Protein AF-A0A428WT31-F1 (afdb_monomer)

pLDDT: mean 87.5, std 12.38, range [25.14, 98.44]

Solvent-accessible surface area (backbone atoms only — not comparable to full-atom values): 34238 Å² total; per-residue (Å²): 142,82,86,81,81,76,76,82,73,76,72,82,77,58,69,65,64,62,42,59,70,72,38,51,63,44,42,68,50,78,30,68,70,55,45,46,71,79,36,59,59,67,51,84,77,54,72,70,55,52,53,50,50,40,51,49,50,52,54,21,69,74,38,49,66,81,24,25,62,66,39,44,48,44,46,47,32,61,68,19,48,33,47,92,24,52,41,72,69,85,43,71,91,64,49,43,77,41,59,79,69,79,41,74,47,58,53,53,31,35,35,38,46,78,95,60,71,93,43,56,88,40,40,62,32,43,22,40,77,46,64,54,89,49,53,29,84,35,64,48,83,96,50,91,55,66,62,16,56,45,52,54,42,38,51,51,18,42,73,50,71,23,41,30,28,42,22,25,15,62,45,39,40,30,40,32,38,16,46,80,76,52,76,58,18,39,42,34,41,68,47,88,51,45,78,40,82,87,33,42,57,43,52,22,45,54,34,55,63,61,19,43,54,34,78,74,72,51,59,74,74,66,18,59,68,47,42,37,51,57,17,43,55,53,48,52,54,50,41,56,49,32,28,57,33,44,46,51,29,32,47,52,46,34,39,49,52,19,54,51,25,53,54,33,40,76,74,71,47,73,53,53,77,91,51,56,42,46,56,51,39,54,50,32,47,46,53,53,51,48,50,55,50,48,45,31,31,41,64,65,60,76,38,64,58,85,39,68,63,41,38,74,65,42,37,68,67,50,49,37,57,54,48,53,48,48,34,72,78,59,46,64,72,65,29,62,80,38,31,64,61,41,47,32,49,56,51,37,37,46,36,44,25,70,23,37,91,46,101,85,49,74,44,74,46,69,50,56,79,79,39,41,66,81,76,51,78,81,64,79,78,71,51,31,27,41,61,49,40,45,40,45,42,26,66,43,37,37,73,49,60,86,51,95,89,54,46,42,82,39,75,57,62,48,54,50,56,50,74,64,55,56,20,52,30,52,45,63,48,70,42,48,40,28,38,64,30,87,45,49,27,33,32,36,45,40,42,91,96,42,48,50,74,41,47,50,68,60,54,51,52,49,44,71,76,27,87,47,65,66,57,31,16,40,50,52,25,64,74,38,46,86,20,48,51,43,52,36,70,56,38,29,63,31,50,49,86,68,59,75,67,62,34,54,52,52,46,52,43,38,23,67,60,50,80,61,37,62,69,60,31,62,69,45,55,68,47,48,62,45,40,28,62,46,91,83,74,35,58,38,56,39,50,59,73,22,35,48,68,45,73,37,79,62,53,86,73,63,72,88,66,86,71,53,65,50,59,29,40,56,51,36,46,71,66,44,51,53,73,45,23,64,54,18,70,86,74,40,89,56,66,85,66,35,30,63,51,54,51,69,63,58,70,67,60,84,88,85,68,96,79,43,82,54,30,51,52,59,54,34,38,52,55,58,53,58,75,66,92

Radius of gyration: 29.12 Å; Cα contacts (8 Å, |Δi|>4): 978; chains: 1; bounding box: 77×70×85 Å

Structure (mmCIF, N/CA/C/O backbone):
data_AF-A0A428WT31-F1
#
_entry.id   AF-A0A428WT31-F1
#
loop_
_atom_site.group_PDB
_atom_site.id
_atom_site.type_symbol
_atom_site.label_atom_id
_atom_site.label_alt_id
_atom_site.label_comp_id
_atom_site.label_asym_id
_atom_site.label_entity_id
_atom_site.label_seq_id
_atom_site.pdbx_PDB_ins_code
_atom_site.Cartn_x
_atom_site.Cartn_y
_atom_site.Cartn_z
_atom_site.occupancy
_atom_site.B_iso_or_equiv
_atom_site.auth_seq_id
_atom_site.auth_comp_id
_atom_site.auth_asym_id
_atom_site.auth_atom_id
_atom_site.pdbx_PDB_model_num
ATOM 1 N N . MET A 1 1 ? 36.029 41.535 15.502 1.00 33.16 1 MET A N 1
ATOM 2 C CA . MET A 1 1 ? 34.726 41.148 14.917 1.00 33.16 1 MET A CA 1
ATOM 3 C C . MET A 1 1 ? 34.935 39.974 13.969 1.00 33.16 1 MET A C 1
ATOM 5 O O . MET A 1 1 ? 35.389 40.173 12.853 1.00 33.16 1 MET A O 1
ATOM 9 N N . ARG A 1 2 ? 34.693 38.745 14.432 1.00 27.17 2 ARG A N 1
ATOM 10 C CA . ARG A 1 2 ? 34.624 37.539 13.593 1.00 27.17 2 ARG A CA 1
ATOM 11 C C . ARG A 1 2 ? 33.351 36.805 14.001 1.00 27.17 2 ARG A C 1
ATOM 13 O O . ARG A 1 2 ? 33.268 36.314 15.122 1.00 27.17 2 ARG A O 1
ATOM 20 N N . GLY A 1 3 ? 32.344 36.849 13.134 1.00 27.28 3 GLY A N 1
ATOM 21 C CA . GLY A 1 3 ? 31.056 36.194 13.336 1.00 27.28 3 GLY A CA 1
ATOM 22 C C . GLY A 1 3 ? 31.179 34.700 13.062 1.00 27.28 3 GLY A C 1
ATOM 23 O O . GLY A 1 3 ? 31.494 34.292 11.948 1.00 27.28 3 GLY A O 1
ATOM 24 N N . SER A 1 4 ? 30.953 33.898 14.097 1.00 25.14 4 SER A N 1
ATOM 25 C CA . SER A 1 4 ? 30.807 32.448 14.011 1.00 25.14 4 SER A CA 1
ATOM 26 C C . SER A 1 4 ? 29.436 32.125 13.409 1.00 25.14 4 SER A C 1
ATOM 28 O O . SER A 1 4 ? 28.420 32.246 14.093 1.00 25.14 4 SER A O 1
ATOM 30 N N . TYR A 1 5 ? 29.410 31.685 12.150 1.00 29.17 5 TYR A N 1
ATOM 31 C CA . TYR A 1 5 ? 28.262 30.995 11.565 1.00 29.17 5 TYR A CA 1
ATOM 32 C C . TYR A 1 5 ? 28.032 29.682 12.329 1.00 29.17 5 TYR A C 1
ATOM 34 O O . TYR A 1 5 ? 28.767 28.709 12.153 1.00 29.17 5 TYR A O 1
ATOM 42 N N . ARG A 1 6 ? 27.017 29.649 13.200 1.00 27.48 6 ARG A N 1
ATOM 43 C CA . ARG A 1 6 ? 26.483 28.395 13.741 1.00 27.48 6 ARG A CA 1
ATOM 44 C C . ARG A 1 6 ? 25.779 27.663 12.599 1.00 27.48 6 ARG A C 1
ATOM 46 O O . ARG A 1 6 ? 24.752 28.125 12.114 1.00 27.48 6 ARG A O 1
ATOM 53 N N . ARG A 1 7 ? 26.338 26.526 12.174 1.00 27.08 7 ARG A N 1
ATOM 54 C CA . ARG A 1 7 ? 25.604 25.506 11.413 1.00 27.08 7 ARG A CA 1
ATOM 55 C C . ARG A 1 7 ? 24.337 25.158 12.200 1.00 27.08 7 ARG A C 1
ATOM 57 O O . ARG A 1 7 ? 24.445 24.769 13.360 1.00 27.08 7 ARG A O 1
ATOM 64 N N . HIS A 1 8 ? 23.168 25.290 11.576 1.00 27.89 8 HIS A N 1
ATOM 65 C CA . HIS A 1 8 ? 21.956 24.635 12.052 1.00 27.89 8 HIS A CA 1
ATOM 66 C C . HIS A 1 8 ? 22.192 23.123 11.998 1.00 27.89 8 HIS A C 1
ATOM 68 O O . HIS A 1 8 ? 22.147 22.513 10.934 1.00 27.89 8 HIS A O 1
ATOM 74 N N . THR A 1 9 ? 22.510 22.521 13.139 1.00 26.55 9 THR A N 1
ATOM 75 C CA . THR A 1 9 ? 22.295 21.093 13.350 1.00 26.55 9 THR A CA 1
ATOM 76 C C . THR A 1 9 ? 20.787 20.879 13.327 1.00 26.55 9 THR A C 1
ATOM 78 O O . THR A 1 9 ? 20.097 21.407 14.200 1.00 26.55 9 THR A O 1
ATOM 81 N N . ALA A 1 10 ? 20.280 20.180 12.309 1.00 32.97 10 ALA A N 1
ATOM 82 C CA . ALA A 1 10 ? 18.918 19.662 12.311 1.00 32.97 10 ALA A CA 1
ATOM 83 C C . ALA A 1 10 ? 18.708 18.918 13.638 1.00 32.97 10 ALA A C 1
ATOM 85 O O . ALA A 1 10 ? 19.506 18.043 13.983 1.00 32.97 10 ALA A O 1
ATOM 86 N N . ALA A 1 11 ? 17.719 19.337 14.429 1.00 35.97 11 ALA A N 1
ATOM 87 C CA . ALA A 1 11 ? 17.299 18.559 15.584 1.00 35.97 11 ALA A CA 1
ATOM 88 C C . ALA A 1 11 ? 16.923 17.162 15.073 1.00 35.97 11 ALA A C 1
ATOM 90 O O . ALA A 1 11 ? 16.302 17.057 14.020 1.00 35.97 11 ALA A O 1
ATOM 91 N N . ALA A 1 12 ? 17.363 16.104 15.754 1.00 43.19 12 ALA A N 1
ATOM 92 C CA . ALA A 1 12 ? 16.971 14.751 15.388 1.00 43.19 12 ALA A CA 1
ATOM 93 C C . ALA A 1 12 ? 15.435 14.665 15.414 1.00 43.19 12 ALA A C 1
ATOM 95 O O . ALA A 1 12 ? 14.839 14.897 16.466 1.00 43.19 12 ALA A O 1
ATOM 96 N N . ASP A 1 13 ? 14.818 14.398 14.260 1.00 64.75 13 ASP A N 1
ATOM 97 C CA . ASP A 1 13 ? 13.369 14.236 14.143 1.00 64.75 13 ASP A CA 1
ATOM 98 C C . ASP A 1 13 ? 12.903 13.128 15.095 1.00 64.75 13 ASP A C 1
ATOM 100 O O . ASP A 1 13 ? 13.471 12.033 15.117 1.00 64.75 13 ASP A O 1
ATOM 104 N N . TYR A 1 14 ? 11.876 13.412 15.894 1.00 79.31 14 TYR A N 1
ATOM 105 C CA . TYR A 1 14 ? 11.292 12.434 16.803 1.00 79.31 14 TYR A CA 1
ATOM 106 C C . TYR A 1 14 ? 10.712 11.242 16.020 1.00 79.31 14 TYR A C 1
ATOM 108 O O . TYR A 1 14 ? 9.979 11.409 15.038 1.00 79.31 14 TYR A O 1
ATOM 116 N N . ASP A 1 15 ? 11.052 10.018 16.437 1.00 82.31 15 ASP A N 1
ATOM 117 C CA . ASP A 1 15 ? 10.679 8.812 15.698 1.00 82.31 15 ASP A CA 1
ATOM 118 C C . ASP A 1 15 ? 9.316 8.252 16.122 1.00 82.31 15 ASP A C 1
ATOM 120 O O . ASP A 1 15 ? 9.200 7.376 16.981 1.00 82.31 15 ASP A O 1
ATOM 124 N N . HIS A 1 16 ? 8.262 8.715 15.448 1.00 84.25 16 HIS A N 1
ATOM 125 C CA . HIS A 1 16 ? 6.912 8.189 15.649 1.00 84.25 16 HIS A CA 1
ATOM 126 C C . HIS A 1 16 ? 6.736 6.713 15.245 1.00 84.25 16 HIS A C 1
ATOM 128 O O . HIS A 1 16 ? 5.722 6.126 15.618 1.00 84.25 16 HIS A O 1
ATOM 134 N N . LYS A 1 17 ? 7.676 6.083 14.517 1.00 78.62 17 LYS A N 1
ATOM 135 C CA . LYS A 1 17 ? 7.553 4.659 14.144 1.00 78.62 17 LYS A CA 1
ATOM 136 C C . LYS A 1 17 ? 7.554 3.747 15.363 1.00 78.62 17 LYS A C 1
ATOM 138 O O . LYS A 1 17 ? 6.859 2.735 15.359 1.00 78.62 17 LYS A O 1
ATOM 143 N N . THR A 1 18 ? 8.300 4.126 16.400 1.00 82.00 18 THR A N 1
ATOM 144 C CA . THR A 1 18 ? 8.484 3.307 17.600 1.00 82.00 18 THR A CA 1
ATOM 145 C C . THR A 1 18 ? 7.144 3.025 18.279 1.00 82.00 18 THR A C 1
ATOM 147 O O . THR A 1 18 ? 6.739 1.870 18.366 1.00 82.00 18 THR A O 1
ATOM 150 N N . TRP A 1 19 ? 6.396 4.059 18.676 1.00 88.50 19 TRP A N 1
ATOM 151 C CA . TRP A 1 19 ? 5.114 3.869 19.365 1.00 88.50 19 TRP A CA 1
ATOM 152 C C . TRP A 1 19 ? 4.007 3.344 18.434 1.00 88.50 19 TRP A C 1
ATOM 154 O O . TRP A 1 19 ? 3.177 2.552 18.866 1.00 88.50 19 TRP A O 1
ATOM 164 N N . LEU A 1 20 ? 4.015 3.713 17.144 1.00 84.88 20 LEU A N 1
ATOM 165 C CA . LEU A 1 20 ? 3.059 3.179 16.162 1.00 84.88 20 LEU A CA 1
ATOM 166 C C . LEU A 1 20 ? 3.183 1.657 15.997 1.00 84.88 20 LEU A C 1
ATOM 168 O O . LEU A 1 20 ? 2.185 0.978 15.764 1.00 84.88 20 LEU A O 1
ATOM 172 N N . SER A 1 21 ? 4.398 1.113 16.124 1.00 78.00 21 SER A N 1
ATOM 173 C CA . SER A 1 21 ? 4.633 -0.334 16.052 1.00 78.00 21 SER A CA 1
ATOM 174 C C . SER A 1 21 ? 4.112 -1.103 17.274 1.00 78.00 21 SER A C 1
ATOM 176 O O . SER A 1 21 ? 3.861 -2.303 17.170 1.00 78.00 21 SER A O 1
ATOM 178 N N . LEU A 1 22 ? 3.910 -0.409 18.401 1.00 84.94 22 LEU A N 1
ATOM 179 C CA . LEU A 1 22 ? 3.454 -0.978 19.673 1.00 84.94 22 LEU A CA 1
ATOM 180 C C . LEU A 1 22 ? 1.924 -0.996 19.815 1.00 84.94 22 LEU A C 1
ATOM 182 O O . LEU A 1 22 ? 1.403 -1.707 20.667 1.00 84.94 22 LEU A O 1
ATOM 186 N N . ILE A 1 23 ? 1.195 -0.261 18.970 1.00 88.44 23 ILE A N 1
ATOM 187 C CA . ILE A 1 23 ? -0.275 -0.253 18.970 1.00 88.44 23 ILE A CA 1
ATOM 188 C C . ILE A 1 23 ? -0.851 -1.142 17.864 1.00 88.44 23 ILE A C 1
ATOM 190 O O . ILE A 1 23 ? -0.187 -1.437 16.867 1.00 88.44 23 ILE A O 1
ATOM 194 N N . GLU A 1 24 ? -2.102 -1.572 18.012 1.00 84.00 24 GLU A N 1
ATOM 195 C CA . GLU A 1 24 ? -2.828 -2.307 16.971 1.00 84.00 24 GLU A CA 1
ATOM 196 C C . GLU A 1 24 ? -3.715 -1.351 16.176 1.00 84.00 24 GLU A C 1
ATOM 198 O O . GLU A 1 24 ? -4.654 -0.777 16.716 1.00 84.00 24 GLU A O 1
ATOM 203 N N . VAL A 1 25 ? -3.420 -1.177 14.886 1.00 83.81 25 VAL A N 1
ATOM 204 C CA . VAL A 1 25 ? -4.188 -0.300 13.995 1.00 83.81 25 VAL A CA 1
ATOM 205 C C . VAL A 1 25 ? -4.848 -1.127 12.900 1.00 83.81 25 VAL A C 1
ATOM 207 O O . VAL A 1 25 ? -4.177 -1.898 12.212 1.00 83.81 25 VAL A O 1
ATOM 210 N N . SER A 1 26 ? -6.150 -0.926 12.726 1.00 76.44 26 SER A N 1
ATOM 211 C CA . SER A 1 26 ? -6.947 -1.415 11.606 1.00 76.44 26 SER A CA 1
ATOM 212 C C . SER A 1 26 ? -7.543 -0.216 10.869 1.00 76.44 26 SER A C 1
ATOM 214 O O . SER A 1 26 ? -8.196 0.616 11.494 1.00 76.44 26 SER A O 1
ATOM 216 N N . GLY A 1 27 ? -7.311 -0.118 9.559 1.00 72.00 27 GLY A N 1
ATOM 217 C CA . GLY A 1 27 ? -7.768 0.996 8.719 1.00 72.00 27 GLY A CA 1
ATOM 218 C C . GLY A 1 27 ? -6.814 2.208 8.657 1.00 72.00 27 GLY A C 1
ATOM 219 O O . GLY A 1 27 ? -5.739 2.193 9.269 1.00 72.00 27 GLY A O 1
ATOM 220 N N . PRO A 1 28 ? -7.180 3.257 7.893 1.00 74.62 28 PRO A N 1
ATOM 221 C CA . PRO A 1 28 ? -6.372 4.467 7.699 1.00 74.62 28 PRO A CA 1
ATOM 222 C C . PRO A 1 28 ? -6.156 5.270 8.987 1.00 74.62 28 PRO A C 1
ATOM 224 O O . PRO A 1 28 ? -7.101 5.800 9.564 1.00 74.62 28 PRO A O 1
ATOM 227 N N . PHE A 1 29 ? -4.915 5.424 9.442 1.00 86.19 29 PHE A N 1
ATOM 228 C CA . PHE A 1 29 ? -4.608 6.159 10.677 1.00 86.19 29 PHE A CA 1
ATOM 229 C C . PHE A 1 29 ? -3.599 7.290 10.440 1.00 86.19 29 PHE A C 1
ATOM 231 O O . PHE A 1 29 ? -3.324 7.670 9.305 1.00 86.19 29 PHE A O 1
ATOM 238 N N . ALA A 1 30 ? -3.056 7.864 11.514 1.00 85.06 30 ALA A N 1
ATOM 239 C CA . ALA A 1 30 ? -2.124 8.976 11.451 1.00 85.06 30 ALA A CA 1
ATOM 240 C C . ALA A 1 30 ? -0.828 8.602 10.706 1.00 85.06 30 ALA A C 1
ATOM 242 O O . ALA A 1 30 ? -0.053 7.747 11.137 1.00 85.06 30 ALA A O 1
ATOM 243 N N . SER A 1 31 ? -0.578 9.284 9.588 1.00 82.25 31 SER A N 1
ATOM 244 C CA . SER A 1 31 ? 0.626 9.100 8.777 1.00 82.25 31 SER A CA 1
ATOM 245 C C . SER A 1 31 ? 1.834 9.782 9.429 1.00 82.25 31 SER A C 1
ATOM 247 O O . SER A 1 31 ? 1.711 10.847 10.036 1.00 82.25 31 SER A O 1
ATOM 249 N N . ILE A 1 32 ? 3.034 9.211 9.268 1.00 81.31 32 ILE A N 1
ATOM 250 C CA . ILE A 1 32 ? 4.277 9.780 9.827 1.00 81.31 32 ILE A CA 1
ATOM 251 C C . ILE A 1 32 ? 4.504 11.250 9.425 1.00 81.31 32 ILE A C 1
ATOM 253 O O . ILE A 1 32 ? 4.882 12.027 10.300 1.00 81.31 32 ILE A O 1
ATOM 257 N N . PRO A 1 33 ? 4.279 11.681 8.165 1.00 78.00 33 PRO A N 1
ATOM 258 C CA . PRO A 1 33 ? 4.454 13.084 7.787 1.00 78.00 33 PRO A CA 1
ATOM 259 C C . PRO A 1 33 ? 3.529 14.024 8.566 1.00 78.00 33 PRO A C 1
ATOM 261 O O . PRO A 1 33 ? 3.975 15.058 9.056 1.00 78.00 33 PRO A O 1
ATOM 264 N N . VAL A 1 34 ? 2.261 13.634 8.734 1.00 86.38 34 VAL A N 1
ATOM 265 C CA . VAL A 1 34 ? 1.283 14.401 9.517 1.00 86.38 34 VAL A CA 1
ATOM 266 C C . VAL A 1 34 ? 1.690 14.445 10.983 1.00 86.38 34 VAL A C 1
ATOM 268 O O . VAL A 1 34 ? 1.670 15.518 11.578 1.00 86.38 34 VAL A O 1
ATOM 271 N N . LEU A 1 35 ? 2.117 13.311 11.545 1.00 89.31 35 LEU A N 1
ATOM 272 C CA . LEU A 1 35 ? 2.584 13.234 12.927 1.00 89.31 35 LEU A CA 1
ATOM 273 C C . LEU A 1 35 ? 3.804 14.121 13.169 1.00 89.31 35 LEU A C 1
ATOM 275 O O . LEU A 1 35 ? 3.780 14.898 14.109 1.00 89.31 35 LEU A O 1
ATOM 279 N N . ARG A 1 36 ? 4.824 14.078 12.304 1.00 86.75 36 ARG A N 1
ATOM 280 C CA . ARG A 1 36 ? 6.029 14.916 12.439 1.00 86.75 36 ARG A CA 1
ATOM 281 C C . ARG A 1 36 ? 5.726 16.404 12.308 1.00 86.75 36 ARG A C 1
ATOM 283 O O . ARG A 1 36 ? 6.339 17.214 12.995 1.00 86.75 36 ARG A O 1
ATOM 290 N N . GLN A 1 37 ? 4.802 16.766 11.418 1.00 88.06 37 GLN A N 1
ATOM 291 C CA . GLN A 1 37 ? 4.405 18.157 11.228 1.00 88.06 37 GLN A CA 1
ATOM 292 C C . GLN A 1 37 ? 3.636 18.693 12.442 1.00 88.06 37 GLN A C 1
ATOM 294 O O . GLN A 1 37 ? 3.898 19.810 12.879 1.00 88.06 37 GLN A O 1
ATOM 299 N N . THR A 1 38 ? 2.695 17.912 12.975 1.00 90.75 38 THR A N 1
ATOM 300 C CA . THR A 1 38 ? 1.842 18.327 14.099 1.00 90.75 38 THR A CA 1
ATOM 301 C C . THR A 1 38 ? 2.541 18.177 15.450 1.00 90.75 38 THR A C 1
ATOM 303 O O . THR A 1 38 ? 2.375 19.014 16.332 1.00 90.75 38 THR A O 1
ATOM 306 N N . TRP A 1 39 ? 3.339 17.126 15.611 1.00 92.25 39 TRP A N 1
ATOM 307 C CA . TRP A 1 39 ? 4.077 16.793 16.824 1.00 92.25 39 TRP A CA 1
ATOM 308 C C . TRP A 1 39 ? 5.552 16.538 16.505 1.00 92.25 39 TRP A C 1
ATOM 310 O O . TRP A 1 39 ? 5.998 15.395 16.532 1.00 92.25 39 TRP A O 1
ATOM 320 N N . PRO A 1 40 ? 6.364 17.590 16.295 1.00 88.94 40 PRO A N 1
ATOM 321 C CA . PRO A 1 40 ? 7.819 17.435 16.219 1.00 88.94 40 PRO A CA 1
ATOM 322 C C . PRO A 1 40 ? 8.399 16.714 17.447 1.00 88.94 40 PRO A C 1
ATOM 324 O O . PRO A 1 40 ? 9.442 16.073 17.364 1.00 88.94 40 PRO A O 1
ATOM 327 N N . THR A 1 41 ? 7.704 16.811 18.583 1.00 90.62 41 THR A N 1
ATOM 328 C CA . THR A 1 41 ? 7.812 15.936 19.750 1.00 90.62 41 THR A CA 1
ATOM 329 C C . THR A 1 41 ? 6.412 15.691 20.324 1.00 90.62 41 THR A C 1
ATOM 331 O O . THR A 1 41 ? 5.542 16.557 20.235 1.00 90.62 41 THR A O 1
ATOM 334 N N . LEU A 1 42 ? 6.181 14.517 20.925 1.00 93.69 42 LEU A N 1
ATOM 335 C CA . LEU A 1 42 ? 4.932 14.249 21.654 1.00 93.69 42 LEU A CA 1
ATOM 336 C C . LEU A 1 42 ? 4.829 15.106 22.918 1.00 93.69 42 LEU A C 1
ATOM 338 O O . LEU A 1 42 ? 5.850 15.483 23.509 1.00 93.69 42 LEU A O 1
ATOM 342 N N . ASP A 1 43 ? 3.608 15.316 23.399 1.00 92.00 43 ASP A N 1
ATOM 343 C CA . ASP A 1 43 ? 3.376 16.049 24.639 1.00 92.00 43 ASP A CA 1
ATOM 344 C C . ASP A 1 43 ? 4.105 15.363 25.805 1.00 92.00 43 ASP A C 1
ATOM 346 O O . ASP A 1 43 ? 4.191 14.127 25.872 1.00 92.00 43 ASP A O 1
ATOM 350 N N . PRO A 1 44 ? 4.736 16.134 26.702 1.00 91.31 44 PRO A N 1
ATOM 351 C CA . PRO A 1 44 ? 5.473 15.560 27.813 1.00 91.31 44 PRO A CA 1
ATOM 352 C C . PRO A 1 44 ? 4.516 14.883 28.798 1.00 91.31 44 PRO A C 1
ATOM 354 O O . PRO A 1 44 ? 3.356 15.260 28.927 1.00 91.31 44 PRO A O 1
ATOM 357 N N . LEU A 1 45 ? 5.036 13.900 29.529 1.00 91.50 45 LEU A N 1
ATOM 358 C CA . LEU A 1 45 ? 4.394 13.348 30.719 1.00 91.50 45 LEU A CA 1
ATOM 359 C C . LEU A 1 45 ? 5.345 13.583 31.891 1.00 91.50 45 LEU A C 1
ATOM 361 O O . LEU A 1 45 ? 6.432 12.987 31.956 1.00 91.50 45 LEU A O 1
ATOM 365 N N . ASP A 1 46 ? 4.997 14.527 32.760 1.00 90.88 46 ASP A N 1
ATOM 366 C CA . ASP A 1 46 ? 5.899 15.010 33.797 1.00 90.88 46 ASP A CA 1
ATOM 367 C C . ASP A 1 46 ? 6.106 13.968 34.917 1.00 90.88 46 ASP A C 1
ATOM 369 O O . ASP A 1 46 ? 5.618 12.835 34.876 1.00 90.88 46 ASP A O 1
ATOM 373 N N . LYS A 1 47 ? 6.968 14.274 35.892 1.00 91.81 47 LYS A N 1
ATOM 374 C CA . LYS A 1 47 ? 7.261 13.317 36.972 1.00 91.81 47 LYS A CA 1
ATOM 375 C C . LYS A 1 47 ? 6.038 13.071 37.883 1.00 91.81 47 LYS A C 1
ATOM 377 O O . LYS A 1 47 ? 5.745 11.894 38.099 1.00 91.81 47 LYS A O 1
ATOM 382 N N . PRO A 1 48 ? 5.328 14.102 38.383 1.00 94.31 48 PRO A N 1
ATOM 383 C CA . PRO A 1 48 ? 4.097 13.909 39.154 1.00 94.31 48 PRO A CA 1
ATOM 384 C C . PRO A 1 48 ? 3.007 13.117 38.421 1.00 94.31 48 PRO A C 1
ATOM 386 O O . PRO A 1 48 ? 2.382 12.240 39.013 1.00 94.31 48 PRO A O 1
ATOM 389 N N . GLU A 1 49 ? 2.788 13.382 37.134 1.00 92.75 49 GLU A N 1
ATOM 390 C CA . GLU A 1 49 ? 1.814 12.670 36.303 1.00 92.75 49 GLU A CA 1
ATOM 391 C C . GLU A 1 49 ? 2.178 11.191 36.172 1.00 92.75 49 GLU A C 1
ATOM 393 O O . GLU A 1 49 ? 1.323 10.333 36.369 1.00 92.75 49 GLU A O 1
ATOM 398 N N . ARG A 1 50 ? 3.459 10.871 35.942 1.00 93.31 50 ARG A N 1
ATOM 399 C CA . ARG A 1 50 ? 3.939 9.477 35.913 1.00 93.31 50 ARG A CA 1
ATOM 400 C C . ARG A 1 50 ? 3.785 8.764 37.252 1.00 93.31 50 ARG A C 1
ATOM 402 O O . ARG A 1 50 ? 3.575 7.554 37.281 1.00 93.31 50 ARG A O 1
ATOM 409 N N . GLU A 1 51 ? 3.945 9.481 38.360 1.00 94.38 51 GLU A N 1
ATOM 410 C CA . GLU A 1 51 ? 3.711 8.931 39.695 1.00 94.38 51 GLU A CA 1
ATOM 411 C C . GLU A 1 51 ? 2.237 8.597 39.911 1.00 94.38 51 GLU A C 1
ATOM 413 O O . GLU A 1 51 ? 1.951 7.476 40.328 1.00 94.38 51 GLU A O 1
ATOM 418 N N . ARG A 1 52 ? 1.320 9.501 39.544 1.00 95.38 52 ARG A N 1
ATOM 419 C CA . ARG A 1 52 ? -0.128 9.246 39.592 1.00 95.38 52 ARG A CA 1
ATOM 420 C C . ARG A 1 52 ? -0.540 8.084 38.692 1.00 95.38 52 ARG A C 1
ATOM 422 O O . ARG A 1 52 ? -1.224 7.184 39.167 1.00 95.38 52 ARG A O 1
ATOM 429 N N . LEU A 1 53 ? -0.052 8.058 37.450 1.00 95.56 53 LEU A N 1
ATOM 430 C CA . LEU A 1 53 ? -0.330 6.992 36.486 1.00 95.56 53 LEU A CA 1
ATOM 431 C C . LEU A 1 53 ? 0.016 5.619 37.063 1.00 95.56 53 LEU A C 1
ATOM 433 O O . LEU A 1 53 ? -0.793 4.700 37.015 1.00 95.56 53 LEU A O 1
ATOM 437 N N . ARG A 1 54 ? 1.210 5.489 37.654 1.00 95.06 54 ARG A N 1
ATOM 438 C CA . ARG A 1 54 ? 1.661 4.233 38.261 1.00 95.06 54 ARG A CA 1
ATOM 439 C C . ARG A 1 54 ? 0.795 3.821 39.450 1.00 95.06 54 ARG A C 1
ATOM 441 O O . ARG A 1 54 ? 0.543 2.632 39.600 1.00 95.06 54 ARG A O 1
ATOM 448 N N . THR A 1 55 ? 0.382 4.770 40.290 1.00 95.62 55 THR A N 1
ATOM 449 C CA . THR A 1 55 ? -0.470 4.488 41.454 1.00 95.62 55 THR A CA 1
ATOM 450 C C . THR A 1 55 ? -1.836 3.968 41.014 1.00 95.62 55 THR A C 1
ATOM 452 O O . THR A 1 55 ? -2.179 2.843 41.357 1.00 95.62 55 THR A O 1
ATOM 455 N N . HIS A 1 56 ? -2.557 4.714 40.169 1.00 95.94 56 HIS A N 1
ATOM 456 C CA . HIS A 1 56 ? -3.876 4.292 39.682 1.00 95.94 56 HIS A CA 1
ATOM 457 C C . HIS A 1 56 ? -3.816 2.977 38.892 1.00 95.94 56 HIS A C 1
ATOM 459 O O . HIS A 1 56 ? -4.695 2.130 39.033 1.00 95.94 56 HIS A O 1
ATOM 465 N N . HIS A 1 57 ? -2.755 2.765 38.106 1.00 95.81 57 HIS A N 1
ATOM 466 C CA . HIS A 1 57 ? -2.555 1.507 37.391 1.00 95.81 57 HIS A CA 1
ATOM 467 C C . HIS A 1 57 ? -2.302 0.324 38.343 1.00 95.81 57 HIS A C 1
ATOM 469 O O . HIS A 1 57 ? -2.803 -0.772 38.110 1.00 95.81 57 HIS A O 1
ATOM 475 N N . ALA A 1 58 ? -1.537 0.518 39.424 1.00 94.62 58 ALA A N 1
ATOM 476 C CA . ALA A 1 58 ? -1.300 -0.526 40.424 1.00 94.62 58 ALA A CA 1
ATOM 477 C C . ALA A 1 58 ? -2.584 -0.898 41.186 1.00 94.62 58 ALA A C 1
ATOM 479 O O . ALA A 1 58 ? -2.832 -2.081 41.429 1.00 94.62 58 ALA A O 1
ATOM 480 N N . ASP A 1 59 ? -3.417 0.094 41.504 1.00 9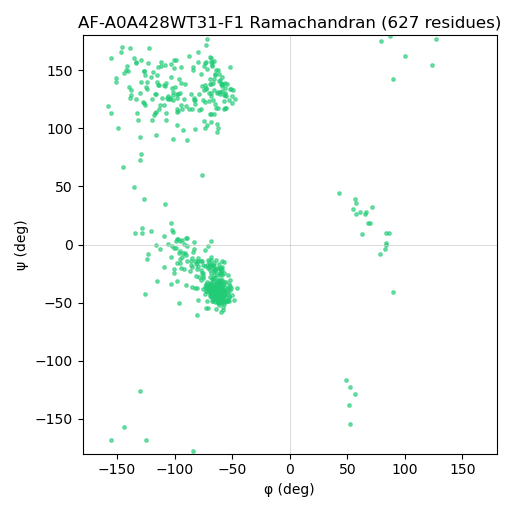3.50 59 ASP A N 1
ATOM 481 C CA . ASP A 1 59 ? -4.718 -0.131 42.135 1.00 93.50 59 ASP A CA 1
ATOM 482 C C . ASP A 1 59 ? -5.641 -0.935 41.203 1.00 93.50 59 ASP A C 1
ATOM 484 O O . ASP A 1 59 ? -6.218 -1.939 41.618 1.00 93.50 59 ASP A O 1
ATOM 488 N N . TRP A 1 60 ? -5.697 -0.574 39.916 1.00 94.25 60 TRP A N 1
ATOM 489 C CA . TRP A 1 60 ? -6.452 -1.316 38.901 1.00 94.25 60 TRP A CA 1
ATOM 490 C C . TRP A 1 60 ? -5.965 -2.759 38.712 1.00 94.25 60 TRP A C 1
ATOM 492 O O . TRP A 1 60 ? -6.777 -3.672 38.597 1.00 94.25 60 TRP A O 1
ATOM 502 N N . LEU A 1 61 ? -4.651 -3.003 38.730 1.00 92.00 61 LEU A N 1
ATOM 503 C CA . LEU A 1 61 ? -4.098 -4.359 38.622 1.00 92.00 61 LEU A CA 1
ATOM 504 C C . LEU A 1 61 ? -4.459 -5.268 39.807 1.00 92.00 61 LEU A C 1
ATOM 506 O O . LEU A 1 61 ? -4.388 -6.488 39.666 1.00 92.00 61 LEU A O 1
ATOM 510 N N . THR A 1 62 ? -4.819 -4.700 40.961 1.00 93.25 62 THR A N 1
ATOM 511 C CA . THR A 1 62 ? -5.176 -5.481 42.155 1.00 93.25 62 THR A CA 1
ATOM 512 C C . THR A 1 62 ? -6.501 -6.221 41.962 1.00 93.25 62 THR A C 1
ATOM 514 O O . THR A 1 62 ? -6.614 -7.388 42.334 1.00 93.25 62 THR A O 1
ATOM 517 N N . ASP A 1 63 ? -7.483 -5.563 41.345 1.00 91.31 63 ASP A N 1
ATOM 518 C CA . ASP A 1 63 ? -8.742 -6.158 40.899 1.00 91.31 63 ASP A CA 1
ATOM 519 C C . ASP A 1 63 ? -9.219 -5.404 39.655 1.00 91.31 63 ASP A C 1
ATOM 521 O O . ASP A 1 63 ? -9.778 -4.308 39.743 1.00 91.31 63 ASP A O 1
ATOM 525 N N . GLN A 1 64 ? -8.984 -5.995 38.483 1.00 89.31 64 GLN A N 1
ATOM 526 C CA . GLN A 1 64 ? -9.252 -5.328 37.211 1.00 89.31 64 GLN A CA 1
ATOM 527 C C . GLN A 1 64 ? -10.735 -5.050 36.984 1.00 89.31 64 GLN A C 1
ATOM 529 O O . GLN A 1 64 ? -11.049 -4.083 36.299 1.00 89.31 64 GLN A O 1
ATOM 534 N N . ALA A 1 65 ? -11.640 -5.858 37.542 1.00 90.44 65 ALA A N 1
ATOM 535 C CA . ALA A 1 65 ? -13.075 -5.661 37.367 1.00 90.44 65 ALA A CA 1
ATOM 536 C C . ALA A 1 65 ? -13.600 -4.568 38.302 1.00 90.44 65 ALA A C 1
ATOM 538 O O . ALA A 1 65 ? -14.292 -3.655 37.857 1.00 90.44 65 ALA A O 1
ATOM 539 N N . ALA A 1 66 ? -13.239 -4.620 39.587 1.00 91.88 66 ALA A N 1
ATOM 540 C CA . ALA A 1 66 ? -13.681 -3.623 40.562 1.00 91.88 66 ALA A CA 1
ATOM 541 C C . ALA A 1 66 ? -12.976 -2.266 40.385 1.00 91.88 66 ALA A C 1
ATOM 543 O O . ALA A 1 66 ? -13.579 -1.220 40.621 1.00 91.88 66 ALA A O 1
ATOM 544 N N . GLY A 1 67 ? -11.709 -2.275 39.966 1.00 93.25 67 GLY A N 1
ATOM 545 C CA . GLY A 1 67 ? -10.894 -1.078 39.759 1.00 93.25 67 GLY A CA 1
ATOM 546 C C . GLY A 1 67 ? -11.112 -0.383 38.413 1.00 93.25 67 GLY A C 1
ATOM 547 O O . GLY A 1 67 ? -10.679 0.758 38.258 1.00 93.25 67 GLY A O 1
ATOM 548 N N . GLN A 1 68 ? -11.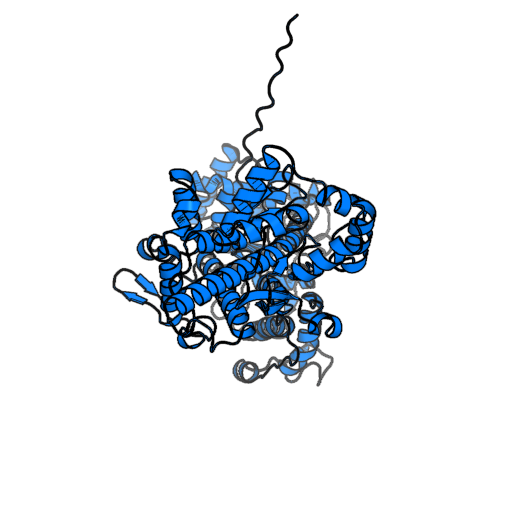775 -1.033 37.446 1.00 94.19 68 GLN A N 1
ATOM 549 C CA . GLN A 1 68 ? -11.976 -0.490 36.097 1.00 94.19 68 GLN A CA 1
ATOM 550 C C . GLN A 1 68 ? -12.621 0.908 36.092 1.00 94.19 68 GLN A C 1
ATOM 552 O O . GLN A 1 68 ? -12.063 1.775 35.422 1.00 94.19 68 GLN A O 1
ATOM 557 N N . PRO A 1 69 ? -13.727 1.188 36.816 1.00 94.88 69 PRO A N 1
ATOM 558 C CA . PRO A 1 69 ? -14.361 2.507 36.759 1.00 94.88 69 PRO A CA 1
ATOM 559 C C . PRO A 1 69 ? -13.424 3.628 37.221 1.00 94.88 69 PRO A C 1
ATOM 561 O O . PRO A 1 69 ? -13.206 4.586 36.490 1.00 94.88 69 PRO A O 1
ATOM 564 N N . ALA A 1 70 ? -12.774 3.459 38.379 1.00 95.69 70 ALA A N 1
ATOM 565 C CA . ALA A 1 70 ? -11.846 4.453 38.920 1.00 95.69 70 ALA A CA 1
ATOM 566 C C . ALA A 1 70 ? -10.618 4.670 38.018 1.00 95.69 70 ALA A C 1
ATOM 568 O O . ALA A 1 70 ? -10.093 5.780 37.922 1.00 95.69 70 ALA A O 1
ATOM 569 N N . TRP A 1 71 ? -10.157 3.611 37.349 1.00 96.62 71 TRP A N 1
ATOM 570 C CA . TRP A 1 71 ? -9.090 3.695 36.358 1.00 96.62 71 TRP A CA 1
ATOM 571 C C . TRP A 1 71 ? -9.518 4.469 35.109 1.00 96.62 71 TRP A C 1
ATOM 573 O O . TRP A 1 71 ? -8.807 5.382 34.688 1.00 96.62 71 TRP A O 1
ATOM 583 N N . CYS A 1 72 ? -10.683 4.149 34.541 1.00 96.56 72 CYS A N 1
ATOM 584 C CA . CYS A 1 72 ? -11.232 4.861 33.390 1.00 96.56 72 CYS A CA 1
ATOM 585 C C . CYS A 1 72 ? -11.471 6.343 33.705 1.00 96.56 72 CYS A C 1
ATOM 587 O O . CYS A 1 72 ? -11.082 7.193 32.905 1.00 96.56 72 CYS A O 1
ATOM 589 N N . ASP A 1 73 ? -12.020 6.658 34.879 1.00 96.06 73 ASP A N 1
ATOM 590 C CA . ASP A 1 73 ? -12.259 8.034 35.325 1.00 96.06 73 ASP A CA 1
ATOM 591 C C . ASP A 1 73 ? -10.951 8.825 35.446 1.00 96.06 73 ASP A C 1
ATOM 593 O O . ASP A 1 73 ? -10.870 9.960 34.977 1.00 96.06 73 ASP A O 1
ATOM 597 N N . TYR A 1 74 ? -9.892 8.223 36.001 1.00 97.38 74 TYR A N 1
ATOM 598 C CA . TYR A 1 74 ? -8.564 8.842 36.042 1.00 97.38 74 TYR A CA 1
ATOM 599 C C . TYR A 1 74 ? -8.004 9.090 34.632 1.00 97.38 74 TYR A C 1
ATOM 601 O O . TYR A 1 74 ? -7.494 10.176 34.340 1.00 97.38 74 TYR A O 1
ATOM 609 N N . VAL A 1 75 ? -8.089 8.097 33.741 1.00 97.56 75 VAL A N 1
ATOM 610 C CA . VAL A 1 75 ? -7.566 8.221 32.373 1.00 97.56 75 VAL A CA 1
ATOM 611 C C . VAL A 1 75 ? -8.303 9.326 31.609 1.00 97.56 75 VAL A C 1
ATOM 613 O O . VAL A 1 75 ? -7.660 10.202 31.028 1.00 97.56 75 VAL A O 1
ATOM 616 N N . LEU A 1 76 ? -9.636 9.330 31.625 1.00 98.12 76 LEU A N 1
ATOM 617 C CA . LEU A 1 76 ? -10.447 10.313 30.904 1.00 98.12 76 LEU A CA 1
ATOM 618 C C . LEU A 1 76 ? -10.379 11.702 31.556 1.00 98.12 76 LEU A C 1
ATOM 620 O O . LEU A 1 76 ? -10.141 12.709 30.885 1.00 98.12 76 LEU A O 1
ATOM 624 N N . GLY A 1 77 ? -10.573 11.765 32.871 1.00 96.69 77 GLY A N 1
ATOM 625 C CA . GLY A 1 77 ? -10.669 13.006 33.629 1.00 96.69 77 GLY A CA 1
ATOM 626 C C . GLY A 1 77 ? -9.327 13.710 33.790 1.00 96.69 77 GLY A C 1
ATOM 627 O O . GLY A 1 77 ? -9.203 14.870 33.394 1.00 96.69 77 GLY A O 1
ATOM 628 N N . ASP A 1 78 ? -8.323 13.010 34.323 1.00 95.00 78 ASP A N 1
ATOM 629 C CA . ASP A 1 78 ? -7.048 13.611 34.728 1.00 95.00 78 ASP A CA 1
ATOM 630 C C . ASP A 1 78 ? -5.964 13.483 33.653 1.00 95.00 78 ASP A C 1
ATOM 632 O O . ASP A 1 78 ? -5.327 14.477 33.298 1.00 95.00 78 ASP A O 1
ATOM 636 N N . LEU A 1 79 ? -5.732 12.279 33.114 1.00 95.94 79 LEU A N 1
ATOM 637 C CA . LEU A 1 79 ? -4.650 12.055 32.143 1.00 95.94 79 LEU A CA 1
ATOM 638 C C . LEU A 1 79 ? -4.935 12.756 30.805 1.00 95.94 79 LEU A C 1
ATOM 640 O O . LEU A 1 79 ? -4.051 13.420 30.253 1.00 95.94 79 LEU A O 1
ATOM 644 N N . LEU A 1 80 ? -6.163 12.633 30.290 1.00 97.12 80 LEU A N 1
ATOM 645 C CA . LEU A 1 80 ? -6.621 13.352 29.096 1.00 97.12 80 LEU A CA 1
ATOM 646 C C . LEU A 1 80 ? -7.147 14.760 29.410 1.00 97.12 80 LEU A C 1
ATOM 648 O O . LEU A 1 80 ? -7.335 15.571 28.497 1.00 97.12 80 LEU A O 1
ATOM 652 N N . GLY A 1 81 ? -7.350 15.077 30.688 1.00 95.94 81 GLY A N 1
ATOM 653 C CA . GLY A 1 81 ? -7.769 16.398 31.138 1.00 95.94 81 GLY A CA 1
ATOM 654 C C . GLY A 1 81 ? -9.207 16.756 30.761 1.00 95.94 81 GLY A C 1
ATOM 655 O O . GLY A 1 81 ? -9.530 17.945 30.729 1.00 95.94 81 GLY A O 1
ATOM 656 N N . TRP A 1 82 ? -10.073 15.797 30.412 1.00 97.12 82 TRP A N 1
ATOM 657 C CA . TRP A 1 82 ? -11.428 16.122 29.951 1.00 97.12 82 TRP A CA 1
ATOM 658 C C . TRP A 1 82 ? -12.238 16.836 31.035 1.00 97.12 82 TRP A C 1
ATOM 660 O O . TRP A 1 82 ? -12.929 17.800 30.719 1.00 97.12 82 TRP A O 1
ATOM 670 N N . GLY A 1 83 ? -12.052 16.465 32.306 1.00 93.88 83 GLY A N 1
ATOM 671 C CA . GLY A 1 83 ? -12.579 17.194 33.460 1.00 93.88 83 GLY A CA 1
ATOM 672 C C . GLY A 1 83 ? -14.064 17.543 33.331 1.00 93.88 83 GLY A C 1
ATOM 673 O O . GLY A 1 83 ? -14.910 16.663 33.241 1.00 93.88 83 GLY A O 1
ATOM 674 N N . ASP A 1 84 ? -14.365 18.840 33.294 1.00 93.31 84 ASP A N 1
ATOM 675 C CA . ASP A 1 84 ? -15.715 19.403 33.191 1.00 93.31 84 ASP A CA 1
ATOM 676 C C . ASP A 1 84 ? -16.441 19.116 31.865 1.00 93.31 84 ASP A C 1
ATOM 678 O O . ASP A 1 84 ? -17.653 19.284 31.788 1.00 93.31 84 ASP A O 1
ATOM 682 N N . ALA A 1 85 ? -15.711 18.684 30.837 1.00 95.75 85 ALA A N 1
ATOM 683 C CA . ALA A 1 85 ? -16.241 18.333 29.522 1.00 95.75 85 ALA A CA 1
ATOM 684 C C . ALA A 1 85 ? -16.636 16.847 29.392 1.00 95.75 85 ALA A C 1
ATOM 686 O O . ALA A 1 85 ? -17.163 16.441 28.354 1.00 95.75 85 ALA A O 1
ATOM 687 N N . LEU A 1 86 ? -16.334 16.020 30.401 1.00 97.19 86 LEU A N 1
ATOM 688 C CA . LEU A 1 86 ? -16.664 14.595 30.441 1.00 97.19 86 LEU A CA 1
ATOM 689 C C . LEU A 1 86 ? -18.020 14.386 31.121 1.00 97.19 86 LEU A C 1
ATOM 691 O O . LEU A 1 86 ? -18.218 14.778 32.271 1.00 97.19 86 LEU A O 1
ATOM 695 N N . HIS A 1 87 ? -18.935 13.707 30.433 1.00 96.88 87 HIS A N 1
ATOM 696 C CA . HIS A 1 87 ? -20.258 13.378 30.962 1.00 96.88 87 HIS A CA 1
ATOM 697 C C . HIS A 1 87 ? -20.515 11.871 30.905 1.00 96.88 87 HIS A C 1
ATOM 699 O O . HIS A 1 87 ? -20.293 11.250 29.871 1.00 96.88 87 HIS A O 1
ATOM 705 N N . HIS A 1 88 ? -21.035 11.309 32.002 1.00 95.75 88 HIS A N 1
ATOM 706 C CA . HIS A 1 88 ? -21.435 9.893 32.134 1.00 95.75 88 HIS A CA 1
ATOM 707 C C . HIS A 1 88 ? -22.952 9.700 32.297 1.00 95.75 88 HIS A C 1
ATOM 709 O O . HIS A 1 88 ? -23.439 8.583 32.428 1.00 95.75 88 HIS A O 1
ATOM 715 N N . THR A 1 89 ? -23.714 10.792 32.373 1.00 94.19 89 THR A N 1
ATOM 716 C CA . THR A 1 89 ? -25.159 10.775 32.652 1.00 94.19 89 THR A CA 1
ATOM 717 C C . THR A 1 89 ? -25.883 11.726 31.706 1.00 94.19 89 THR A C 1
ATOM 719 O O . THR A 1 89 ? -25.250 12.610 31.131 1.00 94.19 89 THR A O 1
ATOM 722 N N . GLY A 1 90 ? -27.198 11.543 31.538 1.00 91.44 90 GLY A N 1
ATOM 723 C CA . GLY A 1 90 ? -27.990 12.330 30.584 1.00 91.44 90 GLY A CA 1
ATOM 724 C C . GLY A 1 90 ? -27.704 11.967 29.125 1.00 91.44 90 GLY A C 1
ATOM 725 O O . GLY A 1 90 ? -27.734 12.834 28.261 1.00 91.44 90 GLY A O 1
ATOM 726 N N . LEU A 1 91 ? -27.372 10.698 28.865 1.00 94.44 91 LEU A N 1
ATOM 727 C CA . LEU A 1 91 ? -26.960 10.203 27.546 1.00 94.44 91 LEU A CA 1
ATOM 728 C C . LEU A 1 91 ? -28.098 9.512 26.779 1.00 94.44 91 LEU A C 1
ATOM 730 O O . LEU A 1 91 ? -27.877 9.022 25.676 1.00 94.44 91 LEU A O 1
ATOM 734 N N . ASP A 1 92 ? -29.308 9.484 27.343 1.00 90.44 92 ASP A N 1
ATOM 735 C CA . ASP A 1 92 ? -30.468 8.788 26.769 1.00 90.44 92 ASP A CA 1
ATOM 736 C C . ASP A 1 92 ? -30.852 9.332 25.384 1.00 90.44 92 ASP A C 1
ATOM 738 O O . ASP A 1 92 ? -31.239 8.566 24.504 1.00 90.44 92 ASP A O 1
ATOM 742 N N . ASP A 1 93 ? -30.659 10.634 25.151 1.00 89.06 93 ASP A N 1
ATOM 743 C CA . ASP A 1 93 ? -30.908 11.281 23.854 1.00 89.06 93 ASP A CA 1
ATOM 744 C C . ASP A 1 93 ? -29.911 10.846 22.763 1.00 89.06 93 ASP A C 1
ATOM 746 O O . ASP A 1 93 ? -30.135 11.081 21.575 1.00 89.06 93 ASP A O 1
ATOM 750 N N . LEU A 1 94 ? -28.813 10.185 23.147 1.00 92.62 94 LEU A N 1
ATOM 751 C CA . LEU A 1 94 ? -27.836 9.595 22.233 1.00 92.62 94 LEU A CA 1
ATOM 752 C C . LEU A 1 94 ? -28.077 8.094 22.000 1.00 92.62 94 LEU A C 1
ATOM 754 O O . LEU A 1 94 ? -27.281 7.457 21.304 1.00 92.62 94 LEU A O 1
ATOM 758 N N . ALA A 1 95 ? -29.155 7.520 22.541 1.00 92.94 95 ALA A N 1
ATOM 759 C CA . ALA A 1 95 ? -29.487 6.117 22.345 1.00 92.94 95 ALA A CA 1
ATOM 760 C C . ALA A 1 95 ? -29.891 5.822 20.888 1.00 92.94 95 ALA A C 1
ATOM 762 O O . ALA A 1 95 ? -30.766 6.468 20.312 1.00 92.94 95 ALA A O 1
ATOM 763 N N . VAL A 1 96 ? -29.286 4.795 20.294 1.00 91.31 96 VAL A N 1
ATOM 764 C CA . VAL A 1 96 ? -29.546 4.342 18.924 1.00 91.31 96 VAL A CA 1
ATOM 765 C C . VAL A 1 96 ? -30.193 2.965 18.965 1.00 91.31 96 VAL A C 1
ATOM 767 O O . VAL A 1 96 ? -29.612 2.003 19.466 1.00 91.31 96 VAL A O 1
ATOM 770 N N . THR A 1 97 ? -31.403 2.851 18.420 1.00 88.88 97 THR A N 1
ATOM 771 C CA . THR A 1 97 ? -32.080 1.553 18.281 1.00 88.88 97 THR A CA 1
ATOM 772 C C . THR A 1 97 ? -31.570 0.832 17.037 1.00 88.88 97 THR A C 1
ATOM 774 O O . THR A 1 97 ? -31.723 1.333 15.925 1.00 88.88 97 THR A O 1
ATOM 777 N N . VAL A 1 98 ? -31.003 -0.359 17.220 1.00 85.06 98 VAL A N 1
ATOM 778 C CA . VAL A 1 98 ? -30.562 -1.256 16.148 1.00 85.06 98 VAL A CA 1
ATOM 779 C C . VAL A 1 98 ? -31.615 -2.349 15.985 1.00 85.06 98 VAL A C 1
ATOM 781 O O . VAL A 1 98 ? -31.575 -3.375 16.666 1.00 85.06 98 VAL A O 1
ATOM 784 N N . ALA A 1 99 ? -32.588 -2.087 15.109 1.00 73.38 99 ALA A N 1
ATOM 785 C CA . ALA A 1 99 ? -33.769 -2.935 14.924 1.00 73.38 99 ALA A CA 1
ATOM 786 C C . ALA A 1 99 ? -33.408 -4.394 14.591 1.00 73.38 99 ALA A C 1
ATOM 788 O O . ALA A 1 99 ? -33.981 -5.314 15.169 1.00 73.38 99 ALA A O 1
ATOM 789 N N . ASP A 1 100 ? -32.394 -4.601 13.750 1.00 69.12 100 ASP A N 1
ATOM 790 C CA . ASP A 1 100 ? -31.961 -5.922 13.267 1.00 69.12 100 ASP A CA 1
ATOM 791 C C . ASP A 1 100 ? -31.521 -6.879 14.375 1.00 69.12 100 ASP A C 1
ATOM 793 O O . ASP A 1 100 ? -31.555 -8.099 14.217 1.00 69.12 100 ASP A O 1
ATOM 797 N N . HIS A 1 101 ? -31.094 -6.323 15.506 1.00 75.88 101 HIS A N 1
ATOM 798 C CA . HIS A 1 101 ? -30.564 -7.078 16.633 1.00 75.88 101 HIS A CA 1
ATOM 799 C C . HIS A 1 101 ? -31.372 -6.863 17.914 1.00 75.88 101 HIS A C 1
ATOM 801 O O . HIS A 1 101 ? -30.900 -7.251 18.982 1.00 75.88 101 HIS A O 1
ATOM 807 N N . ASP A 1 102 ? -32.554 -6.238 17.813 1.00 76.25 102 ASP A N 1
ATOM 808 C CA . ASP A 1 102 ? -33.440 -5.893 18.938 1.00 76.25 102 ASP A CA 1
ATOM 809 C C . ASP A 1 102 ? -32.658 -5.317 20.133 1.00 76.25 102 ASP A C 1
ATOM 811 O O . ASP A 1 102 ? -32.786 -5.739 21.282 1.00 76.25 102 ASP A O 1
ATOM 815 N N . THR A 1 103 ? -31.727 -4.409 19.828 1.00 85.19 103 THR A N 1
ATOM 816 C CA . THR A 1 103 ? -30.756 -3.872 20.786 1.00 85.19 103 THR A CA 1
ATOM 817 C C . THR A 1 103 ? -30.768 -2.351 20.726 1.00 85.19 103 THR A C 1
ATOM 819 O O . THR A 1 103 ? -30.811 -1.759 19.649 1.00 85.19 103 THR A O 1
ATOM 822 N N . VAL A 1 104 ? -30.681 -1.704 21.887 1.00 90.88 104 VAL A N 1
ATOM 823 C CA . VAL A 1 104 ? -30.462 -0.259 21.998 1.00 90.88 104 VAL A CA 1
ATOM 824 C C . VAL A 1 104 ? -29.023 -0.026 22.437 1.00 90.88 104 VAL A C 1
ATOM 826 O O . VAL A 1 104 ? -28.561 -0.623 23.408 1.00 90.88 104 VAL A O 1
ATOM 829 N N . LEU A 1 105 ? -28.307 0.813 21.695 1.00 93.69 105 LEU A N 1
ATOM 830 C CA . LEU A 1 105 ? -26.949 1.229 22.011 1.00 93.69 105 LEU A CA 1
ATOM 831 C C . LEU A 1 105 ? -26.985 2.625 22.622 1.00 93.69 105 LEU A C 1
ATOM 833 O O . LEU A 1 105 ? -27.481 3.546 21.984 1.00 93.69 105 LEU A O 1
ATOM 837 N N . THR A 1 106 ? -26.417 2.786 23.810 1.00 94.81 106 THR A N 1
ATOM 838 C CA . THR A 1 106 ? -26.244 4.090 24.459 1.00 94.81 106 THR A CA 1
ATOM 839 C C . THR A 1 106 ? -24.762 4.253 24.787 1.00 94.81 106 THR A C 1
ATOM 841 O O . THR A 1 106 ? -24.153 3.283 25.246 1.00 94.81 106 THR A O 1
ATOM 844 N N . PRO A 1 107 ? -24.145 5.421 24.536 1.00 96.94 107 PRO A N 1
ATOM 845 C CA . PRO A 1 107 ? -22.777 5.660 24.980 1.00 96.94 107 PRO A CA 1
ATOM 846 C C . PRO A 1 107 ? -22.700 5.672 26.515 1.00 96.94 107 PRO A C 1
ATOM 848 O O . PRO A 1 107 ? -23.615 6.147 27.183 1.00 96.94 107 PRO A O 1
ATOM 851 N N . ASP A 1 108 ? -21.590 5.189 27.071 1.00 97.44 108 ASP A N 1
ATOM 852 C CA . ASP A 1 108 ? -21.337 5.167 28.522 1.00 97.44 108 ASP A CA 1
ATOM 853 C C . ASP A 1 108 ? -20.714 6.472 29.034 1.00 97.44 108 ASP A C 1
ATOM 855 O O . ASP A 1 108 ? -20.774 6.797 30.221 1.00 97.44 108 ASP A O 1
ATOM 859 N N . PHE A 1 109 ? -20.067 7.213 28.137 1.00 97.88 109 PHE A N 1
ATOM 860 C CA . PHE A 1 109 ? -19.517 8.531 28.410 1.00 97.88 109 PHE A CA 1
ATOM 861 C C . PHE A 1 109 ? -19.405 9.341 27.121 1.00 97.88 109 PHE A C 1
ATOM 863 O O . PHE A 1 109 ? -19.385 8.781 26.028 1.00 97.88 109 PHE A O 1
ATOM 870 N N . VAL A 1 110 ? -19.307 10.661 27.228 1.00 98.12 110 VAL A N 1
ATOM 871 C CA . VAL A 1 110 ? -19.092 11.554 26.082 1.00 98.12 110 VAL A CA 1
ATOM 872 C C . VAL A 1 110 ? -18.155 12.699 26.444 1.00 98.12 110 VAL A C 1
ATOM 874 O O . VAL A 1 110 ? -18.128 13.156 27.588 1.00 98.12 110 VAL A O 1
ATOM 877 N N . LEU A 1 111 ? -17.409 13.178 25.449 1.00 97.75 111 LEU A N 1
ATOM 878 C CA . LEU A 1 111 ? -16.685 14.446 25.518 1.00 97.75 111 LEU A CA 1
ATOM 879 C C . LEU A 1 111 ? -17.518 15.524 24.824 1.00 97.75 111 LEU A C 1
ATOM 881 O O . LEU A 1 111 ? -17.724 15.440 23.612 1.00 97.75 111 LEU A O 1
ATOM 885 N N . VAL A 1 112 ? -17.961 16.536 25.561 1.00 97.25 112 VAL A N 1
ATOM 886 C CA . VAL A 1 112 ? -18.822 17.620 25.058 1.00 97.25 112 VAL A CA 1
ATOM 887 C C . VAL A 1 112 ? -18.047 18.930 25.034 1.00 97.25 112 VAL A C 1
ATOM 889 O O . VAL A 1 112 ? -17.083 19.121 25.772 1.00 97.25 112 VAL A O 1
ATOM 892 N N . GLN A 1 113 ? -18.427 19.848 24.154 1.00 94.19 113 GLN A N 1
ATOM 893 C CA . GLN A 1 113 ? -17.892 21.201 24.188 1.00 94.19 113 GLN A CA 1
ATOM 894 C C . GLN A 1 113 ? -18.131 21.856 25.568 1.00 94.19 113 GLN A C 1
ATOM 896 O O . GLN A 1 113 ? -19.267 21.869 26.040 1.00 94.19 113 GLN A O 1
ATOM 901 N N . PRO A 1 114 ? -17.092 22.416 26.224 1.00 92.62 114 PRO A N 1
ATOM 902 C CA . PRO A 1 114 ? -17.244 22.997 27.554 1.00 92.62 114 PRO A CA 1
ATOM 903 C C . PRO A 1 114 ? -18.336 24.072 27.604 1.00 92.62 114 PRO A C 1
ATOM 905 O O . PRO A 1 114 ? -18.307 25.023 26.823 1.00 92.62 114 PRO A O 1
ATOM 908 N N . GLY A 1 115 ? -19.267 23.933 28.551 1.00 89.31 115 GLY A N 1
ATOM 909 C CA . GLY A 1 115 ? -20.370 24.876 28.769 1.00 89.31 115 GLY A CA 1
ATOM 910 C C . GLY A 1 115 ? -21.601 24.677 27.877 1.00 89.31 115 GLY A C 1
ATOM 911 O O . GLY A 1 115 ? -22.550 25.444 28.016 1.00 89.31 115 GLY A O 1
ATOM 912 N N . GLU A 1 116 ? -21.606 23.672 27.001 1.00 92.88 116 GLU A N 1
ATOM 913 C CA . GLU A 1 116 ? -22.740 23.340 26.131 1.00 92.88 116 GLU A CA 1
ATOM 914 C C . GLU A 1 116 ? -23.582 22.181 26.692 1.00 92.88 116 GLU A C 1
ATOM 916 O O . GLU A 1 116 ? -23.118 21.373 27.498 1.00 92.88 116 GLU A O 1
ATOM 921 N N . GLU A 1 117 ? -24.834 22.082 26.242 1.00 91.56 117 GLU A N 1
ATOM 922 C CA . GLU A 1 117 ? -25.700 20.928 26.524 1.00 91.56 117 GLU A CA 1
ATOM 923 C C . GLU A 1 117 ? -25.274 19.697 25.709 1.00 91.56 117 GLU A C 1
ATOM 925 O O . GLU A 1 117 ? -24.689 19.828 24.633 1.00 91.56 117 GLU A O 1
ATOM 930 N N . ILE A 1 118 ? -25.610 18.495 26.190 1.00 93.38 118 ILE A N 1
ATOM 931 C CA . ILE A 1 118 ? -25.312 17.233 25.499 1.00 93.38 118 ILE A CA 1
ATOM 932 C C . ILE A 1 118 ? -26.223 17.103 24.271 1.00 93.38 118 ILE A C 1
ATOM 934 O O . ILE A 1 118 ? -27.402 16.782 24.396 1.00 93.38 118 ILE A O 1
ATOM 938 N N . LYS A 1 119 ? -25.676 17.369 23.082 1.00 91.00 119 LYS A N 1
ATOM 939 C CA . LYS A 1 119 ? -26.348 17.232 21.782 1.00 91.00 119 LYS A CA 1
ATOM 940 C C . LYS A 1 119 ? -25.357 16.689 20.747 1.00 91.00 119 LYS A C 1
ATOM 942 O O . LYS A 1 119 ? -24.156 16.914 20.898 1.00 91.00 119 LYS A O 1
ATOM 947 N N . PRO A 1 120 ? -25.809 15.993 19.691 1.00 86.56 120 PRO A N 1
ATOM 948 C CA . PRO A 1 120 ? -24.905 15.418 18.691 1.00 86.56 120 PRO A CA 1
ATOM 949 C C . PRO A 1 120 ? -23.871 16.404 18.110 1.00 86.56 120 PRO A C 1
ATOM 951 O O . PRO A 1 120 ? -22.711 16.049 17.935 1.00 86.56 120 PRO A O 1
ATOM 954 N N . ASP A 1 121 ? -24.247 17.665 17.887 1.00 89.31 121 ASP A N 1
ATOM 955 C CA . ASP A 1 121 ? -23.389 18.724 17.336 1.00 89.31 121 ASP A CA 1
ATOM 956 C C . ASP A 1 121 ? -22.360 19.296 18.334 1.00 89.31 121 ASP A C 1
ATOM 958 O O . ASP A 1 121 ? -21.301 19.808 17.942 1.00 89.31 121 ASP A O 1
ATOM 962 N N . THR A 1 122 ? -22.630 19.194 19.636 1.00 93.50 122 THR A N 1
ATOM 963 C CA . THR A 1 122 ? -21.735 19.654 20.711 1.00 93.50 122 THR A CA 1
ATOM 964 C C . THR A 1 122 ? -20.791 18.554 21.193 1.00 93.50 122 THR A C 1
ATOM 966 O O . THR A 1 122 ? -19.721 18.852 21.736 1.00 93.50 122 THR A O 1
ATOM 969 N N . VAL A 1 123 ? -21.133 17.288 20.951 1.00 96.62 123 VAL A N 1
ATOM 970 C CA . VAL A 1 123 ? -20.292 16.127 21.253 1.00 96.62 123 VAL A CA 1
ATOM 971 C C . VAL A 1 123 ? -19.070 16.089 20.318 1.00 96.62 123 VAL A C 1
ATOM 973 O O . VAL A 1 123 ? -19.115 16.449 19.141 1.00 96.62 123 VAL A O 1
ATOM 976 N N . ARG A 1 124 ? -17.919 15.686 20.862 1.00 96.31 124 ARG A N 1
ATOM 977 C CA . ARG A 1 124 ? -16.653 15.494 20.133 1.00 96.31 124 ARG A CA 1
ATOM 978 C C . ARG A 1 124 ? -16.193 14.042 20.118 1.00 96.31 124 ARG A C 1
ATOM 980 O O . ARG A 1 124 ? -15.559 13.644 19.146 1.00 96.31 124 ARG A O 1
ATOM 987 N N . ILE A 1 125 ? -16.495 13.275 21.170 1.00 98.12 125 ILE A N 1
ATOM 988 C CA . ILE A 1 125 ? -16.213 11.835 21.267 1.00 98.12 125 ILE A CA 1
ATOM 989 C C . ILE A 1 125 ? -17.394 11.129 21.934 1.00 98.12 125 ILE A C 1
ATOM 991 O O . ILE A 1 125 ? -17.871 11.589 22.973 1.00 98.12 125 ILE A O 1
ATOM 995 N N . LEU A 1 126 ? -17.800 9.989 21.372 1.00 98.31 126 LEU A N 1
ATOM 996 C CA . LEU A 1 126 ? -18.682 9.011 22.019 1.00 98.31 126 LEU A CA 1
ATOM 997 C C . LEU A 1 126 ? -17.862 7.913 22.716 1.00 98.31 126 LEU A C 1
ATOM 999 O O . LEU A 1 126 ? -16.874 7.429 22.171 1.00 98.31 126 LEU A O 1
ATOM 1003 N N . GLY A 1 127 ? -18.261 7.496 23.909 1.00 97.62 127 GLY A N 1
ATOM 1004 C CA . GLY A 1 127 ? -17.547 6.523 24.732 1.00 97.62 127 GLY A CA 1
ATOM 1005 C C . GLY A 1 127 ? -18.320 5.229 24.949 1.00 97.62 127 GLY A C 1
ATOM 1006 O O . GLY A 1 127 ? -19.542 5.261 25.072 1.00 97.62 127 GLY A O 1
ATOM 1007 N N . MET A 1 128 ? -17.618 4.096 25.028 1.00 97.31 128 MET A N 1
ATOM 1008 C CA . MET A 1 128 ? -18.212 2.804 25.396 1.00 97.31 128 MET A CA 1
ATOM 1009 C C . MET A 1 128 ? -17.309 2.021 26.356 1.00 97.31 128 MET A C 1
ATOM 1011 O O . MET A 1 128 ? -16.130 1.797 26.074 1.00 97.31 128 MET A O 1
ATOM 1015 N N . ASN A 1 129 ? -17.869 1.563 27.469 1.00 95.94 129 ASN A N 1
ATOM 1016 C CA . ASN A 1 129 ? -17.210 0.718 28.454 1.00 95.94 129 ASN A CA 1
ATOM 1017 C C . ASN A 1 129 ? -17.583 -0.751 28.215 1.00 95.94 129 ASN A C 1
ATOM 1019 O O . ASN A 1 129 ? -18.747 -1.136 28.164 1.00 95.94 129 ASN A O 1
ATOM 1023 N N . CYS A 1 130 ? -16.568 -1.594 28.086 1.00 93.94 130 CYS A N 1
ATOM 1024 C CA . CYS A 1 130 ? -16.696 -3.036 27.930 1.00 93.94 130 CYS A CA 1
ATOM 1025 C C . CYS A 1 130 ? -16.432 -3.718 29.282 1.00 93.94 130 CYS A C 1
ATOM 1027 O O . CYS A 1 130 ? -15.652 -3.189 30.074 1.00 93.94 130 CYS A O 1
ATOM 1029 N N . PRO A 1 131 ? -17.001 -4.901 29.567 1.00 92.00 131 PRO A N 1
ATOM 1030 C CA . PRO A 1 131 ? -16.656 -5.650 30.775 1.00 92.00 131 PRO A CA 1
ATOM 1031 C C . PRO A 1 131 ? -15.148 -5.926 30.868 1.00 92.00 131 PRO A C 1
ATOM 1033 O O . PRO A 1 131 ? -14.534 -6.297 29.864 1.00 92.00 131 PRO A O 1
ATOM 1036 N N . ALA A 1 132 ? -14.554 -5.798 32.056 1.00 89.81 132 ALA A N 1
ATOM 1037 C CA . ALA A 1 132 ? -13.130 -6.064 32.260 1.00 89.81 132 ALA A CA 1
ATOM 1038 C C . ALA A 1 132 ? -12.700 -7.441 31.714 1.00 89.81 132 ALA A C 1
ATOM 1040 O O . ALA A 1 132 ? -13.361 -8.459 31.944 1.00 89.81 132 ALA A O 1
ATOM 1041 N N . GLY A 1 133 ? -11.584 -7.471 30.980 1.00 85.62 133 GLY A N 1
ATOM 1042 C CA . GLY A 1 133 ? -11.051 -8.686 30.360 1.00 85.62 133 GLY A CA 1
ATOM 1043 C C . GLY A 1 133 ? -11.702 -9.055 29.022 1.00 85.62 133 GLY A C 1
ATOM 1044 O O . GLY A 1 133 ? -11.255 -10.005 28.374 1.00 85.62 133 GLY A O 1
ATOM 1045 N N . SER A 1 134 ? -12.723 -8.317 28.576 1.00 88.81 134 SER A N 1
ATOM 1046 C CA . SER A 1 134 ? -13.177 -8.345 27.181 1.00 88.81 134 SER A CA 1
ATOM 1047 C C . SER A 1 134 ? -12.334 -7.389 26.333 1.00 88.81 134 SER A C 1
ATOM 1049 O O . SER A 1 134 ? -11.798 -6.421 26.843 1.00 88.81 134 SER A O 1
ATOM 1051 N N . ARG A 1 135 ? -12.177 -7.629 25.029 1.00 92.31 135 ARG A N 1
ATOM 1052 C CA . ARG A 1 135 ? -11.478 -6.673 24.151 1.00 92.31 135 ARG A CA 1
ATOM 1053 C C . ARG A 1 135 ? -12.505 -5.834 23.392 1.00 92.31 135 ARG A C 1
ATOM 1055 O O . ARG A 1 135 ? -13.416 -6.437 22.825 1.00 92.31 135 ARG A O 1
ATOM 1062 N N . PRO A 1 136 ? -12.342 -4.501 23.274 1.00 94.69 136 PRO A N 1
ATOM 1063 C CA . PRO A 1 136 ? -13.266 -3.676 22.491 1.00 94.69 136 PRO A CA 1
ATOM 1064 C C . PRO A 1 136 ? -13.359 -4.072 21.011 1.00 94.69 136 PRO A C 1
ATOM 1066 O O . PRO A 1 136 ? -14.361 -3.798 20.360 1.00 94.69 136 PRO A O 1
ATOM 1069 N N . THR A 1 137 ? -12.327 -4.734 20.487 1.00 90.75 137 THR A N 1
ATOM 1070 C CA . THR A 1 137 ? -12.247 -5.264 19.118 1.00 90.75 137 THR A CA 1
ATOM 1071 C C . THR A 1 137 ? -12.590 -6.754 19.019 1.00 90.75 137 THR A C 1
ATOM 1073 O O . THR A 1 137 ? -12.458 -7.346 17.951 1.00 90.75 137 THR A O 1
ATOM 1076 N N . ALA A 1 138 ? -13.014 -7.395 20.112 1.00 88.19 138 ALA A N 1
ATOM 1077 C CA . ALA A 1 138 ? -13.471 -8.780 20.105 1.00 88.19 138 ALA A CA 1
ATOM 1078 C C . ALA A 1 138 ? -14.997 -8.863 20.161 1.00 88.19 138 ALA A C 1
ATOM 1080 O O . ALA A 1 138 ? -15.684 -7.969 20.660 1.00 88.19 138 ALA A O 1
ATOM 1081 N N . ARG A 1 139 ? -15.530 -9.978 19.655 1.00 86.06 139 ARG A N 1
ATOM 1082 C CA . ARG A 1 139 ? -16.964 -10.262 19.703 1.00 86.06 139 ARG A CA 1
ATOM 1083 C C . ARG A 1 139 ? -17.452 -10.285 21.152 1.00 86.06 139 ARG A C 1
ATOM 1085 O O . ARG A 1 139 ? -16.828 -10.900 22.019 1.00 86.06 139 ARG A O 1
ATOM 1092 N N . VAL A 1 140 ? -18.603 -9.660 21.395 1.00 86.81 140 VAL A N 1
ATOM 1093 C CA . VAL A 1 140 ? -19.262 -9.694 22.704 1.00 86.81 140 VAL A CA 1
ATOM 1094 C C . VAL A 1 140 ? -19.724 -11.120 22.997 1.00 86.81 140 VAL A C 1
ATOM 1096 O O . VAL A 1 140 ? -20.457 -11.725 22.210 1.00 86.81 140 VAL A O 1
ATOM 1099 N N . LYS A 1 141 ? -19.283 -11.660 24.135 1.00 81.25 141 LYS A N 1
ATOM 1100 C CA . LYS A 1 141 ? -19.641 -13.010 24.572 1.00 81.25 141 LYS A CA 1
ATOM 1101 C C . LYS A 1 141 ? -21.161 -13.137 24.704 1.00 81.25 141 LYS A C 1
ATOM 1103 O O . LYS A 1 141 ? -21.815 -12.219 25.187 1.00 81.25 141 LYS A O 1
ATOM 1108 N N . ASP A 1 142 ? -21.699 -14.266 24.250 1.00 79.19 142 ASP A N 1
ATOM 1109 C CA . ASP A 1 142 ? -23.127 -14.606 24.320 1.00 79.19 142 ASP A CA 1
ATOM 1110 C C . ASP A 1 142 ? -24.060 -13.656 23.532 1.00 79.19 142 ASP A C 1
ATOM 1112 O O . ASP A 1 142 ? -25.281 -13.777 23.605 1.00 79.19 142 ASP A O 1
ATOM 1116 N N . SER A 1 143 ? -23.504 -12.744 22.718 1.00 81.44 143 SER A N 1
ATOM 1117 C CA . SER A 1 143 ? -24.283 -11.882 21.828 1.00 81.44 143 SER A CA 1
ATOM 1118 C C . SER A 1 143 ? -24.568 -12.574 20.493 1.00 81.44 143 SER A C 1
ATOM 1120 O O . SER A 1 143 ? -23.667 -13.079 19.811 1.00 81.44 143 SER A O 1
ATOM 1122 N N . THR A 1 144 ? -25.841 -12.561 20.097 1.00 77.44 144 THR A N 1
ATOM 1123 C CA . THR A 1 144 ? -26.297 -13.008 18.772 1.00 77.44 144 THR A CA 1
ATOM 1124 C C . THR A 1 144 ? -25.776 -12.103 17.658 1.00 77.44 144 THR A C 1
ATOM 1126 O O . THR A 1 144 ? -25.557 -12.576 16.550 1.00 77.44 144 THR A O 1
ATOM 1129 N N . TRP A 1 145 ? -25.497 -10.834 17.965 1.00 83.38 145 TRP A N 1
ATOM 1130 C CA . TRP A 1 145 ? -24.883 -9.891 17.042 1.00 83.38 145 TRP A CA 1
ATOM 1131 C C . TRP A 1 145 ? -23.356 -10.036 17.031 1.00 83.38 145 TRP A C 1
ATOM 1133 O O . TRP A 1 145 ? -22.703 -9.925 18.073 1.00 83.38 145 TRP A O 1
ATOM 1143 N N . ALA A 1 146 ? -22.776 -10.266 15.850 1.00 80.19 146 ALA A N 1
ATOM 1144 C CA . ALA A 1 146 ? -21.334 -10.428 15.667 1.00 80.19 146 ALA A CA 1
ATOM 1145 C C . ALA A 1 146 ? -20.518 -9.147 15.937 1.00 80.19 146 ALA A C 1
ATOM 1147 O O . ALA A 1 146 ? -19.323 -9.249 16.221 1.00 80.19 146 ALA A O 1
ATOM 1148 N N . ALA A 1 147 ? -21.147 -7.964 15.905 1.00 83.81 147 ALA A N 1
ATOM 1149 C CA . ALA A 1 147 ? -20.463 -6.683 16.067 1.00 83.81 147 ALA A CA 1
ATOM 1150 C C . ALA A 1 147 ? -19.755 -6.548 17.421 1.00 83.81 147 ALA A C 1
ATOM 1152 O O . ALA A 1 147 ? -20.352 -6.724 18.496 1.00 83.81 147 ALA A O 1
ATOM 1153 N N . THR A 1 148 ? -18.484 -6.161 17.342 1.00 92.12 148 THR A N 1
ATOM 1154 C CA . THR A 1 148 ? -17.631 -5.830 18.485 1.00 92.12 148 THR A CA 1
ATOM 1155 C C . THR A 1 148 ? -18.092 -4.520 19.142 1.00 92.12 148 THR A C 1
ATOM 1157 O O . THR A 1 148 ? -18.809 -3.735 18.512 1.00 92.12 148 THR A O 1
ATOM 1160 N N . PRO A 1 149 ? -17.702 -4.227 20.393 1.00 95.00 149 PRO A N 1
ATOM 1161 C CA . PRO A 1 149 ? -17.949 -2.913 20.991 1.00 95.00 149 PRO A CA 1
ATOM 1162 C C . PRO A 1 149 ? -17.467 -1.739 20.121 1.00 95.00 149 PRO A C 1
ATOM 1164 O O . PRO A 1 149 ? -18.176 -0.745 19.978 1.00 95.00 149 PRO A O 1
ATOM 1167 N N . ALA A 1 150 ? -16.309 -1.872 19.468 1.00 94.19 150 ALA A N 1
ATOM 1168 C CA . ALA A 1 150 ? -15.792 -0.867 18.543 1.00 94.19 150 ALA A CA 1
ATOM 1169 C C . ALA A 1 150 ? -16.679 -0.697 17.292 1.00 94.19 150 ALA A C 1
ATOM 1171 O O . ALA A 1 150 ? -16.896 0.434 16.856 1.00 94.19 150 ALA A O 1
ATOM 1172 N N . ASP A 1 151 ? -17.247 -1.779 16.744 1.00 90.56 151 ASP A N 1
ATOM 1173 C CA . ASP A 1 151 ? -18.201 -1.710 15.623 1.00 90.56 151 ASP A CA 1
ATOM 1174 C C . ASP A 1 151 ? -19.514 -1.031 16.029 1.00 90.56 151 ASP A C 1
ATOM 1176 O O . ASP A 1 151 ? -20.035 -0.181 15.303 1.00 90.56 151 ASP A O 1
ATOM 1180 N N . ARG A 1 152 ? -20.035 -1.372 17.214 1.00 94.31 152 ARG A N 1
ATOM 1181 C CA . ARG A 1 152 ? -21.241 -0.755 17.791 1.00 94.31 152 ARG A CA 1
ATOM 1182 C C . ARG A 1 152 ? -21.036 0.742 18.004 1.00 94.31 152 ARG A C 1
ATOM 1184 O O . ARG A 1 152 ? -21.908 1.541 17.669 1.00 94.31 152 ARG A O 1
ATOM 1191 N N . LEU A 1 153 ? -19.863 1.128 18.501 1.00 96.31 153 LEU A N 1
ATOM 1192 C CA . LEU A 1 153 ? -19.485 2.526 18.657 1.00 96.31 153 LEU A CA 1
ATOM 1193 C C . LEU A 1 153 ? -19.359 3.237 17.305 1.00 96.31 153 LEU A C 1
ATOM 1195 O O . LEU A 1 153 ? -19.905 4.324 17.145 1.00 96.31 153 LEU A O 1
ATOM 1199 N N . ALA A 1 154 ? -18.738 2.605 16.306 1.00 94.19 154 ALA A N 1
ATOM 1200 C CA . ALA A 1 154 ? -18.658 3.142 14.948 1.00 94.19 154 ALA A CA 1
ATOM 1201 C C . ALA A 1 154 ? -20.046 3.354 14.309 1.00 94.19 154 ALA A C 1
ATOM 1203 O O . ALA A 1 154 ? -20.221 4.281 13.516 1.00 94.19 154 ALA A O 1
ATOM 1204 N N . LEU A 1 155 ? -21.034 2.515 14.636 1.00 92.19 155 LEU A N 1
ATOM 1205 C CA . LEU A 1 155 ? -22.426 2.696 14.214 1.00 92.19 155 LEU A CA 1
ATOM 1206 C C . LEU A 1 155 ? -23.043 3.944 14.861 1.00 92.19 155 LEU A C 1
ATOM 1208 O O . LEU A 1 155 ? -23.600 4.775 14.143 1.00 92.19 155 LEU A O 1
ATOM 1212 N N . MET A 1 156 ? -22.891 4.122 16.179 1.00 94.88 156 MET A N 1
ATOM 1213 C CA . MET A 1 156 ? -23.380 5.322 16.879 1.00 94.88 156 MET A CA 1
ATOM 1214 C C . MET A 1 156 ? -22.713 6.604 16.365 1.00 94.88 156 MET A C 1
ATOM 1216 O O . MET A 1 156 ? -23.401 7.591 16.113 1.00 94.88 156 MET A O 1
ATOM 1220 N N . CYS A 1 157 ? -21.395 6.571 16.140 1.00 95.62 157 CYS A N 1
ATOM 1221 C CA . CYS A 1 157 ? -20.631 7.667 15.541 1.00 95.62 157 CYS A CA 1
ATOM 1222 C C . CYS A 1 157 ? -21.247 8.133 14.214 1.00 95.62 157 CYS A C 1
ATOM 1224 O O . CYS A 1 157 ? -21.493 9.321 14.013 1.00 95.62 157 CYS A O 1
ATOM 1226 N N . ARG A 1 158 ? -21.559 7.191 13.314 1.00 93.50 158 ARG A N 1
ATOM 1227 C CA . ARG A 1 158 ? -22.175 7.507 12.016 1.00 93.50 158 ARG A CA 1
ATOM 1228 C C . ARG A 1 158 ? -23.611 7.999 12.138 1.00 93.50 158 ARG A C 1
ATOM 1230 O O . ARG A 1 158 ? -24.000 8.863 11.360 1.00 93.50 158 ARG A O 1
ATOM 1237 N N . HIS A 1 159 ? -24.379 7.451 13.078 1.00 92.06 159 HIS A N 1
ATOM 1238 C CA . HIS A 1 159 ? -25.765 7.853 13.310 1.00 92.06 159 HIS A CA 1
ATOM 1239 C C . HIS A 1 159 ? -25.868 9.314 13.770 1.00 92.06 159 HIS A C 1
ATOM 1241 O O . HIS A 1 159 ? -26.694 10.059 13.256 1.00 92.06 159 HIS A O 1
ATOM 1247 N N . HIS A 1 160 ? -24.996 9.721 14.697 1.00 93.44 160 HIS A N 1
ATOM 1248 C CA . HIS A 1 160 ? -24.986 11.064 15.293 1.00 93.44 160 HIS A CA 1
ATOM 1249 C C . HIS A 1 160 ? -24.091 12.072 14.564 1.00 93.44 160 HIS A C 1
ATOM 1251 O O . HIS A 1 160 ? -23.971 13.208 15.006 1.00 93.44 160 HIS A O 1
ATOM 1257 N N . GLU A 1 161 ? -23.433 11.662 13.478 1.00 93.31 161 GLU A N 1
ATOM 1258 C CA . GLU A 1 161 ? -22.423 12.463 12.766 1.00 93.31 161 GLU A CA 1
ATOM 1259 C C . GLU A 1 161 ? -21.238 12.912 13.651 1.00 93.31 161 GLU A C 1
ATOM 1261 O O . GLU A 1 161 ? -20.543 13.885 13.356 1.00 93.31 161 GLU A O 1
ATOM 1266 N N . VAL A 1 162 ? -20.951 12.149 14.710 1.00 95.44 162 VAL A N 1
ATOM 1267 C CA . VAL A 1 162 ? -19.775 12.315 15.572 1.00 95.44 162 VAL A CA 1
ATOM 1268 C C . VAL A 1 162 ? -18.709 11.323 15.128 1.00 95.44 162 VAL A C 1
ATOM 1270 O O . VAL A 1 162 ? -18.773 10.140 15.435 1.00 95.44 162 VAL A O 1
ATOM 1273 N N . GLU A 1 163 ? -17.693 11.788 14.408 1.00 95.25 163 GLU A N 1
ATOM 1274 C CA . GLU A 1 163 ? -16.749 10.880 13.741 1.00 95.25 163 GLU A CA 1
ATOM 1275 C C . GLU A 1 163 ? -15.813 10.113 14.680 1.00 95.25 163 GLU A C 1
ATOM 1277 O O . GLU A 1 163 ? -15.180 9.161 14.232 1.00 95.25 163 GLU A O 1
ATOM 1282 N N . LEU A 1 164 ? -15.683 10.511 15.946 1.00 97.81 164 LEU A N 1
ATOM 1283 C CA . LEU A 1 164 ? -14.744 9.903 16.886 1.00 97.81 164 LEU A CA 1
ATOM 1284 C C . LEU A 1 164 ? -15.458 9.167 18.019 1.00 97.81 164 LEU A C 1
ATOM 1286 O O . LEU A 1 164 ? -16.400 9.677 18.624 1.00 97.81 164 LEU A O 1
ATOM 1290 N N . GLY A 1 165 ? -14.942 7.987 18.340 1.00 98.00 165 GLY A N 1
ATOM 1291 C CA . GLY A 1 165 ? -15.355 7.181 19.475 1.00 98.00 165 GLY A CA 1
ATOM 1292 C C . GLY A 1 165 ? -14.159 6.648 20.264 1.00 98.00 165 GLY A C 1
ATOM 1293 O O . GLY A 1 165 ? -13.062 6.510 19.728 1.00 98.00 165 GLY A O 1
ATOM 1294 N N . LEU A 1 166 ? -14.359 6.332 21.540 1.00 98.44 166 LEU A N 1
ATOM 1295 C CA . LEU A 1 166 ? -13.382 5.662 22.391 1.00 98.44 166 LEU A CA 1
ATOM 1296 C C . LEU A 1 166 ? -14.034 4.498 23.151 1.00 98.44 166 LEU A C 1
ATOM 1298 O O . LEU A 1 166 ? -14.878 4.713 24.016 1.00 98.44 166 LEU A O 1
ATOM 1302 N N . ALA A 1 167 ? -13.637 3.265 22.836 1.00 98.12 167 ALA A N 1
ATOM 1303 C CA . ALA A 1 167 ? -14.122 2.062 23.516 1.00 98.12 167 ALA A CA 1
ATOM 1304 C C . ALA A 1 167 ? -13.037 1.468 24.426 1.00 98.12 167 ALA A C 1
ATOM 1306 O O . ALA A 1 167 ? -11.872 1.417 24.025 1.00 98.12 167 ALA A O 1
ATOM 1307 N N . THR A 1 168 ? -13.386 1.005 25.629 1.00 97.88 168 THR A N 1
ATOM 1308 C CA . THR A 1 168 ? -12.391 0.484 26.583 1.00 97.88 168 THR A CA 1
ATOM 1309 C C . THR A 1 168 ? -12.916 -0.594 27.529 1.00 97.88 168 THR A C 1
ATOM 1311 O O . THR A 1 168 ? -14.044 -0.506 27.997 1.00 97.88 168 THR A O 1
ATOM 1314 N N . ASP A 1 169 ? -12.089 -1.591 27.861 1.00 95.50 169 ASP A N 1
ATOM 1315 C CA . ASP A 1 169 ? -12.290 -2.513 28.998 1.00 95.50 169 ASP A CA 1
ATOM 1316 C C . ASP A 1 169 ? -11.405 -2.155 30.214 1.00 95.50 169 ASP A C 1
ATOM 1318 O O . ASP A 1 169 ? -11.237 -2.940 31.146 1.00 95.50 169 ASP A O 1
ATOM 1322 N N . GLY A 1 170 ? -10.793 -0.968 30.193 1.00 94.50 170 GLY A N 1
ATOM 1323 C CA . GLY A 1 170 ? -9.762 -0.525 31.131 1.00 94.50 170 GLY A CA 1
ATOM 1324 C C . GLY A 1 170 ? -8.349 -0.882 30.662 1.00 94.50 170 GLY A C 1
ATOM 1325 O O . GLY A 1 170 ? -7.451 -0.033 30.729 1.00 94.50 170 GLY A O 1
ATOM 1326 N N . ARG A 1 171 ? -8.148 -2.087 30.110 1.00 95.06 171 ARG A N 1
ATOM 1327 C CA . ARG A 1 171 ? -6.855 -2.504 29.554 1.00 95.06 171 ARG A CA 1
ATOM 1328 C C . ARG A 1 171 ? -6.639 -1.960 28.145 1.00 95.06 171 ARG A C 1
ATOM 1330 O O . ARG A 1 171 ? -5.681 -1.240 27.891 1.00 95.06 171 ARG A O 1
ATOM 1337 N N . PHE A 1 172 ? -7.505 -2.331 27.221 1.00 97.06 172 PHE A N 1
ATOM 1338 C CA . PHE A 1 172 ? -7.426 -1.973 25.817 1.00 97.06 172 PHE A CA 1
ATOM 1339 C C . PHE A 1 172 ? -8.273 -0.734 25.567 1.00 97.06 172 PHE A C 1
ATOM 1341 O O . PHE A 1 172 ? -9.484 -0.765 25.752 1.00 97.06 172 PHE A O 1
ATOM 1348 N N . TRP A 1 173 ? -7.650 0.339 25.091 1.00 97.88 173 TRP A N 1
ATOM 1349 C CA . TRP A 1 173 ? -8.329 1.570 24.697 1.00 97.88 173 TRP A CA 1
ATOM 1350 C C . TRP A 1 173 ? -8.330 1.677 23.183 1.00 97.88 173 TRP A C 1
ATOM 1352 O O . TRP A 1 173 ? -7.275 1.821 22.574 1.00 97.88 173 TRP A O 1
ATOM 1362 N N . THR A 1 174 ? -9.504 1.594 22.569 1.00 98.19 174 THR A N 1
ATOM 1363 C CA . THR A 1 174 ? -9.669 1.607 21.114 1.00 98.19 174 THR A CA 1
ATOM 1364 C C . THR A 1 174 ? -10.260 2.933 20.670 1.00 98.19 174 THR A C 1
ATOM 1366 O O . THR A 1 174 ? -11.446 3.194 20.878 1.00 98.19 174 THR A O 1
ATOM 1369 N N . LEU A 1 175 ? -9.433 3.765 20.043 1.00 98.19 175 LEU A N 1
ATOM 1370 C CA . LEU A 1 175 ? -9.884 4.946 19.320 1.00 98.19 175 LEU A CA 1
ATOM 1371 C C . LEU A 1 175 ? -10.546 4.500 18.016 1.00 98.19 175 LEU A C 1
ATOM 1373 O O . LEU A 1 175 ? -9.912 3.845 17.190 1.00 98.19 175 LEU A O 1
ATOM 1377 N N . VAL A 1 176 ? -11.800 4.890 17.834 1.00 97.50 176 VAL A N 1
ATOM 1378 C CA . VAL A 1 176 ? -12.592 4.656 16.631 1.00 97.50 176 VAL A CA 1
ATOM 1379 C C . VAL A 1 176 ? -12.711 5.972 15.870 1.00 97.50 176 VAL A C 1
ATOM 1381 O O . VAL A 1 176 ? -13.170 6.966 16.424 1.00 97.50 176 VAL A O 1
ATOM 1384 N N . TRP A 1 177 ? -12.324 5.987 14.598 1.00 96.25 177 TRP A N 1
ATOM 1385 C CA . TRP A 1 177 ? -12.683 7.057 13.667 1.00 96.25 177 TRP A CA 1
ATOM 1386 C C . TRP A 1 177 ? -13.600 6.476 12.596 1.00 96.25 177 TRP A C 1
ATOM 1388 O O . TRP A 1 177 ? -13.216 5.565 11.867 1.00 96.25 177 TRP A O 1
ATOM 1398 N N . ALA A 1 178 ? -14.837 6.955 12.541 1.00 93.31 178 ALA A N 1
ATOM 1399 C CA . ALA A 1 178 ? -15.898 6.427 11.693 1.00 93.31 178 ALA A CA 1
ATOM 1400 C C . ALA A 1 178 ? -16.569 7.567 10.907 1.00 93.31 178 ALA A C 1
ATOM 1402 O O . ALA A 1 178 ? -17.700 7.951 11.220 1.00 93.31 178 ALA A O 1
ATOM 1403 N N . PRO A 1 179 ? -15.890 8.129 9.888 1.00 89.25 179 PRO A N 1
ATOM 1404 C CA . PRO A 1 179 ? -16.494 9.125 9.015 1.00 89.25 179 PRO A CA 1
ATOM 1405 C C . PRO A 1 179 ? -17.706 8.541 8.276 1.00 89.25 179 PRO A C 1
ATOM 1407 O O . PRO A 1 179 ? -17.747 7.360 7.907 1.00 89.25 179 PRO A O 1
ATOM 1410 N N . ARG A 1 180 ? -18.713 9.383 8.028 1.00 83.56 180 ARG A N 1
ATOM 1411 C CA . ARG A 1 180 ? -19.904 8.986 7.269 1.00 83.56 180 ARG A CA 1
ATOM 1412 C C . ARG A 1 180 ? -19.512 8.644 5.826 1.00 83.56 180 ARG A C 1
ATOM 1414 O O . ARG A 1 180 ? -18.963 9.484 5.118 1.00 83.56 180 ARG A O 1
ATOM 1421 N N . GLY A 1 181 ? -19.793 7.410 5.399 1.00 71.25 181 GLY A N 1
ATOM 1422 C CA . GLY A 1 181 ? -19.422 6.906 4.068 1.00 71.25 181 GLY A CA 1
ATOM 1423 C C . GLY A 1 181 ? -17.914 6.726 3.844 1.00 71.25 181 GLY A C 1
ATOM 1424 O O . GLY A 1 181 ? -17.477 6.707 2.697 1.00 71.25 181 GLY A O 1
ATOM 1425 N N . GLY A 1 182 ? -17.116 6.658 4.917 1.00 70.50 182 GLY A N 1
ATOM 1426 C CA . GLY A 1 182 ? -15.689 6.348 4.854 1.00 70.50 182 GLY A CA 1
ATOM 1427 C C . GLY A 1 182 ? -15.309 5.127 5.696 1.00 70.50 182 GLY A C 1
ATOM 1428 O O . GLY A 1 182 ? -16.101 4.618 6.503 1.00 70.50 182 GLY A O 1
ATOM 1429 N N . ALA A 1 183 ? -14.074 4.657 5.498 1.00 73.19 183 ALA A N 1
ATOM 1430 C CA . ALA A 1 183 ? -13.516 3.514 6.214 1.00 73.19 183 ALA A CA 1
ATOM 1431 C C . ALA A 1 183 ? -13.502 3.759 7.731 1.00 73.19 183 ALA A C 1
ATOM 1433 O O . ALA A 1 183 ? -13.151 4.848 8.181 1.00 73.19 183 ALA A O 1
ATOM 1434 N N . THR A 1 184 ? -13.865 2.740 8.518 1.00 82.88 184 THR A N 1
ATOM 1435 C CA . THR A 1 184 ? -13.637 2.784 9.967 1.00 82.88 184 THR A CA 1
ATOM 1436 C C . THR A 1 184 ? -12.156 2.568 10.239 1.00 82.88 184 THR A C 1
ATOM 1438 O O . THR A 1 184 ? -11.576 1.596 9.753 1.00 82.88 184 THR A O 1
ATOM 1441 N N . THR A 1 185 ? -11.589 3.401 11.097 1.00 87.19 185 THR A N 1
ATOM 1442 C CA . THR A 1 185 ? -10.276 3.174 11.690 1.00 87.19 185 THR A CA 1
ATOM 1443 C C . THR A 1 185 ? -10.428 2.808 13.151 1.00 87.19 185 THR A C 1
ATOM 1445 O O . THR A 1 185 ? -11.190 3.442 13.878 1.00 87.19 185 THR A O 1
ATOM 1448 N N . MET A 1 186 ? -9.676 1.805 13.586 1.00 92.38 186 MET A N 1
ATOM 1449 C CA . MET A 1 186 ? -9.564 1.389 14.978 1.00 92.38 186 MET A CA 1
ATOM 1450 C C . MET A 1 186 ? -8.089 1.388 15.367 1.00 92.38 186 MET A C 1
ATOM 1452 O O . MET A 1 186 ? -7.297 0.665 14.767 1.00 92.38 186 MET A O 1
ATOM 1456 N N . ALA A 1 187 ? -7.713 2.188 16.361 1.00 94.38 187 ALA A N 1
ATOM 1457 C CA . ALA A 1 187 ? -6.368 2.215 16.927 1.00 94.38 187 ALA A CA 1
ATOM 1458 C C . ALA A 1 187 ? -6.433 1.823 18.407 1.00 94.38 187 ALA A C 1
ATOM 1460 O O . ALA A 1 187 ? -6.990 2.558 19.222 1.00 94.38 187 ALA A O 1
ATOM 1461 N N . THR A 1 188 ? -5.882 0.657 18.740 1.00 95.69 188 THR A N 1
ATOM 1462 C CA . THR A 1 188 ? -5.959 0.039 20.067 1.00 95.69 188 THR A CA 1
ATOM 1463 C C . THR A 1 188 ? -4.641 0.187 20.816 1.00 95.69 188 THR A C 1
ATOM 1465 O O . THR A 1 188 ? -3.589 -0.242 20.339 1.00 95.69 188 THR A O 1
ATOM 1468 N N . PHE A 1 189 ? -4.721 0.760 22.012 1.00 96.06 189 PHE A N 1
ATOM 1469 C CA . PHE A 1 189 ? -3.623 0.967 22.949 1.00 96.06 189 PHE A CA 1
ATOM 1470 C C . PHE A 1 189 ? -3.775 -0.015 24.118 1.00 96.06 189 PHE A C 1
ATOM 1472 O O . PHE A 1 189 ? -4.830 -0.043 24.751 1.00 96.06 189 PHE A O 1
ATOM 1479 N N . ASP A 1 190 ? -2.744 -0.810 24.415 1.00 94.12 190 ASP A N 1
ATOM 1480 C CA . ASP A 1 190 ? -2.718 -1.688 25.596 1.00 94.12 190 ASP A CA 1
ATOM 1481 C C . ASP A 1 190 ? -2.110 -0.931 26.785 1.00 94.12 190 ASP A C 1
ATOM 1483 O O . ASP A 1 190 ? -0.964 -0.481 26.724 1.00 94.12 190 ASP A O 1
ATOM 1487 N N . THR A 1 191 ? -2.875 -0.763 27.864 1.00 92.81 191 THR A N 1
ATOM 1488 C CA . THR A 1 191 ? -2.429 -0.025 29.052 1.00 92.81 191 THR A CA 1
ATOM 1489 C C . THR A 1 191 ? -1.533 -0.825 29.977 1.00 92.81 191 THR A C 1
ATOM 1491 O O . THR A 1 191 ? -0.870 -0.222 30.818 1.00 92.81 191 THR A O 1
ATOM 1494 N N . VAL A 1 192 ? -1.455 -2.153 29.815 1.00 90.25 192 VAL A N 1
ATOM 1495 C CA . VAL A 1 192 ? -0.824 -3.056 30.795 1.00 90.25 192 VAL A CA 1
ATOM 1496 C C . VAL A 1 192 ? 0.621 -2.678 31.138 1.00 90.25 192 VAL A C 1
ATOM 1498 O O . VAL A 1 192 ? 1.064 -2.880 32.268 1.00 90.25 192 VAL A O 1
ATOM 1501 N N . ALA A 1 193 ? 1.348 -2.114 30.172 1.00 88.75 193 ALA A N 1
ATOM 1502 C CA . ALA A 1 193 ? 2.751 -1.738 30.305 1.00 88.75 193 ALA A CA 1
ATOM 1503 C C . ALA A 1 193 ? 2.970 -0.210 30.355 1.00 88.75 193 ALA A C 1
ATOM 1505 O O . ALA A 1 193 ? 4.110 0.245 30.407 1.00 88.75 193 ALA A O 1
ATOM 1506 N N . TRP A 1 194 ? 1.913 0.611 30.429 1.00 92.88 194 TRP A N 1
ATOM 1507 C CA . TRP A 1 194 ? 2.007 2.081 30.490 1.00 92.88 194 TRP A CA 1
ATOM 1508 C C . TRP A 1 194 ? 2.920 2.648 31.593 1.00 92.88 194 TRP A C 1
ATOM 1510 O O . TRP A 1 194 ? 3.551 3.685 31.361 1.00 92.88 194 TRP A O 1
ATOM 1520 N N . PRO A 1 195 ? 3.041 2.033 32.789 1.00 90.62 195 PRO A N 1
ATOM 1521 C CA . PRO A 1 195 ? 3.987 2.512 33.798 1.00 90.62 195 PRO A CA 1
ATOM 1522 C C . PRO A 1 195 ? 5.465 2.295 33.436 1.00 90.62 195 PRO A C 1
ATOM 1524 O O . PRO A 1 195 ? 6.343 2.910 34.055 1.00 90.62 195 PRO A O 1
ATOM 1527 N N . GLU A 1 196 ? 5.761 1.409 32.485 1.00 89.75 196 GLU A N 1
ATOM 1528 C CA . GLU A 1 196 ? 7.119 1.047 32.103 1.00 89.75 196 GLU A CA 1
ATOM 1529 C C . GLU A 1 196 ? 7.797 2.151 31.285 1.00 89.75 196 GLU A C 1
ATOM 1531 O O . GLU A 1 196 ? 7.176 2.962 30.599 1.00 89.75 196 GLU A O 1
ATOM 1536 N N . ALA A 1 197 ? 9.129 2.201 31.343 1.00 85.44 197 ALA A N 1
ATOM 1537 C CA . ALA A 1 197 ? 9.877 3.192 30.577 1.00 85.44 197 ALA A CA 1
ATOM 1538 C C . ALA A 1 197 ? 9.781 2.963 29.057 1.00 85.44 197 ALA A C 1
ATOM 1540 O O . ALA A 1 197 ? 9.845 3.942 28.317 1.00 85.44 197 ALA A O 1
ATOM 1541 N N . ALA A 1 198 ? 9.623 1.707 28.621 1.00 82.31 198 ALA A N 1
ATOM 1542 C CA . ALA A 1 198 ? 9.551 1.320 27.212 1.00 82.31 198 ALA A CA 1
ATOM 1543 C C . ALA A 1 198 ? 8.276 1.833 26.515 1.00 82.31 198 ALA A C 1
ATOM 1545 O O . ALA A 1 198 ? 8.339 2.249 25.365 1.00 82.31 198 ALA A O 1
ATOM 1546 N N . GLU A 1 199 ? 7.156 1.900 27.238 1.00 86.88 199 GLU A N 1
ATOM 1547 C CA . GLU A 1 199 ? 5.844 2.325 26.721 1.00 86.88 199 GLU A CA 1
ATOM 1548 C C . GLU A 1 199 ? 5.561 3.818 26.927 1.00 86.88 199 GLU A C 1
ATOM 1550 O O . GLU A 1 199 ? 4.484 4.319 26.602 1.00 86.88 199 GLU A O 1
ATOM 1555 N N . ARG A 1 200 ? 6.526 4.580 27.460 1.00 90.56 200 ARG A N 1
ATOM 1556 C CA . ARG A 1 200 ? 6.320 6.002 27.774 1.00 90.56 200 ARG A CA 1
ATOM 1557 C C . ARG A 1 200 ? 5.820 6.796 26.571 1.00 90.56 200 ARG A C 1
ATOM 1559 O O . ARG A 1 200 ? 4.998 7.696 26.728 1.00 90.56 200 ARG A O 1
ATOM 1566 N N . ASP A 1 201 ? 6.332 6.482 25.391 1.00 92.75 201 ASP A N 1
ATOM 1567 C CA . ASP A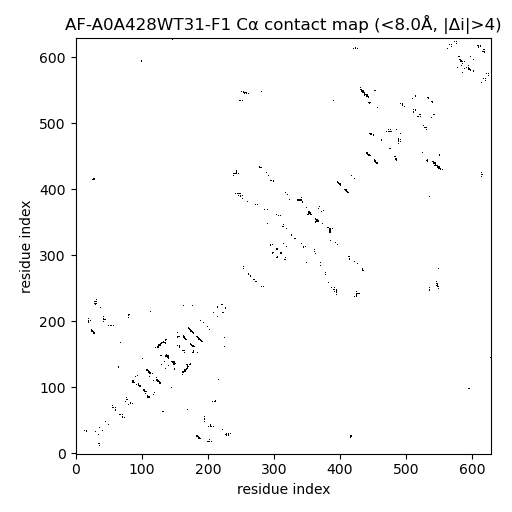 1 201 ? 5.956 7.173 24.167 1.00 92.75 201 ASP A CA 1
ATOM 1568 C C . ASP A 1 201 ? 4.565 6.768 23.663 1.00 92.75 201 ASP A C 1
ATOM 1570 O O . ASP A 1 201 ? 3.877 7.613 23.098 1.00 92.75 201 ASP A O 1
ATOM 1574 N N . VAL A 1 202 ? 4.087 5.555 23.964 1.00 94.50 202 VAL A N 1
ATOM 1575 C CA . VAL A 1 202 ? 2.698 5.145 23.697 1.00 94.50 202 VAL A CA 1
ATOM 1576 C C . VAL A 1 202 ? 1.726 5.939 24.569 1.00 94.50 202 VAL A C 1
ATOM 1578 O O . VAL A 1 202 ? 0.760 6.492 24.047 1.00 94.50 202 VAL A O 1
ATOM 1581 N N . VAL A 1 203 ? 2.015 6.108 25.866 1.00 95.56 203 VAL A N 1
ATOM 1582 C CA . VAL A 1 203 ? 1.183 6.937 26.766 1.00 95.56 203 VAL A CA 1
ATOM 1583 C C . VAL A 1 203 ? 1.169 8.397 26.321 1.00 95.56 203 VAL A C 1
ATOM 1585 O O . VAL A 1 203 ? 0.121 9.044 26.295 1.00 95.56 203 VAL A O 1
ATOM 1588 N N . ARG A 1 204 ? 2.335 8.934 25.946 1.00 96.06 204 ARG A N 1
ATOM 1589 C CA . ARG A 1 204 ? 2.444 10.302 25.426 1.00 96.06 204 ARG A CA 1
ATOM 1590 C C . ARG A 1 204 ? 1.691 10.466 24.112 1.00 96.06 204 ARG A C 1
ATOM 1592 O O . ARG A 1 204 ? 1.043 11.488 23.937 1.00 96.06 204 ARG A O 1
ATOM 1599 N N . ALA A 1 205 ? 1.725 9.473 23.224 1.00 95.88 205 ALA A N 1
ATOM 1600 C CA . ALA A 1 205 ? 0.980 9.501 21.970 1.00 95.88 205 ALA A CA 1
ATOM 1601 C C . ALA A 1 205 ? -0.530 9.466 22.225 1.00 95.88 205 ALA A C 1
ATOM 1603 O O . ALA A 1 205 ? -1.252 10.306 21.690 1.00 95.88 205 ALA A O 1
ATOM 1604 N N . PHE A 1 206 ? -0.994 8.568 23.100 1.00 97.19 206 PHE A N 1
ATOM 1605 C CA . PHE A 1 206 ? -2.391 8.496 23.531 1.00 97.19 206 PHE A CA 1
ATOM 1606 C C . PHE A 1 206 ? -2.873 9.844 24.086 1.00 97.19 206 PHE A C 1
ATOM 1608 O O . PHE A 1 206 ? -3.883 10.383 23.628 1.00 97.19 206 PHE A O 1
ATOM 1615 N N . ARG A 1 207 ? -2.093 10.450 24.993 1.00 96.31 207 ARG A N 1
ATOM 1616 C CA . ARG A 1 207 ? -2.361 11.792 25.528 1.00 96.31 207 ARG A CA 1
ATOM 1617 C C . ARG A 1 207 ? -2.377 12.845 24.421 1.00 96.31 207 ARG A C 1
ATOM 1619 O O . ARG A 1 207 ? -3.331 13.602 24.332 1.00 96.31 207 ARG A O 1
ATOM 1626 N N . SER A 1 208 ? -1.366 12.899 23.562 1.00 96.31 208 SER A N 1
ATOM 1627 C CA . SER A 1 208 ? -1.276 13.909 22.501 1.00 96.31 208 SER A CA 1
ATOM 1628 C C . SER A 1 208 ? -2.450 13.890 21.529 1.00 96.31 208 SER A C 1
ATOM 1630 O O . SER A 1 208 ? -2.901 14.948 21.081 1.00 96.31 208 SER A O 1
ATOM 1632 N N . LEU A 1 209 ? -2.955 12.696 21.217 1.00 96.38 209 LEU A N 1
ATOM 1633 C CA . LEU A 1 209 ? -4.092 12.509 20.323 1.00 96.38 209 LEU A CA 1
ATOM 1634 C C . LEU A 1 209 ? -5.423 12.875 20.992 1.00 96.38 209 LEU A C 1
ATOM 1636 O O . LEU A 1 209 ? -6.285 13.447 20.330 1.00 96.38 209 LEU A O 1
ATOM 1640 N N . LEU A 1 210 ? -5.595 12.558 22.281 1.00 97.44 210 LEU A N 1
ATOM 1641 C CA . LEU A 1 210 ? -6.903 12.584 22.948 1.00 97.44 210 LEU A CA 1
ATOM 1642 C C . LEU A 1 210 ? -7.038 13.612 24.080 1.00 97.44 210 LEU A C 1
ATOM 1644 O O . LEU A 1 210 ? -8.106 13.724 24.678 1.00 97.44 210 LEU A O 1
ATOM 1648 N N . HIS A 1 211 ? -6.002 14.386 24.392 1.00 96.69 211 HIS A N 1
ATOM 1649 C CA . HIS A 1 211 ? -6.075 15.402 25.441 1.00 96.69 211 HIS A CA 1
ATOM 1650 C C . HIS A 1 211 ? -7.069 16.517 25.079 1.00 96.69 211 HIS A C 1
ATOM 1652 O O . HIS A 1 211 ? -7.156 16.921 23.917 1.00 96.69 211 HIS A O 1
ATOM 1658 N N . ARG A 1 212 ? -7.753 17.097 26.080 1.00 95.62 212 ARG A N 1
ATOM 1659 C CA . ARG A 1 212 ? -8.771 18.163 25.906 1.00 95.62 212 ARG A CA 1
ATOM 1660 C C . ARG A 1 212 ? -8.321 19.281 24.956 1.00 95.62 212 ARG A C 1
ATOM 1662 O O . ARG A 1 212 ? -9.105 19.817 24.178 1.00 95.62 212 ARG A O 1
ATOM 1669 N N . HIS A 1 213 ? -7.032 19.628 25.012 1.00 93.75 213 HIS A N 1
ATOM 1670 C CA . HIS A 1 213 ? -6.437 20.704 24.220 1.00 93.75 213 HIS A CA 1
ATOM 1671 C C . HIS A 1 213 ? -6.597 20.458 22.712 1.00 93.75 213 HIS A C 1
ATOM 1673 O O . HIS A 1 213 ? -6.886 21.396 21.973 1.00 93.75 213 HIS A O 1
ATOM 1679 N N . ARG A 1 214 ? -6.507 19.196 22.269 1.00 94.25 214 ARG A N 1
ATOM 1680 C CA . ARG A 1 214 ? -6.630 18.796 20.860 1.00 94.25 214 ARG A CA 1
ATOM 1681 C C . ARG A 1 214 ? -8.024 19.042 20.277 1.00 94.25 214 ARG A C 1
ATOM 1683 O O . ARG A 1 214 ? -8.154 19.163 19.064 1.00 94.25 214 ARG A O 1
ATOM 1690 N N . PHE A 1 215 ? -9.054 19.132 21.115 1.00 94.50 215 PHE A N 1
ATOM 1691 C CA . PHE A 1 215 ? -10.436 19.338 20.672 1.00 94.50 215 PHE A CA 1
ATOM 1692 C C . PHE A 1 215 ? -10.874 20.798 20.750 1.00 94.50 215 PHE A C 1
ATOM 1694 O O . PHE A 1 215 ? -11.689 21.233 19.935 1.00 94.50 215 PHE A O 1
ATOM 1701 N N . PHE A 1 216 ? -10.335 21.554 21.711 1.00 94.81 216 PHE A N 1
ATOM 1702 C CA . PHE A 1 216 ? -10.897 22.855 22.089 1.00 94.81 216 PHE A CA 1
ATOM 1703 C C . PHE A 1 216 ? -9.925 24.033 22.009 1.00 94.81 216 PHE A C 1
ATOM 1705 O O . PHE A 1 216 ? -10.364 25.172 22.122 1.00 94.81 216 PHE A O 1
ATOM 1712 N N . ALA A 1 217 ? -8.622 23.793 21.855 1.00 93.06 217 ALA A N 1
ATOM 1713 C CA . ALA A 1 217 ? -7.610 24.842 22.003 1.00 93.06 217 ALA A CA 1
ATOM 1714 C C . ALA A 1 217 ? -6.538 24.850 20.900 1.00 93.06 217 ALA A C 1
ATOM 1716 O O . ALA A 1 217 ? -5.566 25.596 21.004 1.00 93.06 217 ALA A O 1
ATOM 1717 N N . VAL A 1 218 ? -6.742 24.067 19.840 1.00 93.19 218 VAL A N 1
ATOM 1718 C CA . VAL A 1 218 ? -5.946 24.103 18.606 1.00 93.19 218 VAL A CA 1
ATOM 1719 C C . VAL A 1 218 ? -6.793 24.638 17.443 1.00 93.19 218 VAL A C 1
ATOM 1721 O O . VAL A 1 218 ? -8.025 24.542 17.507 1.00 93.19 218 VAL A O 1
ATOM 1724 N N . PRO A 1 219 ? -6.166 25.188 16.386 1.00 92.81 219 PRO A N 1
ATOM 1725 C CA . PRO A 1 219 ? -6.850 25.520 15.137 1.00 92.81 219 PRO A CA 1
ATOM 1726 C C . PRO A 1 219 ? -7.647 24.339 14.571 1.00 92.81 219 PRO A C 1
ATOM 1728 O O . PRO A 1 219 ? -7.301 23.179 14.802 1.00 92.81 219 PRO A O 1
ATOM 1731 N N . ASP A 1 220 ? -8.711 24.624 13.815 1.00 90.31 220 ASP A N 1
ATOM 1732 C CA . ASP A 1 220 ? -9.606 23.585 13.294 1.00 90.31 220 ASP A CA 1
ATOM 1733 C C . ASP A 1 220 ? -8.871 22.538 12.448 1.00 90.31 220 ASP A C 1
ATOM 1735 O O . ASP A 1 220 ? -9.118 21.349 12.619 1.00 90.31 220 ASP A O 1
ATOM 1739 N N . ASP A 1 221 ? -7.923 22.948 11.605 1.00 90.62 221 ASP A N 1
ATOM 1740 C CA . ASP A 1 221 ? -7.106 22.071 10.756 1.00 90.62 221 ASP A CA 1
ATOM 1741 C C . ASP A 1 221 ? -6.075 21.232 11.531 1.00 90.62 221 ASP A C 1
ATOM 1743 O O . ASP A 1 221 ? -5.545 20.251 11.006 1.00 90.62 221 ASP A O 1
ATOM 1747 N N . GLU A 1 222 ? -5.829 21.571 12.796 1.00 90.31 222 GLU A N 1
ATOM 1748 C CA . GLU A 1 222 ? -4.984 20.812 13.714 1.00 90.31 222 GLU A CA 1
ATOM 1749 C C . GLU A 1 222 ? -5.784 19.900 14.660 1.00 90.31 222 GLU A C 1
ATOM 1751 O O . GLU A 1 222 ? -5.193 19.152 15.445 1.00 90.31 222 GLU A O 1
ATOM 1756 N N . LYS A 1 223 ? -7.120 19.910 14.615 1.00 94.94 223 LYS A N 1
ATOM 1757 C CA . LYS A 1 223 ? -7.939 18.949 15.371 1.00 94.94 223 LYS A CA 1
ATOM 1758 C C . LYS A 1 223 ? -7.727 17.527 14.848 1.00 94.94 223 LYS A C 1
ATOM 1760 O O . LYS A 1 223 ? -7.349 17.313 13.699 1.00 94.94 223 LYS A O 1
ATOM 1765 N N . LEU A 1 224 ? -8.014 16.524 15.680 1.00 94.94 224 LEU A N 1
ATOM 1766 C CA . LEU A 1 224 ? -7.720 15.123 15.350 1.00 94.94 224 LEU A CA 1
ATOM 1767 C C . LEU A 1 224 ? -8.378 14.648 14.037 1.00 94.94 224 LEU A C 1
ATOM 1769 O O . LEU A 1 224 ? -7.708 14.014 13.228 1.00 94.94 224 LEU A O 1
ATOM 1773 N N . VAL A 1 225 ? -9.650 14.986 13.789 1.00 94.50 225 VAL A N 1
ATOM 1774 C CA . VAL A 1 225 ? -10.364 14.556 12.569 1.00 94.50 225 VAL A CA 1
ATOM 1775 C C . VAL A 1 225 ? -9.696 15.088 11.285 1.00 94.50 225 VAL A C 1
ATOM 1777 O O . VAL A 1 225 ? -9.364 14.273 10.421 1.00 94.50 225 VAL A O 1
ATOM 1780 N N . PRO A 1 226 ? -9.419 16.400 11.129 1.00 93.56 226 PRO A N 1
ATOM 1781 C CA . PRO A 1 226 ? -8.662 16.898 9.975 1.00 93.56 226 PRO A CA 1
ATOM 1782 C C . PRO A 1 226 ? -7.270 16.280 9.803 1.00 93.56 226 PRO A C 1
ATOM 1784 O O . PRO A 1 226 ? -6.859 16.019 8.672 1.00 93.56 226 PRO A O 1
ATOM 1787 N N . LEU A 1 227 ? -6.563 15.968 10.894 1.00 93.19 227 LEU A N 1
ATOM 1788 C CA . LEU A 1 227 ? -5.268 15.279 10.820 1.00 93.19 227 LEU A CA 1
ATOM 1789 C C . LEU A 1 227 ? -5.390 13.845 10.282 1.00 93.19 227 LEU A C 1
ATOM 1791 O O . LEU A 1 227 ? -4.538 13.404 9.501 1.00 93.19 227 LEU A O 1
ATOM 1795 N N . LEU A 1 228 ? -6.439 13.118 10.678 1.00 91.50 228 LEU A N 1
ATOM 1796 C CA . LEU A 1 228 ? -6.729 11.780 10.159 1.00 91.50 228 LEU A CA 1
ATOM 1797 C C . LEU A 1 228 ? -7.095 11.832 8.669 1.00 91.50 228 LEU A C 1
ATOM 1799 O O . LEU A 1 228 ? -6.548 11.053 7.893 1.00 91.50 228 LEU A O 1
ATOM 1803 N N . ARG A 1 229 ? -7.896 12.815 8.237 1.00 88.81 229 ARG A N 1
ATOM 1804 C CA . ARG A 1 229 ? -8.198 13.041 6.808 1.00 88.81 229 ARG A CA 1
ATOM 1805 C C . ARG A 1 229 ? -6.956 13.349 5.981 1.00 88.81 229 ARG A C 1
ATOM 1807 O O . ARG A 1 229 ? -6.700 12.671 4.999 1.00 88.81 229 ARG A O 1
ATOM 1814 N N . ARG A 1 230 ? -6.113 14.283 6.431 1.00 86.12 230 ARG A N 1
ATOM 1815 C CA . ARG A 1 230 ? -4.843 14.589 5.751 1.00 86.12 230 ARG A CA 1
ATOM 1816 C C . ARG A 1 230 ? -3.921 13.368 5.667 1.00 86.12 230 ARG A C 1
ATOM 1818 O O . ARG A 1 230 ? -3.110 13.251 4.754 1.00 86.12 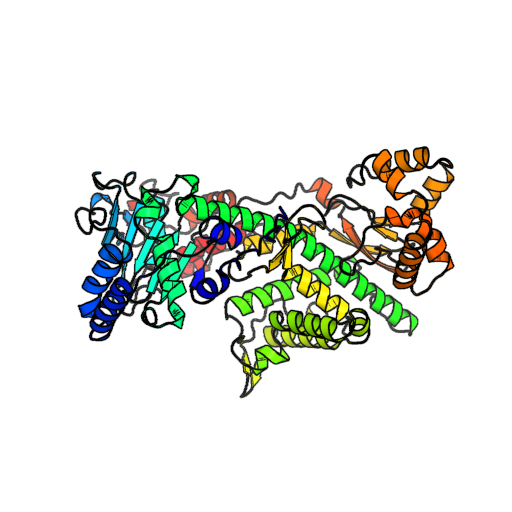230 ARG A O 1
ATOM 1825 N N . SER A 1 231 ? -4.010 12.464 6.644 1.00 83.88 231 SER A N 1
ATOM 1826 C CA . SER A 1 231 ? -3.263 11.207 6.608 1.00 83.88 231 SER A CA 1
ATOM 1827 C C . SER A 1 231 ? -3.819 10.220 5.586 1.00 83.88 231 SER A C 1
ATOM 1829 O O . SER A 1 231 ? -3.019 9.529 4.963 1.00 83.88 231 SER A O 1
ATOM 1831 N N . LEU A 1 232 ? -5.139 10.185 5.387 1.00 78.06 232 LEU A N 1
ATOM 1832 C CA . LEU A 1 232 ? -5.787 9.416 4.325 1.00 78.06 232 LEU A CA 1
ATOM 1833 C C . LEU A 1 232 ? -5.353 9.918 2.938 1.00 78.06 232 LEU A C 1
ATOM 1835 O O . LEU A 1 232 ? -4.899 9.116 2.130 1.00 78.06 232 LEU A O 1
ATOM 1839 N N . ASP A 1 233 ? -5.366 11.233 2.705 1.00 73.00 233 ASP A N 1
ATOM 1840 C CA . ASP A 1 233 ? -4.934 11.821 1.425 1.00 73.00 233 ASP A CA 1
ATOM 1841 C C . ASP A 1 233 ? -3.465 11.471 1.104 1.00 73.00 233 ASP A C 1
ATOM 1843 O O . ASP A 1 233 ? -3.120 11.094 -0.016 1.00 73.00 233 ASP A O 1
ATOM 1847 N N . ASN A 1 234 ? -2.584 11.512 2.114 1.00 69.75 234 ASN A N 1
ATOM 1848 C CA . ASN A 1 234 ? -1.191 11.073 1.964 1.00 69.75 234 ASN A CA 1
ATOM 1849 C C . ASN A 1 234 ? -1.074 9.579 1.612 1.00 69.75 234 ASN A C 1
ATOM 1851 O O . ASN A 1 234 ? -0.116 9.184 0.949 1.00 69.75 234 ASN A O 1
ATOM 1855 N N . GLN A 1 235 ? -1.988 8.732 2.095 1.00 68.44 235 GLN A N 1
ATOM 1856 C CA . GLN A 1 235 ? -2.005 7.312 1.737 1.00 68.44 235 GLN A CA 1
ATOM 1857 C C . GLN A 1 235 ? -2.445 7.108 0.285 1.00 68.44 235 GLN A C 1
ATOM 1859 O O . GLN A 1 235 ? -1.869 6.254 -0.385 1.00 68.44 235 GLN A O 1
ATOM 1864 N N . GLU A 1 236 ? -3.392 7.901 -0.220 1.00 69.38 236 GLU A N 1
ATOM 1865 C CA . GLU A 1 236 ? -3.793 7.859 -1.632 1.00 69.38 236 GLU A CA 1
ATOM 1866 C C . GLU A 1 236 ? -2.612 8.200 -2.559 1.00 69.38 236 GLU A C 1
ATOM 1868 O O . GLU A 1 236 ? -2.308 7.424 -3.468 1.00 69.38 236 GLU A O 1
ATOM 1873 N N . GLU A 1 237 ? -1.850 9.260 -2.260 1.00 69.50 237 GLU A N 1
ATOM 1874 C CA . GLU A 1 237 ? -0.630 9.611 -3.013 1.00 69.50 237 GLU A CA 1
ATOM 1875 C C . GLU A 1 237 ? 0.412 8.474 -2.988 1.00 69.50 237 GLU A C 1
ATOM 1877 O O . GLU A 1 237 ? 1.025 8.153 -4.009 1.00 69.50 237 GLU A O 1
ATOM 1882 N N . ILE A 1 238 ? 0.585 7.814 -1.834 1.00 74.12 238 ILE A N 1
ATOM 1883 C CA . ILE A 1 238 ? 1.465 6.641 -1.702 1.00 74.12 238 ILE A CA 1
ATOM 1884 C C . ILE A 1 238 ? 0.990 5.506 -2.611 1.00 74.12 238 ILE A C 1
ATOM 1886 O O . ILE A 1 238 ? 1.819 4.861 -3.249 1.00 74.12 238 ILE A O 1
ATOM 1890 N N . THR A 1 239 ? -0.317 5.254 -2.686 1.00 71.94 239 THR A N 1
ATOM 1891 C CA . THR A 1 239 ? -0.868 4.163 -3.502 1.00 71.94 239 THR A CA 1
ATOM 1892 C C . THR A 1 239 ? -0.774 4.428 -4.999 1.00 71.94 239 THR A C 1
ATOM 1894 O O . THR A 1 239 ? -0.453 3.505 -5.748 1.00 71.94 239 THR A O 1
ATOM 1897 N N . GLU A 1 240 ? -0.958 5.674 -5.446 1.00 75.00 240 GLU A N 1
ATOM 1898 C CA . GLU A 1 240 ? -0.734 6.049 -6.847 1.00 75.00 240 GLU A CA 1
ATOM 1899 C C . GLU A 1 240 ? 0.732 5.841 -7.248 1.00 75.00 240 GLU A C 1
ATOM 1901 O O . GLU A 1 240 ? 1.029 5.208 -8.266 1.00 75.00 240 GLU A O 1
ATOM 1906 N N . ALA A 1 241 ? 1.662 6.322 -6.419 1.00 77.38 241 ALA A N 1
ATOM 1907 C CA . ALA A 1 241 ? 3.089 6.173 -6.671 1.00 77.38 241 ALA A CA 1
ATOM 1908 C C . ALA A 1 241 ? 3.540 4.701 -6.601 1.00 77.38 241 ALA A C 1
ATOM 1910 O O . ALA A 1 241 ? 4.331 4.259 -7.439 1.00 77.38 241 ALA A O 1
ATOM 1911 N N . LEU A 1 242 ? 2.981 3.917 -5.672 1.00 82.25 242 LEU A N 1
ATOM 1912 C CA . LEU A 1 242 ? 3.182 2.470 -5.600 1.00 82.25 242 LEU A CA 1
ATOM 1913 C C . LEU A 1 242 ? 2.703 1.783 -6.886 1.00 82.25 242 LEU A C 1
ATOM 1915 O O . LEU A 1 242 ? 3.417 0.940 -7.419 1.00 82.25 242 LEU A O 1
ATOM 1919 N N . GLY A 1 243 ? 1.547 2.173 -7.433 1.00 82.44 243 GLY A N 1
ATOM 1920 C CA . GLY A 1 243 ? 1.038 1.660 -8.710 1.00 82.44 243 GLY A CA 1
ATOM 1921 C C . GLY A 1 243 ? 2.053 1.788 -9.851 1.00 82.44 243 GLY A C 1
ATOM 1922 O O . GLY A 1 243 ? 2.340 0.816 -10.556 1.00 82.44 243 GLY A O 1
ATOM 1923 N N . VAL A 1 244 ? 2.663 2.969 -9.990 1.00 83.19 244 VAL A N 1
ATOM 1924 C CA . VAL A 1 244 ? 3.704 3.231 -10.998 1.00 83.19 244 VAL A CA 1
ATOM 1925 C C . VAL A 1 244 ? 4.943 2.362 -10.770 1.00 83.19 244 VAL A C 1
ATOM 1927 O O . VAL A 1 244 ? 5.448 1.757 -11.719 1.00 83.19 244 VAL A O 1
ATOM 1930 N N . GLN A 1 245 ? 5.425 2.268 -9.531 1.00 87.25 245 GLN A N 1
ATOM 1931 C CA . GLN A 1 245 ? 6.624 1.494 -9.204 1.00 87.25 245 GLN A CA 1
ATOM 1932 C C . GLN A 1 245 ? 6.413 -0.012 -9.372 1.00 87.25 245 GLN A C 1
ATOM 1934 O O . GLN A 1 245 ? 7.294 -0.700 -9.888 1.00 87.25 245 GLN A O 1
ATOM 1939 N N . VAL A 1 246 ? 5.241 -0.538 -9.001 1.00 89.56 246 VAL A N 1
ATOM 1940 C CA . VAL A 1 246 ? 4.903 -1.950 -9.221 1.00 89.56 246 VAL A CA 1
ATOM 1941 C C . VAL A 1 246 ? 4.867 -2.260 -10.712 1.00 89.56 246 VAL A C 1
ATOM 1943 O O . VAL A 1 246 ? 5.425 -3.276 -11.119 1.00 89.56 246 VAL A O 1
ATOM 1946 N N . ARG A 1 247 ? 4.311 -1.377 -11.550 1.00 90.12 247 ARG A N 1
ATOM 1947 C CA . ARG A 1 247 ? 4.381 -1.531 -13.013 1.00 90.12 247 ARG A CA 1
ATOM 1948 C C . ARG A 1 247 ? 5.825 -1.604 -13.509 1.00 90.12 247 ARG A C 1
ATOM 1950 O O . ARG A 1 247 ? 6.150 -2.508 -14.272 1.00 90.12 247 ARG A O 1
ATOM 1957 N N . GLN A 1 248 ? 6.695 -0.701 -13.058 1.00 90.62 248 GLN A N 1
ATOM 1958 C CA . GLN A 1 248 ? 8.118 -0.715 -13.424 1.00 90.62 248 GLN A CA 1
ATOM 1959 C C . GLN A 1 248 ? 8.833 -1.989 -12.933 1.00 90.62 248 GLN A C 1
ATOM 1961 O O . GLN A 1 248 ? 9.725 -2.502 -13.606 1.00 90.62 248 GLN A O 1
ATOM 1966 N N . ALA A 1 249 ? 8.428 -2.543 -11.787 1.00 94.06 249 ALA A N 1
ATOM 1967 C CA . ALA A 1 249 ? 8.942 -3.818 -11.293 1.00 94.06 249 ALA A CA 1
ATOM 1968 C C . ALA A 1 249 ? 8.464 -5.008 -12.137 1.00 94.06 249 ALA A C 1
ATOM 1970 O O . ALA A 1 249 ? 9.261 -5.899 -12.431 1.00 94.06 249 ALA A O 1
ATOM 1971 N N . VAL A 1 250 ? 7.199 -5.008 -12.574 1.00 94.94 250 VAL A N 1
ATOM 1972 C CA . VAL A 1 250 ? 6.679 -5.995 -13.535 1.00 94.94 250 VAL A CA 1
ATOM 1973 C C . VAL A 1 250 ? 7.448 -5.906 -14.851 1.00 94.94 250 VAL A C 1
ATOM 1975 O O . VAL A 1 250 ? 7.873 -6.931 -15.371 1.00 94.94 250 VAL A O 1
ATOM 1978 N N . GLU A 1 251 ? 7.681 -4.699 -15.367 1.00 93.81 251 GLU A N 1
ATOM 1979 C CA . GLU A 1 251 ? 8.479 -4.479 -16.574 1.00 93.81 251 GLU A CA 1
ATOM 1980 C C . GLU A 1 251 ? 9.899 -5.042 -16.431 1.00 93.81 251 GLU A C 1
ATOM 1982 O O . GLU A 1 251 ? 10.367 -5.782 -17.299 1.00 93.81 251 GLU A O 1
ATOM 1987 N N . LEU A 1 252 ? 10.567 -4.749 -15.311 1.00 95.06 252 LEU A N 1
ATOM 1988 C CA . LEU A 1 252 ? 11.897 -5.276 -15.024 1.00 95.06 252 LEU A CA 1
ATOM 1989 C C . LEU A 1 252 ? 11.900 -6.811 -14.973 1.00 95.06 252 LEU A C 1
ATOM 1991 O O . LEU A 1 252 ? 12.822 -7.441 -15.498 1.00 95.06 252 LEU A O 1
ATOM 1995 N N . LEU A 1 253 ? 10.872 -7.413 -14.370 1.00 96.00 253 LEU A N 1
ATOM 1996 C CA . LEU A 1 253 ? 10.727 -8.862 -14.271 1.00 96.00 253 LEU A CA 1
ATOM 1997 C C . LEU A 1 253 ? 10.465 -9.506 -15.641 1.00 96.00 253 LEU A C 1
ATOM 1999 O O . LEU A 1 253 ? 11.106 -10.500 -15.974 1.00 96.00 253 LEU A O 1
ATOM 2003 N N . VAL A 1 254 ? 9.602 -8.913 -16.473 1.00 95.31 254 VAL A N 1
ATOM 2004 C CA . VAL A 1 254 ? 9.378 -9.350 -17.863 1.00 95.31 254 VAL A CA 1
ATOM 2005 C C . VAL A 1 254 ? 10.675 -9.265 -18.666 1.00 95.31 254 VAL A C 1
ATOM 2007 O O . VAL A 1 254 ? 11.036 -10.218 -19.359 1.00 95.31 254 VAL A O 1
ATOM 2010 N N . ALA A 1 255 ? 11.429 -8.173 -18.523 1.00 92.69 255 ALA A N 1
ATOM 2011 C CA . ALA A 1 255 ? 12.729 -8.028 -19.166 1.00 92.69 255 ALA A CA 1
ATOM 2012 C C . ALA A 1 255 ? 13.731 -9.089 -18.675 1.00 92.69 255 ALA A C 1
ATOM 2014 O O . ALA A 1 255 ? 14.516 -9.610 -19.469 1.00 92.69 255 ALA A O 1
ATOM 2015 N N . ALA A 1 256 ? 13.715 -9.444 -17.386 1.00 94.19 256 ALA A N 1
ATOM 2016 C CA . ALA A 1 256 ? 14.547 -10.514 -16.838 1.00 94.19 256 ALA A CA 1
ATOM 2017 C C . ALA A 1 256 ? 14.163 -11.891 -17.400 1.00 94.19 256 ALA A C 1
ATOM 2019 O O . ALA A 1 256 ? 15.045 -12.625 -17.851 1.00 94.19 256 ALA A O 1
ATOM 2020 N N . PHE A 1 257 ? 12.867 -12.213 -17.469 1.00 94.94 257 PHE A N 1
ATOM 2021 C CA . PHE A 1 257 ? 12.374 -13.431 -18.120 1.00 94.94 257 PHE A CA 1
ATOM 2022 C C . PHE A 1 257 ? 12.778 -13.486 -19.593 1.00 94.94 257 PHE A C 1
ATOM 2024 O O . PHE A 1 257 ? 13.240 -14.525 -20.055 1.00 94.94 257 PHE A O 1
ATOM 2031 N N . GLY A 1 258 ? 12.694 -12.363 -20.310 1.00 91.12 258 GLY A N 1
ATOM 2032 C CA . GLY A 1 258 ? 13.144 -12.252 -21.697 1.00 91.12 258 GLY A CA 1
ATOM 2033 C C . GLY A 1 258 ? 14.641 -12.531 -21.866 1.00 91.12 258 GLY A C 1
ATOM 2034 O O . GLY A 1 258 ? 15.023 -13.284 -22.758 1.00 91.12 258 GLY A O 1
ATOM 2035 N N . ARG A 1 259 ? 15.500 -11.988 -20.991 1.00 88.88 259 ARG A N 1
ATOM 2036 C CA . ARG A 1 259 ? 16.949 -12.279 -21.015 1.00 88.88 259 ARG A CA 1
ATOM 2037 C C . ARG A 1 259 ? 17.243 -13.756 -20.750 1.00 88.88 259 ARG A C 1
ATOM 2039 O O . ARG A 1 259 ? 18.116 -14.329 -21.397 1.00 88.88 259 ARG A O 1
ATOM 2046 N N . ILE A 1 260 ? 16.523 -14.367 -19.809 1.00 91.69 260 ILE A N 1
ATOM 2047 C CA . ILE A 1 260 ? 16.658 -15.795 -19.501 1.00 91.69 260 ILE A CA 1
ATOM 2048 C C . ILE A 1 260 ? 16.207 -16.647 -20.692 1.00 91.69 260 ILE A C 1
ATOM 2050 O O . ILE A 1 260 ? 16.932 -17.561 -21.068 1.00 91.69 260 ILE A O 1
ATOM 2054 N N . ASP A 1 261 ? 15.063 -16.322 -21.302 1.00 91.69 261 ASP A N 1
ATOM 2055 C CA . ASP A 1 261 ? 14.530 -16.995 -22.493 1.00 91.69 261 ASP A CA 1
ATOM 2056 C C . ASP A 1 261 ? 15.528 -16.966 -23.656 1.00 91.69 261 ASP A C 1
ATOM 2058 O O . ASP A 1 261 ? 15.858 -18.010 -24.214 1.00 91.69 261 ASP A O 1
ATOM 2062 N N . VAL A 1 262 ? 16.055 -15.784 -23.995 1.00 87.75 262 VAL A N 1
ATOM 2063 C CA . VAL A 1 262 ? 17.047 -15.635 -25.071 1.00 87.75 262 VAL A CA 1
ATOM 2064 C C . VAL A 1 262 ? 18.277 -16.499 -24.794 1.00 87.75 262 VAL A C 1
ATOM 2066 O O . VAL A 1 262 ? 18.678 -17.278 -25.657 1.00 87.75 262 VAL A O 1
ATOM 2069 N N . ARG A 1 263 ? 18.831 -16.431 -23.577 1.00 87.50 263 ARG A N 1
ATOM 2070 C CA . ARG A 1 263 ? 20.017 -17.211 -23.204 1.00 87.50 263 ARG A CA 1
ATOM 2071 C C . ARG A 1 263 ? 19.759 -18.720 -23.220 1.00 87.50 263 ARG A C 1
ATOM 2073 O O . ARG A 1 263 ? 20.627 -19.473 -23.648 1.00 87.50 263 ARG A O 1
ATOM 2080 N N . ASP A 1 264 ? 18.594 -19.176 -22.761 1.00 90.00 264 ASP A N 1
ATOM 2081 C CA . ASP A 1 264 ? 18.237 -20.600 -22.799 1.00 90.00 264 ASP A CA 1
ATOM 2082 C C . ASP A 1 264 ? 18.129 -21.105 -24.244 1.00 90.00 264 ASP A C 1
ATOM 2084 O O . ASP A 1 264 ? 18.677 -22.155 -24.581 1.00 90.00 264 ASP A O 1
ATOM 2088 N N . ARG A 1 265 ? 17.519 -20.312 -25.135 1.00 88.62 265 ARG A N 1
ATOM 2089 C CA . ARG A 1 265 ? 17.434 -20.624 -26.570 1.00 88.62 265 ARG A CA 1
ATOM 2090 C C . ARG A 1 265 ? 18.800 -20.652 -27.253 1.00 88.62 265 ARG A C 1
ATOM 2092 O O . ARG A 1 265 ? 19.051 -21.546 -28.058 1.00 88.62 265 ARG A O 1
ATOM 2099 N N . GLU A 1 266 ? 19.700 -19.728 -26.922 1.00 87.81 266 GLU A N 1
ATOM 2100 C CA . GLU A 1 266 ? 21.084 -19.729 -27.426 1.00 87.81 266 GLU A CA 1
ATOM 2101 C C . GLU A 1 266 ? 21.860 -20.989 -27.015 1.00 87.81 266 GLU A C 1
ATOM 2103 O O . GLU A 1 266 ? 22.700 -21.479 -27.770 1.00 87.81 266 GLU A O 1
ATOM 2108 N N . LEU A 1 267 ? 21.546 -21.552 -25.845 1.00 90.25 267 LEU A N 1
ATOM 2109 C CA . LEU A 1 267 ? 22.116 -22.807 -25.349 1.00 90.25 267 LEU A CA 1
ATOM 2110 C C . LEU A 1 267 ? 21.408 -24.062 -25.900 1.00 90.25 267 LEU A C 1
ATOM 2112 O O . LEU A 1 267 ? 21.785 -25.180 -25.546 1.00 90.25 267 LEU A O 1
ATOM 2116 N N . GLY A 1 268 ? 20.413 -23.903 -26.779 1.00 89.56 268 GLY A N 1
ATOM 2117 C CA . GLY A 1 268 ? 19.654 -24.998 -27.395 1.00 89.56 268 GLY A CA 1
ATOM 2118 C C . GLY A 1 268 ? 18.460 -25.500 -26.574 1.00 89.56 268 GLY A C 1
ATOM 2119 O O . GLY A 1 268 ? 17.885 -26.537 -26.913 1.00 89.56 268 GLY A O 1
ATOM 2120 N N . GLY A 1 269 ? 18.087 -24.794 -25.504 1.00 88.88 269 GLY A N 1
ATOM 2121 C CA . GLY A 1 269 ? 16.858 -25.019 -24.746 1.00 88.88 269 GLY A CA 1
ATOM 2122 C C . GLY A 1 269 ? 15.605 -24.553 -25.496 1.00 88.88 269 GLY A C 1
ATOM 2123 O O . GLY A 1 269 ? 15.678 -23.930 -26.557 1.00 88.88 269 GLY A O 1
ATOM 2124 N N . ARG A 1 270 ? 14.425 -24.869 -24.948 1.00 85.56 270 ARG A N 1
ATOM 2125 C CA . ARG A 1 270 ? 13.141 -24.387 -25.497 1.00 85.56 270 ARG A CA 1
ATOM 2126 C C . ARG A 1 270 ? 12.818 -22.956 -25.058 1.00 85.56 270 ARG A C 1
ATOM 2128 O O . ARG A 1 270 ? 12.014 -22.297 -25.715 1.00 85.56 270 ARG A O 1
ATOM 2135 N N . GLY A 1 271 ? 13.424 -22.476 -23.972 1.00 86.94 271 GLY A N 1
ATOM 2136 C CA . GLY A 1 271 ? 13.100 -21.193 -23.366 1.00 86.94 271 GLY A CA 1
ATOM 2137 C C . GLY A 1 271 ? 11.602 -21.045 -23.114 1.00 86.94 271 GLY A C 1
ATOM 2138 O O . GLY A 1 271 ? 10.910 -21.981 -22.712 1.00 86.94 271 GLY A O 1
ATOM 2139 N N . LEU A 1 272 ? 11.097 -19.854 -23.406 1.00 89.56 272 LEU A N 1
ATOM 2140 C CA . LEU A 1 272 ? 9.688 -19.487 -23.332 1.00 89.56 272 LEU A CA 1
ATOM 2141 C C . LEU A 1 272 ? 9.037 -19.438 -24.720 1.00 89.56 272 LEU A C 1
ATOM 2143 O O . LEU A 1 272 ? 8.007 -18.795 -24.861 1.00 89.56 272 LEU A O 1
ATOM 2147 N N . GLN A 1 273 ? 9.612 -20.054 -25.757 1.00 83.81 273 GLN A N 1
ATOM 2148 C CA . GLN A 1 273 ? 9.120 -19.912 -27.140 1.00 83.81 273 GLN A CA 1
ATOM 2149 C C . GLN A 1 273 ? 7.657 -20.354 -27.330 1.00 83.81 273 GLN A C 1
ATOM 2151 O O . GLN A 1 273 ? 6.954 -19.794 -28.166 1.00 83.81 273 GLN A O 1
ATOM 2156 N N . ASP A 1 274 ? 7.213 -21.334 -26.537 1.00 87.88 274 ASP A N 1
ATOM 2157 C CA . ASP A 1 274 ? 5.864 -21.909 -26.583 1.00 87.88 274 ASP A CA 1
ATOM 2158 C C . ASP A 1 274 ? 4.876 -21.163 -25.663 1.00 87.88 274 ASP A C 1
ATOM 2160 O O . ASP A 1 274 ? 3.700 -21.516 -25.596 1.00 87.88 274 ASP A O 1
ATOM 2164 N N . VAL A 1 275 ? 5.351 -20.143 -24.938 1.00 92.12 275 VAL A N 1
ATOM 2165 C CA . VAL A 1 275 ? 4.551 -19.327 -24.020 1.00 92.12 275 VAL A CA 1
ATOM 2166 C C . VAL A 1 275 ? 4.257 -17.985 -24.678 1.00 92.12 275 VAL A C 1
ATOM 2168 O O . VAL A 1 275 ? 5.165 -17.265 -25.122 1.00 92.12 275 VAL A O 1
ATOM 2171 N N . ASP A 1 276 ? 2.972 -17.644 -24.727 1.00 93.12 276 ASP A N 1
ATOM 2172 C CA . ASP A 1 276 ? 2.516 -16.360 -25.238 1.00 93.12 276 ASP A CA 1
ATOM 2173 C C . ASP A 1 276 ? 3.088 -15.201 -24.401 1.00 93.12 276 ASP A C 1
ATOM 2175 O O . ASP A 1 276 ? 3.196 -15.282 -23.175 1.00 93.12 276 ASP A O 1
ATOM 2179 N N . ALA A 1 277 ? 3.478 -14.107 -25.057 1.00 93.00 277 ALA A N 1
ATOM 2180 C CA . ALA A 1 277 ? 4.110 -12.973 -24.383 1.00 93.00 277 ALA A CA 1
ATOM 2181 C C . ALA A 1 277 ? 3.182 -12.315 -23.348 1.00 93.00 277 ALA A C 1
ATOM 2183 O O . ALA A 1 277 ? 3.645 -11.870 -22.292 1.00 93.00 277 ALA A O 1
ATOM 2184 N N . HIS A 1 278 ? 1.874 -12.302 -23.613 1.00 91.62 278 HIS A N 1
ATOM 2185 C CA . HIS A 1 278 ? 0.877 -11.823 -22.669 1.00 91.62 278 HIS A CA 1
ATOM 2186 C C . HIS A 1 278 ? 0.748 -12.763 -21.464 1.00 91.62 278 HIS A C 1
ATOM 2188 O O . HIS A 1 278 ? 0.559 -12.298 -20.340 1.00 91.62 278 HIS A O 1
ATOM 2194 N N . GLU A 1 279 ? 0.915 -14.075 -21.643 1.00 93.00 279 GLU A N 1
ATOM 2195 C CA . GLU A 1 279 ? 0.946 -15.012 -20.517 1.00 93.00 279 GLU A CA 1
ATOM 2196 C C . GLU A 1 279 ? 2.187 -14.808 -19.637 1.00 93.00 279 GLU A C 1
ATOM 2198 O O . GLU A 1 279 ? 2.070 -14.795 -18.409 1.00 93.00 279 GLU A O 1
ATOM 2203 N N . VAL A 1 280 ? 3.348 -14.523 -20.240 1.00 93.88 280 VAL A N 1
ATOM 2204 C CA . VAL A 1 280 ? 4.554 -14.157 -19.478 1.00 93.88 280 VAL A CA 1
ATOM 2205 C C . VAL A 1 280 ? 4.327 -12.890 -18.651 1.00 93.88 280 VAL A C 1
ATOM 2207 O O . VAL A 1 280 ? 4.681 -12.841 -17.470 1.00 93.88 280 VAL A O 1
ATOM 2210 N N . TYR A 1 281 ? 3.683 -11.884 -19.247 1.00 93.38 281 TYR A N 1
ATOM 2211 C CA . TYR A 1 281 ? 3.282 -10.667 -18.550 1.00 93.38 281 TYR A CA 1
ATOM 2212 C C . TYR A 1 281 ? 2.341 -10.956 -17.370 1.00 93.38 281 TYR A C 1
ATOM 2214 O O . TYR A 1 281 ? 2.611 -10.524 -16.247 1.00 93.38 281 TYR A O 1
ATOM 2222 N N . ARG A 1 282 ? 1.280 -11.746 -17.584 1.00 91.69 282 ARG A N 1
ATOM 2223 C CA . ARG A 1 282 ? 0.353 -12.149 -16.514 1.00 91.69 282 ARG A CA 1
ATOM 2224 C C . ARG A 1 282 ? 1.075 -12.861 -15.377 1.00 91.69 282 ARG A C 1
ATOM 2226 O O . ARG A 1 282 ? 0.779 -12.585 -14.217 1.00 91.69 282 ARG A O 1
ATOM 2233 N N . GLY A 1 283 ? 2.044 -13.721 -15.685 1.00 92.88 283 GLY A N 1
ATOM 2234 C CA . GLY A 1 283 ? 2.820 -14.389 -14.649 1.00 92.88 283 GLY A CA 1
ATOM 2235 C C . GLY A 1 283 ? 3.737 -13.448 -13.866 1.00 92.88 283 GLY A C 1
ATOM 2236 O O . GLY A 1 283 ? 3.823 -13.555 -12.642 1.00 92.88 283 GLY A O 1
ATOM 2237 N N . ALA A 1 284 ? 4.350 -12.461 -14.527 1.00 94.69 284 ALA A N 1
ATOM 2238 C CA . ALA A 1 284 ? 5.109 -11.410 -13.848 1.00 94.69 284 ALA A CA 1
ATOM 2239 C C . ALA A 1 284 ? 4.219 -10.569 -12.910 1.00 94.69 284 ALA A C 1
ATOM 2241 O O . ALA A 1 284 ? 4.607 -10.297 -11.771 1.00 94.69 284 ALA A O 1
ATOM 2242 N N . VAL A 1 285 ? 2.997 -10.228 -13.339 1.00 92.56 285 VAL A N 1
ATOM 2243 C CA . VAL A 1 285 ? 1.987 -9.580 -12.482 1.00 92.56 285 VAL A CA 1
ATOM 2244 C C . VAL A 1 285 ? 1.644 -10.467 -11.285 1.00 92.56 285 VAL A C 1
ATOM 2246 O O . VAL A 1 285 ? 1.682 -9.994 -10.150 1.00 92.56 285 VAL A O 1
ATOM 2249 N N . SER A 1 286 ? 1.369 -11.758 -11.495 1.00 92.50 286 SER A N 1
ATOM 2250 C CA . SER A 1 286 ? 1.080 -12.699 -10.405 1.00 92.50 286 SER A CA 1
ATOM 2251 C C . SER A 1 286 ? 2.218 -12.784 -9.387 1.00 92.50 286 SER A C 1
ATOM 2253 O O . SER A 1 286 ? 1.948 -12.789 -8.189 1.00 92.50 286 SER A O 1
ATOM 2255 N N . VAL A 1 287 ? 3.482 -12.788 -9.822 1.00 95.19 287 VAL A N 1
ATOM 2256 C CA . VAL A 1 287 ? 4.644 -12.748 -8.916 1.00 95.19 287 VAL A CA 1
ATOM 2257 C C . VAL A 1 287 ? 4.651 -11.473 -8.074 1.00 95.19 287 VAL A C 1
ATOM 2259 O O . VAL A 1 287 ? 4.825 -11.554 -6.858 1.00 95.19 287 VAL A O 1
ATOM 2262 N N . MET A 1 288 ? 4.423 -10.305 -8.676 1.00 93.50 288 MET A N 1
ATOM 2263 C CA . MET A 1 288 ? 4.362 -9.052 -7.916 1.00 93.50 288 MET A CA 1
ATOM 2264 C C . MET A 1 288 ? 3.201 -9.044 -6.917 1.00 93.50 288 MET A C 1
ATOM 2266 O O . MET A 1 288 ? 3.389 -8.639 -5.770 1.00 93.50 288 MET A O 1
ATOM 2270 N N . MET A 1 289 ? 2.035 -9.575 -7.297 1.00 90.25 289 MET A N 1
ATOM 2271 C CA . MET A 1 289 ? 0.891 -9.706 -6.389 1.00 90.25 289 MET A CA 1
ATOM 2272 C C . MET A 1 289 ? 1.161 -10.684 -5.239 1.00 90.25 289 MET A C 1
ATOM 2274 O O . MET A 1 289 ? 0.759 -10.408 -4.109 1.00 90.25 289 MET A O 1
ATOM 2278 N N . ARG A 1 290 ? 1.895 -11.783 -5.478 1.00 93.50 290 ARG A N 1
ATOM 2279 C CA . ARG A 1 290 ? 2.374 -12.678 -4.408 1.00 93.50 290 ARG A CA 1
ATOM 2280 C C . ARG A 1 290 ? 3.241 -11.915 -3.412 1.00 93.50 290 ARG A C 1
ATOM 2282 O O . ARG A 1 290 ? 3.035 -12.050 -2.214 1.00 93.50 290 ARG A O 1
ATOM 2289 N N . ILE A 1 291 ? 4.177 -11.093 -3.888 1.00 94.50 291 ILE A N 1
ATOM 2290 C CA . ILE A 1 291 ? 5.059 -10.300 -3.018 1.00 94.50 291 ILE A CA 1
ATOM 2291 C C . ILE A 1 291 ? 4.252 -9.295 -2.188 1.00 94.50 291 ILE A C 1
ATOM 2293 O O . ILE A 1 291 ? 4.435 -9.236 -0.975 1.00 94.50 291 ILE A O 1
ATOM 2297 N N . VAL A 1 292 ? 3.335 -8.544 -2.807 1.00 89.69 292 VAL A N 1
ATOM 2298 C CA . VAL A 1 292 ? 2.455 -7.598 -2.094 1.00 89.69 292 VAL A CA 1
ATOM 2299 C C . VAL A 1 292 ? 1.643 -8.317 -1.013 1.00 89.69 292 VAL A C 1
ATOM 2301 O O . VAL A 1 292 ? 1.597 -7.859 0.128 1.00 89.69 292 VAL A O 1
ATOM 2304 N N . PHE A 1 293 ? 1.061 -9.475 -1.341 1.00 88.81 293 PHE A N 1
ATOM 2305 C CA . PHE A 1 293 ? 0.318 -10.289 -0.380 1.00 88.81 293 PHE A CA 1
ATOM 2306 C C . PHE A 1 293 ? 1.199 -10.779 0.775 1.00 88.81 293 PHE A C 1
ATOM 2308 O O . PHE A 1 293 ? 0.780 -10.716 1.925 1.00 88.81 293 PHE A O 1
ATOM 2315 N N . LEU A 1 294 ? 2.421 -11.243 0.498 1.00 92.44 294 LEU A N 1
ATOM 2316 C CA . LEU A 1 294 ? 3.349 -11.709 1.532 1.00 92.44 294 LEU A CA 1
ATOM 2317 C C . LEU A 1 294 ? 3.744 -10.590 2.496 1.00 92.44 294 LEU A C 1
ATOM 2319 O O . LEU A 1 294 ? 3.725 -10.805 3.703 1.00 92.44 294 LEU A O 1
ATOM 2323 N N . LEU A 1 295 ? 4.054 -9.394 1.986 1.00 90.38 295 LEU A N 1
ATOM 2324 C CA . LEU A 1 295 ? 4.385 -8.235 2.824 1.00 90.38 295 LEU A CA 1
ATOM 2325 C C . LEU A 1 295 ? 3.200 -7.841 3.718 1.00 90.38 295 LEU A C 1
ATOM 2327 O O . LEU A 1 295 ? 3.370 -7.610 4.915 1.00 90.38 295 LEU A O 1
ATOM 2331 N N . PHE A 1 296 ? 1.987 -7.854 3.162 1.00 86.06 296 PHE A N 1
ATOM 2332 C CA . PHE A 1 296 ? 0.753 -7.650 3.918 1.00 86.06 296 PHE A CA 1
ATOM 2333 C C . PHE A 1 296 ? 0.537 -8.717 4.998 1.00 86.06 296 PHE A C 1
ATOM 2335 O O . PHE A 1 296 ? 0.230 -8.393 6.148 1.00 86.06 296 PHE A O 1
ATOM 2342 N N . ALA A 1 297 ? 0.722 -9.990 4.654 1.00 87.69 297 ALA A N 1
ATOM 2343 C CA . ALA A 1 297 ? 0.522 -11.107 5.565 1.00 87.69 297 ALA A CA 1
ATOM 2344 C C . ALA A 1 297 ? 1.570 -11.139 6.695 1.00 87.69 297 ALA A C 1
ATOM 2346 O O . ALA A 1 297 ? 1.220 -11.436 7.839 1.00 87.69 297 ALA A O 1
ATOM 2347 N N . GLU A 1 298 ? 2.826 -10.777 6.414 1.00 88.81 298 GLU A N 1
ATOM 2348 C CA . GLU A 1 298 ? 3.886 -10.626 7.419 1.00 88.81 298 GLU A CA 1
ATOM 2349 C C . GLU A 1 298 ? 3.575 -9.486 8.402 1.00 88.81 298 GLU A C 1
ATOM 2351 O O . GLU A 1 298 ? 3.594 -9.705 9.615 1.00 88.81 298 GLU A O 1
ATOM 2356 N N . GLU A 1 299 ? 3.214 -8.290 7.917 1.00 83.88 299 GLU A N 1
ATOM 2357 C CA . GLU A 1 299 ? 2.913 -7.140 8.789 1.00 83.88 299 GLU A CA 1
ATOM 2358 C C . GLU A 1 299 ? 1.652 -7.339 9.646 1.00 83.88 299 GLU A C 1
ATOM 2360 O O . GLU A 1 299 ? 1.563 -6.806 10.757 1.00 83.88 299 GLU A O 1
ATOM 2365 N N . ARG A 1 300 ? 0.681 -8.131 9.170 1.00 79.00 300 ARG A N 1
ATOM 2366 C CA . ARG A 1 300 ? -0.529 -8.491 9.929 1.00 79.00 300 ARG A CA 1
ATOM 2367 C C . ARG A 1 300 ? -0.387 -9.753 10.780 1.00 79.00 300 ARG A C 1
ATOM 2369 O O . ARG A 1 300 ? -1.370 -10.167 11.389 1.00 79.00 300 ARG A O 1
ATOM 2376 N N . ARG A 1 301 ? 0.813 -10.344 10.857 1.00 81.44 301 ARG A N 1
ATOM 2377 C CA . ARG A 1 301 ? 1.088 -11.595 11.593 1.00 81.44 301 ARG A CA 1
ATOM 2378 C C . ARG A 1 301 ? 0.191 -12.767 11.165 1.00 81.44 301 ARG A C 1
ATOM 2380 O O . ARG A 1 301 ? -0.124 -13.638 11.969 1.00 81.44 301 ARG A O 1
ATOM 2387 N N . LEU A 1 302 ? -0.223 -12.784 9.896 1.00 85.69 302 LEU A N 1
ATOM 2388 C CA . LEU A 1 302 ? -0.879 -13.942 9.278 1.00 85.69 302 LEU A CA 1
ATOM 2389 C C . LEU A 1 302 ? 0.145 -15.028 8.919 1.00 85.69 302 LEU A C 1
ATOM 2391 O O . LEU A 1 302 ? -0.207 -16.197 8.807 1.00 85.69 302 LEU A O 1
ATOM 2395 N N . LEU A 1 303 ? 1.413 -14.637 8.771 1.00 90.31 303 LEU A N 1
ATOM 2396 C CA . LEU A 1 303 ? 2.568 -15.523 8.638 1.00 90.31 303 LEU A CA 1
ATOM 2397 C C . LEU A 1 303 ? 3.416 -15.473 9.922 1.00 90.31 303 LEU A C 1
ATOM 2399 O O . LEU A 1 303 ? 3.385 -14.451 10.618 1.00 90.31 303 LEU A O 1
ATOM 2403 N N . PRO A 1 304 ? 4.185 -16.535 10.244 1.00 88.06 304 PRO A N 1
ATOM 2404 C CA . PRO A 1 304 ? 4.955 -16.639 11.487 1.00 88.06 304 PRO A CA 1
ATOM 2405 C C . PRO A 1 304 ? 6.228 -15.776 11.441 1.00 88.06 304 PRO A C 1
ATOM 2407 O O . PRO A 1 304 ? 7.348 -16.273 11.534 1.00 88.06 304 PRO A O 1
ATOM 2410 N N . ALA A 1 305 ? 6.069 -14.465 11.258 1.00 84.06 305 ALA A N 1
ATOM 2411 C CA . ALA A 1 305 ? 7.159 -13.498 11.130 1.00 84.06 305 ALA A CA 1
ATOM 2412 C C . ALA A 1 305 ? 7.993 -13.344 12.419 1.00 84.06 305 ALA A C 1
ATOM 2414 O O . ALA A 1 305 ? 9.124 -12.862 12.370 1.00 84.06 305 ALA A O 1
ATOM 2415 N N . ASP A 1 306 ? 7.450 -13.766 13.561 1.00 81.25 306 ASP A N 1
ATOM 2416 C CA . ASP A 1 306 ? 8.106 -13.845 14.867 1.00 81.25 306 ASP A CA 1
ATOM 2417 C C . ASP A 1 306 ? 8.976 -15.104 15.038 1.00 81.25 306 ASP A C 1
ATOM 2419 O O . ASP A 1 306 ? 9.845 -15.146 15.911 1.00 81.25 306 ASP A O 1
ATOM 2423 N N . ASN A 1 307 ? 8.797 -16.120 14.190 1.00 89.94 307 ASN A N 1
ATOM 2424 C CA . ASN A 1 307 ? 9.639 -17.307 14.182 1.00 89.94 307 ASN A CA 1
ATOM 2425 C C . ASN A 1 307 ? 11.003 -16.999 13.541 1.00 89.94 307 ASN A C 1
ATOM 2427 O O . ASN A 1 307 ? 11.086 -16.581 12.386 1.00 89.94 307 ASN A O 1
ATOM 2431 N N . GLU A 1 308 ? 12.090 -17.266 14.267 1.00 90.44 308 GLU A N 1
ATOM 2432 C CA . GLU A 1 308 ? 13.453 -16.953 13.819 1.00 90.44 308 GLU A CA 1
ATOM 2433 C C . GLU A 1 308 ? 13.819 -17.625 12.486 1.00 90.44 308 GLU A C 1
ATOM 2435 O O . GLU A 1 308 ? 14.408 -16.977 11.617 1.00 90.44 308 GLU A O 1
ATOM 2440 N N . LEU A 1 309 ? 13.429 -18.893 12.293 1.00 92.56 309 LEU A N 1
ATOM 2441 C CA . LEU A 1 309 ? 13.692 -19.641 11.061 1.00 92.56 309 LEU A CA 1
ATOM 2442 C C . LEU A 1 309 ? 12.926 -19.040 9.881 1.00 92.56 309 LEU A C 1
ATOM 2444 O O . LEU A 1 309 ? 13.501 -18.874 8.808 1.00 92.56 309 LEU A O 1
ATOM 2448 N N . TYR A 1 310 ? 11.653 -18.684 10.068 1.00 93.94 310 TYR A N 1
ATOM 2449 C CA . TYR A 1 310 ? 10.887 -17.992 9.031 1.00 93.94 310 TYR A CA 1
ATOM 2450 C C . TYR A 1 310 ? 11.525 -16.641 8.689 1.00 93.94 310 TYR A C 1
ATOM 2452 O O . TYR A 1 310 ? 11.780 -16.345 7.520 1.00 93.94 310 TYR A O 1
ATOM 2460 N N . ALA A 1 311 ? 11.835 -15.838 9.709 1.00 89.12 311 ALA A N 1
ATOM 2461 C CA . ALA A 1 311 ? 12.384 -14.501 9.543 1.00 89.12 311 ALA A CA 1
ATOM 2462 C C . ALA A 1 311 ? 13.713 -14.507 8.767 1.00 89.12 311 ALA A C 1
ATOM 2464 O O . ALA A 1 311 ? 13.918 -13.662 7.899 1.00 89.12 311 ALA A O 1
ATOM 2465 N N . THR A 1 312 ? 14.604 -15.464 9.035 1.00 88.75 312 THR A N 1
ATOM 2466 C CA . THR A 1 312 ? 15.904 -15.548 8.345 1.00 88.75 312 THR A CA 1
ATOM 2467 C C . THR A 1 312 ? 15.859 -16.280 7.009 1.00 88.75 312 THR A C 1
ATOM 2469 O O . THR A 1 312 ? 16.580 -15.887 6.099 1.00 88.75 312 THR A O 1
ATOM 2472 N N . ALA A 1 313 ? 15.052 -17.334 6.861 1.00 90.62 313 ALA A N 1
ATOM 2473 C CA . ALA A 1 313 ? 15.110 -18.194 5.675 1.00 90.62 313 ALA A CA 1
ATOM 2474 C C . ALA A 1 313 ? 14.015 -17.920 4.639 1.00 90.62 313 ALA A C 1
ATOM 2476 O O . ALA A 1 313 ? 14.195 -18.286 3.481 1.00 90.62 313 ALA A O 1
ATOM 2477 N N . TYR A 1 314 ? 12.904 -17.286 5.024 1.00 93.38 314 TYR A N 1
ATOM 2478 C CA . TYR A 1 314 ? 11.736 -17.131 4.154 1.00 93.38 314 TYR A CA 1
ATOM 2479 C C . TYR A 1 314 ? 11.296 -15.678 3.991 1.00 93.38 314 TYR A C 1
ATOM 2481 O O . TYR A 1 314 ? 11.077 -15.282 2.854 1.00 93.38 314 TYR A O 1
ATOM 2489 N N . SER A 1 315 ? 11.269 -14.868 5.059 1.00 93.75 315 SER A N 1
ATOM 2490 C CA . SER A 1 315 ? 10.625 -13.540 5.047 1.00 93.75 315 SER A CA 1
ATOM 2491 C C . SER A 1 315 ? 10.990 -12.682 3.833 1.00 93.75 315 SER A C 1
ATOM 2493 O O . SER A 1 315 ? 12.174 -12.429 3.578 1.00 93.75 315 SER A O 1
ATOM 2495 N N . ALA A 1 316 ? 9.963 -12.214 3.119 1.00 92.12 316 ALA A N 1
ATOM 2496 C CA . ALA A 1 316 ? 10.112 -11.342 1.956 1.00 92.12 316 ALA A CA 1
ATOM 2497 C C . ALA A 1 316 ? 10.510 -9.916 2.369 1.00 92.12 316 ALA A C 1
ATOM 2499 O O . ALA A 1 316 ? 11.330 -9.284 1.698 1.00 92.12 316 ALA A O 1
ATOM 2500 N N . GLY A 1 317 ? 9.984 -9.426 3.499 1.00 84.56 317 GLY A N 1
ATOM 2501 C CA . GLY A 1 317 ? 10.359 -8.124 4.051 1.00 84.56 317 GLY A CA 1
ATOM 2502 C C . GLY A 1 317 ? 11.849 -8.061 4.395 1.00 84.56 317 GLY A C 1
ATOM 2503 O O . GLY A 1 317 ? 12.561 -7.158 3.953 1.00 84.56 317 GLY A O 1
ATOM 2504 N N . ARG A 1 318 ? 12.363 -9.074 5.108 1.00 89.56 318 ARG A N 1
ATOM 2505 C CA . ARG A 1 318 ? 13.783 -9.126 5.507 1.00 89.56 318 ARG A CA 1
ATOM 2506 C C . ARG A 1 318 ? 14.733 -9.354 4.337 1.00 89.56 318 ARG A C 1
ATOM 2508 O O . ARG A 1 318 ? 15.819 -8.778 4.338 1.00 89.56 318 ARG A O 1
ATOM 2515 N N . LEU A 1 319 ? 14.309 -10.102 3.318 1.00 94.75 319 LEU A N 1
ATOM 2516 C CA . LEU A 1 319 ? 15.112 -10.348 2.119 1.00 94.75 319 LEU A CA 1
ATOM 2517 C C . LEU A 1 319 ? 15.546 -9.047 1.426 1.00 94.75 319 LEU A C 1
ATOM 2519 O O . LEU A 1 319 ? 16.677 -8.953 0.955 1.00 94.75 319 LEU A O 1
ATOM 2523 N N . CYS A 1 320 ? 14.691 -8.018 1.404 1.00 92.50 320 CYS A N 1
ATOM 2524 C CA . CYS A 1 320 ? 15.074 -6.721 0.845 1.00 92.50 320 CYS A CA 1
ATOM 2525 C C . CYS A 1 320 ? 16.226 -6.094 1.632 1.00 92.50 320 CYS A C 1
ATOM 2527 O O . CYS A 1 320 ? 17.233 -5.718 1.039 1.00 92.50 320 CYS A O 1
ATOM 2529 N N . ALA A 1 321 ? 16.102 -6.017 2.959 1.00 89.69 321 ALA A N 1
ATOM 2530 C CA . ALA A 1 321 ? 17.132 -5.441 3.821 1.00 89.69 321 ALA A CA 1
ATOM 2531 C C . ALA A 1 321 ? 18.466 -6.203 3.721 1.00 89.69 321 ALA A C 1
ATOM 2533 O O . ALA A 1 321 ? 19.525 -5.583 3.670 1.00 89.69 321 ALA A O 1
ATOM 2534 N N . GLU A 1 322 ? 18.422 -7.534 3.623 1.00 94.06 322 GLU A N 1
ATOM 2535 C CA . GLU A 1 322 ? 19.607 -8.379 3.423 1.00 94.06 322 GLU A CA 1
ATOM 2536 C C . GLU A 1 322 ? 20.306 -8.087 2.086 1.00 94.06 322 GLU A C 1
ATOM 2538 O O . GLU A 1 322 ? 21.530 -7.954 2.032 1.00 94.06 322 GLU A O 1
ATOM 2543 N N . LEU A 1 323 ? 19.544 -7.941 0.998 1.00 95.44 323 LEU A N 1
ATOM 2544 C CA . LEU A 1 323 ? 20.100 -7.572 -0.305 1.00 95.44 323 LEU A CA 1
ATOM 2545 C C . LEU A 1 323 ? 20.669 -6.145 -0.295 1.00 95.44 323 LEU A C 1
ATOM 2547 O O . LEU A 1 323 ? 21.744 -5.921 -0.846 1.00 95.44 323 LEU A O 1
ATOM 2551 N N . GLU A 1 324 ? 20.018 -5.187 0.373 1.00 92.56 324 GLU A N 1
ATOM 2552 C CA . GLU A 1 324 ? 20.555 -3.826 0.541 1.00 92.56 324 GLU A CA 1
ATOM 2553 C C . GLU A 1 324 ? 21.856 -3.798 1.347 1.00 92.56 324 GLU A C 1
ATOM 2555 O O . GLU A 1 324 ? 22.781 -3.047 1.016 1.00 92.56 324 GLU A O 1
ATOM 2560 N N . GLN A 1 325 ? 21.951 -4.637 2.378 1.00 93.00 325 GLN A N 1
ATOM 2561 C CA . GLN A 1 325 ? 23.171 -4.794 3.155 1.00 93.00 325 GLN A CA 1
ATOM 2562 C C . GLN A 1 325 ? 24.309 -5.336 2.281 1.00 93.00 325 GLN A C 1
ATOM 2564 O O . GLN A 1 325 ? 25.397 -4.763 2.289 1.00 93.00 325 GLN A O 1
ATOM 2569 N N . ARG A 1 326 ? 24.050 -6.351 1.446 1.00 94.19 326 ARG A N 1
ATOM 2570 C CA . ARG A 1 326 ? 25.043 -6.876 0.490 1.00 94.19 326 ARG A CA 1
ATOM 2571 C C . ARG A 1 326 ? 25.531 -5.813 -0.496 1.00 94.19 326 ARG A C 1
ATOM 2573 O O . ARG A 1 326 ? 26.725 -5.756 -0.766 1.00 94.19 326 ARG A O 1
ATOM 2580 N N . VAL A 1 327 ? 24.644 -4.943 -0.990 1.00 93.44 327 VAL A N 1
ATOM 2581 C CA . VAL A 1 327 ? 25.042 -3.805 -1.846 1.00 93.44 327 VAL A CA 1
ATOM 2582 C C . VAL A 1 327 ? 25.928 -2.815 -1.089 1.00 93.44 327 VAL A C 1
ATOM 2584 O O . VAL A 1 327 ? 26.838 -2.243 -1.674 1.00 93.44 327 VAL A O 1
ATOM 2587 N N . THR A 1 328 ? 25.673 -2.607 0.203 1.00 92.38 328 THR A N 1
ATOM 2588 C CA . THR A 1 328 ? 26.472 -1.703 1.046 1.00 92.38 328 THR A CA 1
ATOM 2589 C C . THR A 1 328 ? 27.866 -2.270 1.335 1.00 92.38 328 THR A C 1
ATOM 2591 O O . THR A 1 328 ? 28.834 -1.517 1.407 1.00 92.38 328 THR A O 1
ATOM 2594 N N . GLU A 1 329 ? 27.969 -3.588 1.513 1.00 92.31 329 GLU A N 1
ATOM 2595 C CA . GLU A 1 329 ? 29.224 -4.295 1.799 1.00 92.31 329 GLU A CA 1
ATOM 2596 C C . GLU A 1 329 ? 30.069 -4.565 0.541 1.00 92.31 329 GLU A C 1
ATOM 2598 O O . GLU A 1 329 ? 31.293 -4.668 0.639 1.00 92.31 329 GLU A O 1
ATOM 2603 N N . GLY A 1 330 ? 29.432 -4.670 -0.628 1.00 91.88 330 GLY A N 1
ATOM 2604 C CA . GLY A 1 330 ? 30.066 -4.936 -1.921 1.00 91.88 330 GLY A CA 1
ATOM 2605 C C . GLY A 1 330 ? 29.618 -3.955 -3.003 1.00 91.88 330 GLY A C 1
ATOM 2606 O O . GLY A 1 330 ? 29.737 -2.740 -2.846 1.00 91.88 330 GLY A O 1
ATOM 2607 N N . SER A 1 331 ? 29.133 -4.482 -4.129 1.00 90.19 331 SER A N 1
ATOM 2608 C CA . SER A 1 331 ? 28.554 -3.696 -5.219 1.00 90.19 331 SER A CA 1
ATOM 2609 C C . SER A 1 331 ? 27.184 -4.230 -5.644 1.00 90.19 331 SER A C 1
ATOM 2611 O O . SER A 1 331 ? 26.841 -5.388 -5.412 1.00 90.19 331 SER A O 1
ATOM 2613 N N . GLU A 1 332 ? 26.377 -3.387 -6.295 1.00 92.06 332 GLU A N 1
ATOM 2614 C CA . GLU A 1 332 ? 25.095 -3.831 -6.859 1.00 92.06 332 GLU A CA 1
ATOM 2615 C C . GLU A 1 332 ? 25.280 -4.810 -8.034 1.00 92.06 332 GLU A C 1
ATOM 2617 O O . GLU A 1 332 ? 24.448 -5.694 -8.226 1.00 92.06 332 GLU A O 1
ATOM 2622 N N . GLU A 1 333 ? 26.379 -4.686 -8.787 1.00 89.00 333 GLU A N 1
ATOM 2623 C CA . GLU A 1 333 ? 26.707 -5.569 -9.918 1.00 89.00 333 GLU A CA 1
ATOM 2624 C C . GLU A 1 333 ? 26.947 -7.020 -9.451 1.00 89.00 333 GLU A C 1
ATOM 2626 O O . GLU A 1 333 ? 26.542 -7.957 -10.136 1.00 89.00 333 GLU A O 1
ATOM 2631 N N . ASP A 1 334 ? 27.478 -7.230 -8.239 1.00 91.88 334 ASP A N 1
ATOM 2632 C CA . ASP A 1 334 ? 27.707 -8.573 -7.676 1.00 91.88 334 ASP A CA 1
ATOM 2633 C C . ASP A 1 334 ? 26.414 -9.395 -7.529 1.00 91.88 334 ASP A C 1
ATOM 2635 O O . ASP A 1 334 ? 26.436 -10.630 -7.558 1.00 91.88 334 ASP A O 1
ATOM 2639 N N . LEU A 1 335 ? 25.266 -8.725 -7.378 1.00 94.62 335 LEU A N 1
ATOM 2640 C CA . LEU A 1 335 ? 23.968 -9.386 -7.261 1.00 94.62 335 LEU A CA 1
ATOM 2641 C C . LEU A 1 335 ? 23.504 -10.025 -8.579 1.00 94.62 335 LEU A C 1
ATOM 2643 O O . LEU A 1 335 ? 22.678 -10.934 -8.548 1.00 94.62 335 LEU A O 1
ATOM 2647 N N . GLU A 1 336 ? 24.049 -9.621 -9.730 1.00 91.38 336 GLU A N 1
ATOM 2648 C CA . GLU A 1 336 ? 23.716 -10.228 -11.028 1.00 91.38 336 GLU A CA 1
ATOM 2649 C C . GLU A 1 336 ? 24.236 -11.669 -11.163 1.00 91.38 336 GLU A C 1
ATOM 2651 O O . GLU A 1 336 ? 23.772 -12.437 -12.007 1.00 91.38 336 GLU A O 1
ATOM 2656 N N . HIS A 1 337 ? 25.191 -12.059 -10.315 1.00 91.38 337 HIS A N 1
ATOM 2657 C CA . HIS A 1 337 ? 25.833 -13.373 -10.338 1.00 91.38 337 HIS A CA 1
ATOM 2658 C C . HIS A 1 337 ? 25.210 -14.388 -9.368 1.00 91.38 337 HIS A C 1
ATOM 2660 O O . HIS A 1 337 ? 25.689 -15.518 -9.266 1.00 91.38 337 HIS A O 1
ATOM 2666 N N . SER A 1 338 ? 24.141 -14.014 -8.663 1.00 94.75 338 SER A N 1
ATOM 2667 C CA . SER A 1 338 ? 23.435 -14.863 -7.701 1.00 94.75 338 SER A CA 1
ATOM 2668 C C . SER A 1 338 ? 21.945 -14.925 -8.024 1.00 94.75 338 SER A C 1
ATOM 2670 O O . SER A 1 338 ? 21.382 -13.976 -8.553 1.00 94.75 338 SER A O 1
ATOM 2672 N N . THR A 1 339 ? 21.312 -16.057 -7.708 1.00 96.38 339 THR A N 1
ATOM 2673 C CA . THR A 1 339 ? 19.863 -16.299 -7.889 1.00 96.38 339 THR A CA 1
ATOM 2674 C C . THR A 1 339 ? 19.199 -16.805 -6.600 1.00 96.38 339 THR A C 1
ATOM 2676 O O . THR A 1 339 ? 18.054 -17.266 -6.596 1.00 96.38 339 THR A O 1
ATOM 2679 N N . ALA A 1 340 ? 19.932 -16.758 -5.483 1.00 95.81 340 ALA A N 1
ATOM 2680 C CA . ALA A 1 340 ? 19.509 -17.311 -4.202 1.00 95.81 340 ALA A CA 1
ATOM 2681 C C . ALA A 1 340 ? 18.251 -16.621 -3.654 1.00 95.81 340 ALA A C 1
ATOM 2683 O O . ALA A 1 340 ? 17.387 -17.284 -3.076 1.00 95.81 340 ALA A O 1
ATOM 2684 N N . ALA A 1 341 ? 18.112 -15.310 -3.866 1.00 96.88 341 ALA A N 1
ATOM 2685 C CA . ALA A 1 341 ? 16.949 -14.552 -3.423 1.00 96.88 341 ALA A CA 1
ATOM 2686 C C . ALA A 1 341 ? 15.679 -14.985 -4.166 1.00 96.88 341 ALA A C 1
ATOM 2688 O O . ALA A 1 341 ? 14.627 -15.154 -3.550 1.00 96.88 341 ALA A O 1
ATOM 2689 N N . TRP A 1 342 ? 15.782 -15.232 -5.474 1.00 97.31 342 TRP A N 1
ATOM 2690 C CA . TRP A 1 342 ? 14.659 -15.724 -6.268 1.00 97.31 342 TRP A CA 1
ATOM 2691 C C . TRP A 1 342 ? 14.225 -17.121 -5.826 1.00 97.31 342 TRP A C 1
ATOM 2693 O O . TRP A 1 342 ? 13.044 -17.358 -5.584 1.00 97.31 342 TRP A O 1
ATOM 2703 N N . GLN A 1 343 ? 15.183 -18.029 -5.629 1.00 96.12 343 GLN A N 1
ATOM 2704 C CA . GLN A 1 343 ? 14.913 -19.375 -5.118 1.00 96.12 343 GLN A CA 1
ATOM 2705 C C . GLN A 1 343 ? 14.232 -19.350 -3.743 1.00 96.12 343 GLN A C 1
ATOM 2707 O O . GLN A 1 343 ? 13.296 -20.113 -3.504 1.00 96.12 343 GLN A O 1
ATOM 2712 N N . ARG A 1 344 ? 14.636 -18.428 -2.861 1.00 96.12 344 ARG A N 1
ATOM 2713 C CA . ARG A 1 344 ? 13.971 -18.197 -1.571 1.00 96.12 344 ARG A CA 1
ATOM 2714 C C . ARG A 1 344 ? 12.522 -17.732 -1.736 1.00 96.12 344 ARG A C 1
ATOM 2716 O O . ARG A 1 344 ? 11.654 -18.251 -1.039 1.00 96.12 344 ARG A O 1
ATOM 2723 N N . LEU A 1 345 ? 12.238 -16.813 -2.662 1.00 97.12 345 LEU A N 1
ATOM 2724 C CA . LEU A 1 345 ? 10.862 -16.387 -2.949 1.00 97.12 345 LEU A CA 1
ATOM 2725 C C . LEU A 1 345 ? 10.008 -17.540 -3.490 1.00 97.12 345 LEU A C 1
ATOM 2727 O O . LEU A 1 345 ? 8.895 -17.739 -3.010 1.00 97.12 345 LEU A O 1
ATOM 2731 N N . ILE A 1 346 ? 10.532 -18.347 -4.417 1.00 96.00 346 ILE A N 1
ATOM 2732 C CA . ILE A 1 346 ? 9.836 -19.544 -4.914 1.00 96.00 346 ILE A CA 1
ATOM 2733 C C . ILE A 1 346 ? 9.557 -20.530 -3.772 1.00 96.00 346 ILE A C 1
ATOM 2735 O O . ILE A 1 346 ? 8.451 -21.063 -3.676 1.00 96.00 346 ILE A O 1
ATOM 2739 N N . ALA A 1 347 ? 10.520 -20.758 -2.876 1.00 95.56 347 ALA A N 1
ATOM 2740 C CA . ALA A 1 347 ? 10.322 -21.610 -1.706 1.00 95.56 347 ALA A CA 1
ATOM 2741 C C . ALA A 1 347 ? 9.231 -21.058 -0.772 1.00 95.56 347 ALA A C 1
ATOM 2743 O O . ALA A 1 347 ? 8.375 -21.821 -0.329 1.00 95.56 347 ALA A O 1
ATOM 2744 N N . LEU A 1 348 ? 9.206 -19.743 -0.530 1.00 95.88 348 LEU A N 1
ATOM 2745 C CA . LEU A 1 348 ? 8.149 -19.090 0.245 1.00 95.88 348 LEU A CA 1
ATOM 2746 C C . LEU A 1 348 ? 6.777 -19.222 -0.435 1.00 95.88 348 LEU A C 1
ATOM 2748 O O . LEU A 1 348 ? 5.809 -19.559 0.239 1.00 95.88 348 LEU A O 1
ATOM 2752 N N . PHE A 1 349 ? 6.676 -19.035 -1.755 1.00 95.94 349 PHE A N 1
ATOM 2753 C CA . PHE A 1 349 ? 5.409 -19.216 -2.478 1.00 95.94 349 PHE A CA 1
ATOM 2754 C C . PHE A 1 349 ? 4.847 -20.628 -2.287 1.00 95.94 349 PHE A C 1
ATOM 2756 O O . PHE A 1 349 ? 3.671 -20.789 -1.965 1.00 95.94 349 PHE A O 1
ATOM 2763 N N . ASN A 1 350 ? 5.706 -21.644 -2.408 1.00 94.81 350 ASN A N 1
ATOM 2764 C CA . ASN A 1 350 ? 5.323 -23.034 -2.175 1.00 94.81 350 ASN A CA 1
ATOM 2765 C C . ASN A 1 350 ? 4.951 -23.299 -0.708 1.00 94.81 350 ASN A C 1
ATOM 2767 O O . ASN A 1 350 ? 3.980 -24.006 -0.453 1.00 94.81 350 ASN A O 1
ATOM 2771 N N . ALA A 1 351 ? 5.683 -22.720 0.250 1.00 94.81 351 ALA A N 1
ATOM 2772 C CA . ALA A 1 351 ? 5.394 -22.847 1.679 1.00 94.81 351 ALA A CA 1
ATOM 2773 C C . ALA A 1 351 ? 4.037 -22.232 2.058 1.00 94.81 351 ALA A C 1
ATOM 2775 O O . ALA A 1 351 ? 3.331 -22.787 2.894 1.00 94.81 351 ALA A O 1
ATOM 2776 N N . VAL A 1 352 ? 3.646 -21.119 1.431 1.00 95.12 352 VAL A N 1
ATOM 2777 C CA . VAL A 1 352 ? 2.323 -20.502 1.626 1.00 95.12 352 VAL A CA 1
ATOM 2778 C C . VAL A 1 352 ? 1.211 -21.361 1.026 1.00 95.12 352 VAL A C 1
ATOM 2780 O O . VAL A 1 352 ? 0.165 -21.523 1.651 1.00 95.12 352 VAL A O 1
ATOM 2783 N N . PHE A 1 353 ? 1.428 -21.940 -0.158 1.00 95.50 353 PHE A N 1
ATOM 2784 C CA . PHE A 1 353 ? 0.424 -22.774 -0.821 1.00 95.50 353 PHE A CA 1
ATOM 2785 C C . PHE A 1 353 ? 0.216 -24.118 -0.107 1.00 95.50 353 PHE A C 1
ATOM 2787 O O . PHE A 1 353 ? -0.902 -24.450 0.284 1.00 95.50 353 PHE A O 1
ATOM 2794 N N . HIS A 1 354 ? 1.295 -24.877 0.104 1.00 95.06 354 HIS A N 1
ATOM 2795 C CA . HIS A 1 354 ? 1.242 -26.228 0.671 1.00 95.06 354 HIS A CA 1
ATOM 2796 C C . HIS A 1 354 ? 1.230 -26.261 2.205 1.00 95.06 354 HIS A C 1
ATOM 2798 O O . HIS A 1 354 ? 0.834 -27.270 2.789 1.00 95.06 354 HIS A O 1
ATOM 2804 N N . GLY A 1 355 ? 1.658 -25.182 2.861 1.00 94.12 355 GLY A N 1
ATOM 2805 C CA . GLY A 1 355 ? 1.953 -25.178 4.288 1.00 94.12 355 GLY A CA 1
ATOM 2806 C C . GLY A 1 355 ? 3.320 -25.791 4.606 1.00 94.12 355 GLY A C 1
ATOM 2807 O O . GLY A 1 355 ? 4.030 -26.313 3.744 1.00 94.12 355 GLY A O 1
ATOM 2808 N N . VAL A 1 356 ? 3.693 -25.727 5.881 1.00 94.75 356 VAL A N 1
ATOM 2809 C CA . VAL A 1 356 ? 4.918 -26.325 6.422 1.00 94.75 356 VAL A CA 1
ATOM 2810 C C . VAL A 1 356 ? 4.553 -27.058 7.701 1.00 94.75 356 VAL A C 1
ATOM 2812 O O . VAL A 1 356 ? 4.008 -26.456 8.622 1.00 94.75 356 VAL A O 1
ATOM 2815 N N . ASP A 1 357 ? 4.887 -28.342 7.776 1.00 93.94 357 ASP A N 1
ATOM 2816 C CA . ASP A 1 357 ? 4.785 -29.126 9.005 1.00 93.94 357 ASP A CA 1
ATOM 2817 C C . ASP A 1 357 ? 6.184 -29.578 9.436 1.00 93.94 357 ASP A C 1
ATOM 2819 O O . ASP A 1 357 ? 6.743 -30.555 8.933 1.00 93.94 357 ASP A O 1
ATOM 2823 N N . HIS A 1 358 ? 6.806 -28.790 10.313 1.00 93.62 358 HIS A N 1
ATOM 2824 C CA . HIS A 1 358 ? 8.134 -29.062 10.840 1.00 93.62 358 HIS A CA 1
ATOM 2825 C C . HIS A 1 358 ? 8.235 -28.624 12.308 1.00 93.62 358 HIS A C 1
ATOM 2827 O O . HIS A 1 358 ? 7.687 -27.605 12.715 1.00 93.62 358 HIS A O 1
ATOM 2833 N N . SER A 1 359 ? 9.032 -29.334 13.114 1.00 93.38 359 SER A N 1
ATOM 2834 C CA . SER A 1 359 ? 9.168 -29.085 14.564 1.00 93.38 359 SER A CA 1
ATOM 2835 C C . SER A 1 359 ? 9.609 -27.666 14.947 1.00 93.38 359 SER A C 1
ATOM 2837 O O . SER A 1 359 ? 9.365 -27.216 16.062 1.00 93.38 359 SER A O 1
ATOM 2839 N N . ARG A 1 360 ? 10.290 -26.972 14.031 1.00 92.88 360 ARG A N 1
ATOM 2840 C CA . ARG A 1 360 ? 10.785 -25.593 14.199 1.00 92.88 360 ARG A CA 1
ATOM 2841 C C . ARG A 1 360 ? 9.952 -24.532 13.476 1.00 92.88 360 ARG A C 1
ATOM 2843 O O . ARG A 1 360 ? 10.207 -23.350 13.680 1.00 92.88 360 ARG A O 1
ATOM 2850 N N . LEU A 1 361 ? 9.027 -24.933 12.606 1.00 93.31 361 LEU A N 1
ATOM 2851 C CA . LEU A 1 361 ? 8.208 -24.024 11.808 1.00 93.31 361 LEU A CA 1
ATOM 2852 C C . LEU A 1 361 ? 6.934 -24.745 11.374 1.00 93.31 361 LEU A C 1
ATOM 2854 O O . LEU A 1 361 ? 7.002 -25.720 10.628 1.00 93.31 361 LEU A O 1
ATOM 2858 N N . THR A 1 362 ? 5.793 -24.219 11.801 1.00 92.62 362 THR A N 1
ATOM 2859 C CA . THR A 1 362 ? 4.478 -24.687 11.367 1.00 92.62 362 THR A CA 1
ATOM 2860 C C . THR A 1 362 ? 3.777 -23.557 10.630 1.00 92.62 362 THR A C 1
ATOM 2862 O O . THR A 1 362 ? 3.724 -22.431 11.123 1.00 92.62 362 THR A O 1
ATOM 2865 N N . MET A 1 363 ? 3.259 -23.850 9.442 1.00 92.19 363 MET A N 1
ATOM 2866 C CA . MET A 1 363 ? 2.500 -22.927 8.604 1.00 92.19 363 MET A CA 1
ATOM 2867 C C . MET A 1 363 ? 1.311 -23.666 8.005 1.00 92.19 363 MET A C 1
ATOM 2869 O O . MET A 1 363 ? 1.465 -24.764 7.469 1.00 92.19 363 MET A O 1
ATOM 2873 N N . HIS A 1 364 ? 0.132 -23.056 8.068 1.00 88.94 364 HIS A N 1
ATOM 2874 C CA . HIS A 1 364 ? -1.041 -23.590 7.390 1.00 88.94 364 HIS A CA 1
ATOM 2875 C C . HIS A 1 364 ? -0.952 -23.294 5.891 1.00 88.94 364 HIS A C 1
ATOM 2877 O O . HIS A 1 364 ? -0.584 -22.190 5.499 1.00 88.94 364 HIS A O 1
ATOM 2883 N N . GLY A 1 365 ? -1.282 -24.284 5.060 1.00 90.44 365 GLY A N 1
ATOM 2884 C CA . GLY A 1 365 ? -1.442 -24.060 3.627 1.00 90.44 365 GLY A CA 1
ATOM 2885 C C . GLY A 1 365 ? -2.672 -23.197 3.380 1.00 90.44 365 GLY A C 1
ATOM 2886 O O . GLY A 1 365 ? -3.753 -23.502 3.887 1.00 90.44 365 GLY A O 1
ATOM 2887 N N . HIS A 1 366 ? -2.502 -22.112 2.633 1.00 85.25 366 HIS A N 1
ATOM 2888 C CA . HIS A 1 366 ? -3.584 -21.186 2.304 1.00 85.25 366 HIS A CA 1
ATOM 2889 C C . HIS A 1 366 ? -4.317 -21.552 1.005 1.00 85.25 366 HIS A C 1
ATOM 2891 O O . HIS A 1 366 ? -5.367 -20.969 0.739 1.00 85.25 366 HIS A O 1
ATOM 2897 N N . ASP A 1 367 ? -3.796 -22.520 0.233 1.00 77.38 367 ASP A N 1
ATOM 2898 C CA . ASP A 1 367 ? -4.306 -22.892 -1.095 1.00 77.38 367 ASP A CA 1
ATOM 2899 C C . ASP A 1 367 ? -4.423 -21.646 -2.013 1.00 77.38 367 ASP A C 1
ATOM 2901 O O . ASP A 1 367 ? -3.709 -20.650 -1.846 1.00 77.38 367 ASP A O 1
ATOM 2905 N N . GLY A 1 368 ? -5.307 -21.691 -3.005 1.00 81.69 368 GLY A N 1
ATOM 2906 C CA . GLY A 1 368 ? -5.668 -20.563 -3.845 1.00 81.69 368 GLY A CA 1
ATOM 2907 C C . GLY A 1 368 ? -4.796 -20.434 -5.091 1.00 81.69 368 GLY A C 1
ATOM 2908 O O . GLY A 1 368 ? -3.576 -20.603 -5.082 1.00 81.69 368 GLY A O 1
ATOM 2909 N N . SER A 1 369 ? -5.438 -20.037 -6.189 1.00 86.50 369 SER A N 1
ATOM 2910 C CA . SER A 1 369 ? -4.802 -19.927 -7.505 1.00 86.50 369 SER A CA 1
ATOM 2911 C C . SER A 1 369 ? -3.650 -18.920 -7.555 1.00 86.50 369 SER A C 1
ATOM 2913 O O . SER A 1 369 ? -2.822 -18.986 -8.460 1.00 86.50 369 SER A O 1
ATOM 2915 N N . LEU A 1 370 ? -3.580 -17.974 -6.607 1.00 90.12 370 LEU A N 1
ATOM 2916 C CA . LEU A 1 370 ? -2.503 -16.988 -6.575 1.00 90.12 370 LEU A CA 1
ATOM 2917 C C . LEU A 1 370 ? -1.154 -17.646 -6.286 1.00 90.12 370 LEU A C 1
ATOM 2919 O O . LEU A 1 370 ? -0.190 -17.297 -6.958 1.00 90.12 370 LEU A O 1
ATOM 2923 N N . PHE A 1 371 ? -1.068 -18.586 -5.340 1.00 93.75 371 PHE A N 1
ATOM 2924 C CA . PHE A 1 371 ? 0.190 -19.239 -4.948 1.00 93.75 371 PHE A CA 1
ATOM 2925 C C . PHE A 1 371 ? 0.380 -20.635 -5.552 1.00 93.75 371 PHE A C 1
ATOM 2927 O O . PHE A 1 371 ? 1.458 -21.200 -5.390 1.00 93.75 371 PHE A O 1
ATOM 2934 N N . ASP A 1 372 ? -0.604 -21.145 -6.298 1.00 92.81 372 ASP A N 1
ATOM 2935 C CA . ASP A 1 372 ? -0.513 -22.445 -6.965 1.00 92.81 372 ASP A CA 1
ATOM 2936 C C . ASP A 1 372 ? 0.729 -22.520 -7.886 1.00 92.81 372 ASP A C 1
ATOM 2938 O O . ASP A 1 372 ? 0.848 -21.740 -8.846 1.00 92.81 372 ASP A O 1
ATOM 2942 N N . PRO A 1 373 ? 1.684 -23.432 -7.616 1.00 89.94 373 PRO A N 1
ATOM 2943 C CA . PRO A 1 373 ? 2.855 -23.617 -8.465 1.00 89.94 373 PRO A CA 1
ATOM 2944 C C . PRO A 1 373 ? 2.507 -24.204 -9.841 1.00 89.94 373 PRO A C 1
ATOM 2946 O O . PRO A 1 373 ? 3.245 -23.974 -10.798 1.00 89.94 373 PRO A O 1
ATOM 2949 N N . GLN A 1 374 ? 1.385 -24.920 -9.975 1.00 90.62 374 GLN A N 1
ATOM 2950 C CA . GLN A 1 374 ? 0.934 -25.494 -11.247 1.00 90.62 374 GLN A CA 1
ATOM 2951 C C . GLN A 1 374 ? 0.307 -24.455 -12.181 1.00 90.62 374 GLN A C 1
ATOM 2953 O O . GLN A 1 374 ? 0.171 -24.719 -13.373 1.00 90.62 374 GLN A O 1
ATOM 2958 N N . GLY A 1 375 ? -0.032 -23.265 -11.676 1.00 87.44 375 GLY A N 1
ATOM 2959 C CA . GLY A 1 375 ? -0.577 -22.181 -12.494 1.00 87.44 375 GLY A CA 1
ATOM 2960 C C . GLY A 1 375 ? 0.436 -21.561 -13.464 1.00 87.44 375 GLY A C 1
ATOM 2961 O O . GLY A 1 375 ? 0.034 -20.948 -14.447 1.00 87.44 375 GLY A O 1
ATOM 2962 N N . MET A 1 376 ? 1.742 -21.705 -13.202 1.00 89.69 376 MET A N 1
ATOM 2963 C CA . MET A 1 376 ? 2.823 -21.145 -14.030 1.00 89.69 376 MET A CA 1
ATOM 2964 C C . MET A 1 376 ? 4.040 -22.087 -14.074 1.00 89.69 376 MET A C 1
ATOM 2966 O O . MET A 1 376 ? 5.110 -21.746 -13.562 1.00 89.69 376 MET A O 1
ATOM 2970 N N . PRO A 1 377 ? 3.924 -23.276 -14.693 1.00 89.69 377 PRO A N 1
ATOM 2971 C CA . PRO A 1 377 ? 5.007 -24.262 -14.718 1.00 89.69 377 PRO A CA 1
ATOM 2972 C C . PRO A 1 377 ? 6.227 -23.795 -15.530 1.00 89.69 377 PRO A C 1
ATOM 2974 O O . PRO A 1 377 ? 7.312 -24.351 -15.387 1.00 89.69 377 PRO A O 1
ATOM 2977 N N . TRP A 1 378 ? 6.056 -22.778 -16.380 1.00 91.44 378 TRP A N 1
ATOM 2978 C CA . TRP A 1 378 ? 7.105 -22.180 -17.206 1.00 91.44 378 TRP A CA 1
ATOM 2979 C C . TRP A 1 378 ? 7.945 -21.120 -16.474 1.00 91.44 378 TRP A C 1
ATOM 2981 O O . TRP A 1 378 ? 8.912 -20.621 -17.050 1.00 91.44 378 TRP A O 1
ATOM 2991 N N . LEU A 1 379 ? 7.588 -20.743 -15.237 1.00 92.38 379 LEU A N 1
ATOM 2992 C CA . LEU A 1 379 ? 8.242 -19.655 -14.508 1.00 92.38 379 LEU A CA 1
ATOM 2993 C C . LEU A 1 379 ? 9.760 -19.913 -14.367 1.00 92.38 379 LEU A C 1
ATOM 2995 O O . LEU A 1 379 ? 10.151 -20.937 -13.800 1.00 92.38 379 LEU A O 1
ATOM 2999 N N . PRO A 1 380 ? 10.633 -18.997 -14.833 1.00 90.75 380 PRO A N 1
ATOM 3000 C CA . PRO A 1 380 ? 12.075 -19.196 -14.748 1.00 90.75 380 PRO A CA 1
ATOM 3001 C C . PRO A 1 380 ? 12.575 -19.380 -13.314 1.00 90.75 380 PRO A C 1
ATOM 3003 O O . PRO A 1 380 ? 12.110 -18.721 -12.387 1.00 90.75 380 PRO A O 1
ATOM 3006 N N . LEU A 1 381 ? 13.584 -20.234 -13.131 1.00 89.44 381 LEU A N 1
ATOM 3007 C CA . LEU A 1 381 ? 14.175 -20.527 -11.818 1.00 89.44 381 LEU A CA 1
ATOM 3008 C C . LEU A 1 381 ? 15.428 -19.688 -11.509 1.00 89.44 381 LEU A C 1
ATOM 3010 O O . LEU A 1 381 ? 15.965 -19.757 -10.412 1.00 89.44 381 LEU A O 1
ATOM 3014 N N . ASN A 1 382 ? 15.931 -18.894 -12.445 1.00 92.69 382 ASN A N 1
ATOM 3015 C CA . ASN A 1 382 ? 17.250 -18.260 -12.351 1.00 92.69 382 ASN A CA 1
ATOM 3016 C C . ASN A 1 382 ? 17.206 -16.739 -12.559 1.00 92.69 382 ASN A C 1
ATOM 3018 O O . ASN A 1 382 ? 18.104 -16.183 -13.192 1.00 92.69 382 ASN A O 1
ATOM 3022 N N . VAL A 1 383 ? 16.178 -16.072 -12.022 1.00 96.56 383 VAL A N 1
ATOM 3023 C CA . VAL A 1 383 ? 16.155 -14.603 -11.915 1.00 96.56 383 VAL A CA 1
ATOM 3024 C C . VAL A 1 383 ? 17.252 -14.151 -10.953 1.00 96.56 383 VAL A C 1
ATOM 3026 O O . VAL A 1 383 ? 17.417 -14.726 -9.876 1.00 96.56 383 VAL A O 1
ATOM 3029 N N . ASP A 1 384 ? 18.014 -13.139 -11.362 1.00 96.31 384 ASP A N 1
ATOM 3030 C CA . ASP A 1 384 ? 19.140 -12.611 -10.597 1.00 96.31 384 ASP A CA 1
ATOM 3031 C C . ASP A 1 384 ? 18.708 -11.819 -9.347 1.00 96.31 384 ASP A C 1
ATOM 3033 O O . ASP A 1 384 ? 17.647 -11.187 -9.312 1.00 96.31 384 ASP A O 1
ATOM 3037 N N . ASP A 1 385 ? 19.554 -11.822 -8.313 1.00 97.19 385 ASP A N 1
ATOM 3038 C CA . ASP A 1 385 ? 19.284 -11.153 -7.035 1.00 97.19 385 ASP A CA 1
ATOM 3039 C C . ASP A 1 385 ? 19.151 -9.628 -7.205 1.00 97.19 385 ASP A C 1
ATOM 3041 O O . ASP A 1 385 ? 18.454 -8.986 -6.417 1.00 97.19 385 ASP A O 1
ATOM 3045 N N . ARG A 1 386 ? 19.775 -9.033 -8.236 1.00 96.25 386 ARG A N 1
ATOM 3046 C CA . ARG A 1 386 ? 19.649 -7.597 -8.541 1.00 96.25 386 ARG A CA 1
ATOM 3047 C C . ARG A 1 386 ? 18.219 -7.257 -8.961 1.00 96.25 386 ARG A C 1
ATOM 3049 O O . ARG A 1 386 ? 17.647 -6.281 -8.478 1.00 96.25 386 ARG A O 1
ATOM 3056 N N . THR A 1 387 ? 17.622 -8.079 -9.818 1.00 96.44 387 THR A N 1
ATOM 3057 C CA . THR A 1 387 ? 16.217 -7.972 -10.222 1.00 96.44 387 THR A CA 1
ATOM 3058 C C . THR A 1 387 ? 15.299 -8.134 -9.011 1.00 96.44 387 THR A C 1
ATOM 3060 O O . THR A 1 387 ? 14.424 -7.295 -8.799 1.00 96.44 387 THR A O 1
ATOM 3063 N N . VAL A 1 388 ? 15.550 -9.133 -8.154 1.00 97.31 388 VAL A N 1
ATOM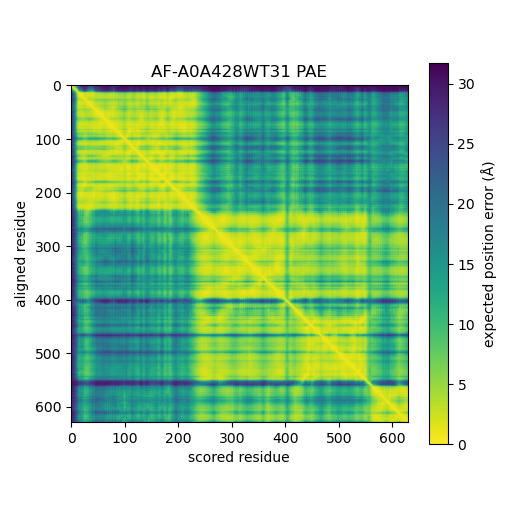 3064 C CA . VAL A 1 388 ? 14.770 -9.349 -6.920 1.00 97.31 388 VAL A CA 1
ATOM 3065 C C . VAL A 1 388 ? 14.858 -8.155 -5.968 1.00 97.31 388 VAL A C 1
ATOM 3067 O O . VAL A 1 388 ? 13.833 -7.716 -5.445 1.00 97.31 388 VAL A O 1
ATOM 3070 N N . LEU A 1 389 ? 16.051 -7.588 -5.770 1.00 96.44 389 LEU A N 1
ATOM 3071 C CA . LEU A 1 389 ? 16.248 -6.399 -4.941 1.00 96.44 389 LEU A CA 1
ATOM 3072 C C . LEU A 1 389 ? 15.377 -5.236 -5.425 1.00 96.44 389 LEU A C 1
ATOM 3074 O O . LEU A 1 389 ? 14.679 -4.618 -4.624 1.00 96.44 389 LEU A O 1
ATOM 3078 N N . HIS A 1 390 ? 15.404 -4.933 -6.722 1.00 94.62 390 HIS A N 1
ATOM 3079 C CA . HIS A 1 390 ? 14.643 -3.812 -7.276 1.00 94.62 390 HIS A CA 1
ATOM 3080 C C . HIS A 1 390 ? 13.135 -4.053 -7.263 1.00 94.62 390 HIS A C 1
ATOM 3082 O O . HIS A 1 390 ? 12.388 -3.125 -6.960 1.00 94.62 390 HIS A O 1
ATOM 3088 N N . MET A 1 391 ? 12.683 -5.291 -7.479 1.00 94.81 391 MET A N 1
ATOM 3089 C CA . MET A 1 391 ? 11.276 -5.661 -7.293 1.00 94.81 391 MET A CA 1
ATOM 3090 C C . MET A 1 391 ? 10.817 -5.425 -5.852 1.00 94.81 391 MET A C 1
ATOM 3092 O O . MET A 1 391 ? 9.789 -4.790 -5.633 1.00 94.81 391 MET A O 1
ATOM 3096 N N . LEU A 1 392 ? 11.588 -5.900 -4.865 1.00 94.88 392 LEU A N 1
ATOM 3097 C CA . LEU A 1 392 ? 11.271 -5.724 -3.446 1.00 94.88 392 LEU A CA 1
ATOM 3098 C C . LEU A 1 392 ? 11.338 -4.251 -3.025 1.00 94.88 392 LEU A C 1
ATOM 3100 O O . LEU A 1 392 ? 10.476 -3.788 -2.278 1.00 94.88 392 LEU A O 1
ATOM 3104 N N . ARG A 1 393 ? 12.315 -3.491 -3.534 1.00 92.50 393 ARG A N 1
ATOM 3105 C CA . ARG A 1 393 ? 12.418 -2.047 -3.293 1.00 92.50 393 ARG A CA 1
ATOM 3106 C C . ARG A 1 393 ? 11.207 -1.294 -3.831 1.00 92.50 393 ARG A C 1
ATOM 3108 O O . ARG A 1 393 ? 10.702 -0.426 -3.128 1.00 92.50 393 ARG A O 1
ATOM 3115 N N . ALA A 1 394 ? 10.748 -1.636 -5.034 1.00 90.44 394 ALA A N 1
ATOM 3116 C CA . ALA A 1 394 ? 9.620 -0.978 -5.687 1.00 90.44 394 ALA A CA 1
ATOM 3117 C C . ALA A 1 394 ? 8.302 -1.128 -4.914 1.00 90.44 394 ALA A C 1
ATOM 3119 O O . ALA A 1 394 ? 7.472 -0.229 -4.964 1.00 90.44 394 ALA A O 1
ATOM 3120 N N . VAL A 1 395 ? 8.114 -2.232 -4.182 1.00 88.94 395 VAL A N 1
ATOM 3121 C CA . VAL A 1 395 ? 6.918 -2.430 -3.343 1.00 88.94 395 VAL A CA 1
ATOM 3122 C C . VAL A 1 395 ? 7.085 -1.903 -1.921 1.00 88.94 395 VAL A C 1
ATOM 3124 O O . VAL A 1 395 ? 6.128 -1.409 -1.336 1.00 88.94 395 VAL A O 1
ATOM 3127 N N . GLN A 1 396 ? 8.284 -1.993 -1.340 1.00 87.06 396 GLN A N 1
ATOM 3128 C CA . GLN A 1 396 ? 8.510 -1.592 0.053 1.00 87.06 396 GLN A CA 1
ATOM 3129 C C . GLN A 1 396 ? 8.803 -0.100 0.210 1.00 87.06 396 GLN A C 1
ATOM 3131 O O . GLN A 1 396 ? 8.703 0.421 1.323 1.00 87.06 396 GLN A O 1
ATOM 3136 N N . PHE A 1 397 ? 9.182 0.601 -0.863 1.00 84.69 397 PHE A N 1
ATOM 3137 C CA . PHE A 1 397 ? 9.578 2.001 -0.788 1.00 84.69 397 PHE A CA 1
ATOM 3138 C C . PHE A 1 397 ? 9.032 2.843 -1.933 1.00 84.69 397 PHE A C 1
ATOM 3140 O O . PHE A 1 397 ? 9.347 2.619 -3.099 1.00 84.69 397 PHE A O 1
ATOM 3147 N N . VAL A 1 398 ? 8.349 3.920 -1.564 1.00 78.38 398 VAL A N 1
ATOM 3148 C CA . VAL A 1 398 ? 7.838 4.928 -2.486 1.00 78.38 398 VAL A CA 1
ATOM 3149 C C . VAL A 1 398 ? 8.728 6.162 -2.452 1.00 78.38 398 VAL A C 1
ATOM 3151 O O . VAL A 1 398 ? 9.118 6.638 -1.383 1.00 78.38 398 VAL A O 1
ATOM 3154 N N . GLN A 1 399 ? 9.068 6.688 -3.627 1.00 71.38 399 GLN A N 1
ATOM 3155 C CA . GLN A 1 399 ? 9.689 8.006 -3.743 1.00 71.38 399 GLN A CA 1
ATOM 3156 C C . GLN A 1 399 ? 8.596 9.070 -3.838 1.00 71.38 399 GLN A C 1
ATOM 3158 O O . GLN A 1 399 ? 7.834 9.084 -4.799 1.00 71.38 399 GLN A O 1
ATOM 3163 N N . ILE A 1 400 ? 8.530 9.972 -2.857 1.00 65.50 400 ILE A N 1
ATOM 3164 C CA . ILE A 1 400 ? 7.557 11.072 -2.844 1.00 65.50 400 ILE A CA 1
ATOM 3165 C C . ILE A 1 400 ? 8.293 12.395 -3.043 1.00 65.50 400 ILE A C 1
ATOM 3167 O O . ILE A 1 400 ? 9.230 12.700 -2.306 1.00 65.50 400 ILE A O 1
ATOM 3171 N N . GLY A 1 401 ? 7.868 13.181 -4.035 1.00 55.81 401 GLY A N 1
ATOM 3172 C CA . GLY A 1 401 ? 8.424 14.501 -4.354 1.00 55.81 401 GLY A CA 1
ATOM 3173 C C . GLY A 1 401 ? 8.920 14.639 -5.799 1.00 55.81 401 GLY A C 1
ATOM 3174 O O . GLY A 1 401 ? 9.276 13.669 -6.461 1.00 55.81 401 GLY A O 1
ATOM 3175 N N . ARG A 1 402 ? 8.946 15.876 -6.319 1.00 48.94 402 ARG A N 1
ATOM 3176 C CA . ARG A 1 402 ? 9.352 16.170 -7.708 1.00 48.94 402 ARG A CA 1
ATOM 3177 C C . ARG A 1 402 ? 10.844 16.499 -7.821 1.00 48.94 402 ARG A C 1
ATOM 3179 O O . ARG A 1 402 ? 11.239 17.655 -7.660 1.00 48.94 402 ARG A O 1
ATOM 3186 N N . GLY A 1 403 ? 11.637 15.503 -8.213 1.00 48.94 403 GLY A N 1
ATOM 3187 C CA . GLY A 1 403 ? 13.044 15.645 -8.605 1.00 48.94 403 GLY A CA 1
ATOM 3188 C C . GLY A 1 403 ? 14.052 15.270 -7.514 1.00 48.94 403 GLY A C 1
ATOM 3189 O O . GLY A 1 403 ? 13.738 15.249 -6.330 1.00 48.94 403 GLY A O 1
ATOM 3190 N N . ALA A 1 404 ? 15.304 15.029 -7.918 1.00 44.81 404 ALA A N 1
ATOM 3191 C CA . ALA A 1 404 ? 16.355 14.422 -7.087 1.00 44.81 404 ALA A CA 1
ATOM 3192 C C . ALA A 1 404 ? 16.720 15.166 -5.779 1.00 44.81 404 ALA A C 1
ATOM 3194 O O . ALA A 1 404 ? 17.418 14.612 -4.937 1.00 44.81 404 ALA A O 1
ATOM 3195 N N . LYS A 1 405 ? 16.297 16.429 -5.604 1.00 40.41 405 LYS A N 1
ATOM 3196 C CA . LYS A 1 405 ? 16.551 17.227 -4.385 1.00 40.41 405 LYS A CA 1
ATOM 3197 C C . LYS A 1 405 ? 15.388 17.241 -3.388 1.00 40.41 405 LYS A C 1
ATOM 3199 O O . LYS A 1 405 ? 15.593 17.667 -2.257 1.00 40.41 405 LYS A O 1
ATOM 3204 N N . THR A 1 406 ? 14.189 16.843 -3.805 1.00 48.59 406 THR A N 1
ATOM 3205 C CA . THR A 1 406 ? 12.964 16.866 -2.985 1.00 48.59 406 THR A CA 1
ATOM 3206 C C . THR A 1 406 ? 12.310 15.491 -2.870 1.00 48.59 406 THR A C 1
ATOM 3208 O O . THR A 1 406 ? 11.381 15.347 -2.084 1.00 48.59 406 THR A O 1
ATOM 3211 N N . SER A 1 407 ? 12.789 14.493 -3.622 1.00 56.94 407 SER A N 1
ATOM 3212 C CA . SER A 1 407 ? 12.357 13.101 -3.521 1.00 56.94 407 SER A CA 1
ATOM 3213 C C . SER A 1 407 ? 12.815 12.488 -2.196 1.00 56.94 407 SER A C 1
ATOM 3215 O O . SER A 1 407 ? 14.011 12.276 -1.980 1.00 56.94 407 SER A O 1
ATOM 3217 N N . GLU A 1 408 ? 11.869 12.182 -1.316 1.00 64.00 408 GLU A N 1
ATOM 3218 C CA . GLU A 1 408 ? 12.098 11.429 -0.087 1.00 64.00 408 GLU A CA 1
ATOM 3219 C C . GLU A 1 408 ? 11.720 9.960 -0.318 1.00 64.00 408 GLU A C 1
ATOM 3221 O O . GLU A 1 408 ? 10.623 9.658 -0.790 1.00 64.00 408 GLU A O 1
ATOM 3226 N N . ARG A 1 409 ? 12.622 9.033 0.027 1.00 71.75 409 ARG A N 1
ATOM 3227 C CA . ARG A 1 409 ? 12.321 7.596 0.040 1.00 71.75 409 ARG A CA 1
ATOM 3228 C C . ARG A 1 409 ? 11.540 7.273 1.310 1.00 71.75 409 ARG A C 1
ATOM 3230 O O . ARG A 1 409 ? 12.075 7.393 2.411 1.00 71.75 409 ARG A O 1
ATOM 3237 N N . ARG A 1 410 ? 10.294 6.834 1.163 1.00 69.62 410 ARG A N 1
ATOM 3238 C CA . ARG A 1 410 ? 9.412 6.458 2.272 1.00 69.62 410 ARG A CA 1
ATOM 3239 C C . ARG A 1 410 ? 9.095 4.976 2.227 1.00 69.62 410 ARG A C 1
ATOM 3241 O O . ARG A 1 410 ? 8.824 4.436 1.166 1.00 69.62 410 ARG A O 1
ATOM 3248 N N . THR A 1 411 ? 9.125 4.329 3.386 1.00 74.62 411 THR A N 1
ATOM 3249 C CA . THR A 1 411 ? 8.691 2.935 3.524 1.00 74.62 411 THR A CA 1
ATOM 3250 C C . THR A 1 411 ? 7.171 2.863 3.430 1.00 74.62 411 THR A C 1
ATOM 3252 O O . THR A 1 411 ? 6.482 3.646 4.087 1.00 74.62 411 THR A O 1
ATOM 3255 N N . VAL A 1 412 ? 6.663 1.919 2.645 1.00 76.25 412 VAL A N 1
ATOM 3256 C CA . VAL A 1 412 ? 5.241 1.573 2.591 1.00 76.25 412 VAL A CA 1
ATOM 3257 C C . VAL A 1 412 ? 4.918 0.693 3.791 1.00 76.25 412 VAL A C 1
ATOM 3259 O O . VAL A 1 412 ? 5.625 -0.277 4.037 1.00 76.25 412 VAL A O 1
ATOM 3262 N N . SER A 1 413 ? 3.868 1.030 4.543 1.00 73.81 413 SER A N 1
ATOM 3263 C CA . SER A 1 413 ? 3.347 0.137 5.583 1.00 73.81 413 SER A CA 1
ATOM 3264 C C . SER A 1 413 ? 2.164 -0.640 5.031 1.00 73.81 413 SER A C 1
ATOM 3266 O O . SER A 1 413 ? 1.109 -0.069 4.743 1.00 73.81 413 SER A O 1
ATOM 3268 N N . PHE A 1 414 ? 2.333 -1.952 4.911 1.00 74.31 414 PHE A N 1
ATOM 3269 C CA . PHE A 1 414 ? 1.275 -2.852 4.463 1.00 74.31 414 PHE A CA 1
ATOM 3270 C C . PHE A 1 414 ? 0.229 -3.131 5.546 1.00 74.31 414 PHE A C 1
ATOM 3272 O O . PHE A 1 414 ? -0.878 -3.558 5.230 1.00 74.31 414 PHE A O 1
ATOM 3279 N N . ARG A 1 415 ? 0.507 -2.807 6.812 1.00 67.38 415 ARG A N 1
ATOM 3280 C CA . ARG A 1 415 ? -0.474 -2.856 7.904 1.00 67.38 415 ARG A CA 1
ATOM 3281 C C . ARG A 1 415 ? -1.672 -1.941 7.647 1.00 67.38 415 ARG A C 1
ATOM 3283 O O . ARG A 1 415 ? -2.808 -2.332 7.918 1.00 67.38 415 ARG A O 1
ATOM 3290 N N . THR A 1 416 ? -1.404 -0.745 7.119 1.00 61.56 416 THR A N 1
ATOM 3291 C CA . THR A 1 416 ? -2.399 0.317 6.904 1.00 61.56 416 THR A CA 1
ATOM 3292 C C . THR A 1 416 ? -3.022 0.323 5.511 1.00 61.56 416 THR A C 1
ATOM 3294 O O . THR A 1 416 ? -3.988 1.052 5.313 1.00 61.56 416 THR A O 1
ATOM 3297 N N . LEU A 1 417 ? -2.479 -0.447 4.561 1.00 67.56 417 LEU A N 1
ATOM 3298 C CA . LEU A 1 417 ? -3.045 -0.562 3.216 1.00 67.56 417 LEU A CA 1
ATOM 3299 C C . LEU A 1 417 ? -4.367 -1.347 3.257 1.00 67.56 417 LEU A C 1
ATOM 3301 O O . LEU A 1 417 ? -4.432 -2.430 3.847 1.00 67.56 417 LEU A O 1
ATOM 3305 N N . ASP A 1 418 ? -5.413 -0.802 2.635 1.00 66.88 418 ASP A N 1
ATOM 3306 C CA . ASP A 1 418 ? -6.707 -1.479 2.470 1.00 66.88 418 ASP A CA 1
ATOM 3307 C C . ASP A 1 418 ? -6.733 -2.336 1.189 1.00 66.88 418 ASP A C 1
ATOM 3309 O O . ASP A 1 418 ? -5.917 -2.170 0.277 1.00 66.88 418 ASP A O 1
ATOM 3313 N N . VAL A 1 419 ? -7.683 -3.267 1.107 1.00 72.06 419 VAL A N 1
ATOM 3314 C CA . VAL A 1 419 ? -7.807 -4.216 -0.013 1.00 72.06 419 VAL A CA 1
ATOM 3315 C C . VAL A 1 419 ? -8.010 -3.488 -1.347 1.00 72.06 419 VAL A C 1
ATOM 3317 O O . VAL A 1 419 ? -7.432 -3.880 -2.357 1.00 72.06 419 VAL A O 1
ATOM 3320 N N . GLU A 1 420 ? -8.768 -2.392 -1.360 1.00 71.88 420 GLU A N 1
ATOM 3321 C CA . GLU A 1 420 ? -9.018 -1.584 -2.559 1.00 71.88 420 GLU A CA 1
ATOM 3322 C C . GLU A 1 420 ? -7.761 -0.873 -3.042 1.00 71.88 420 GLU A C 1
ATOM 3324 O O . GLU A 1 420 ? -7.547 -0.771 -4.243 1.00 71.88 420 GLU A O 1
ATOM 3329 N N . GLN A 1 421 ? -6.898 -0.435 -2.124 1.00 72.00 421 GLN A N 1
ATOM 3330 C CA . GLN A 1 421 ? -5.636 0.216 -2.475 1.00 72.00 421 GLN A CA 1
ATOM 3331 C C . GLN A 1 421 ? -4.694 -0.758 -3.192 1.00 72.00 421 GLN A C 1
ATOM 3333 O O . GLN A 1 421 ? -4.053 -0.392 -4.175 1.00 72.00 421 GLN A O 1
ATOM 3338 N N . ILE A 1 422 ? -4.669 -2.022 -2.759 1.00 74.81 422 ILE A N 1
ATOM 3339 C CA . ILE A 1 422 ? -3.983 -3.105 -3.481 1.00 74.81 422 ILE A CA 1
ATOM 3340 C C . ILE A 1 422 ? -4.675 -3.376 -4.830 1.00 74.81 422 ILE A C 1
ATOM 3342 O O . ILE A 1 422 ? -4.005 -3.588 -5.843 1.00 74.81 422 ILE A O 1
ATOM 3346 N N . GLY A 1 423 ? -6.009 -3.322 -4.865 1.00 74.62 423 GLY A N 1
ATOM 3347 C CA . GLY A 1 423 ? -6.809 -3.446 -6.085 1.00 74.62 423 GLY A CA 1
ATOM 3348 C C . GLY A 1 423 ? -6.484 -2.381 -7.139 1.00 74.62 423 GLY A C 1
ATOM 3349 O O . GLY A 1 423 ? -6.374 -2.715 -8.317 1.00 74.62 423 GLY A O 1
ATOM 3350 N N . TYR A 1 424 ? -6.249 -1.129 -6.737 1.00 72.69 424 TYR A N 1
ATOM 3351 C CA . TYR A 1 424 ? -5.878 -0.045 -7.657 1.00 72.69 424 TYR A CA 1
ATOM 3352 C C . TYR A 1 424 ? -4.515 -0.270 -8.307 1.00 72.69 424 TYR A C 1
ATOM 3354 O O . TYR A 1 424 ? -4.355 -0.030 -9.505 1.00 72.69 424 TYR A O 1
ATOM 3362 N N . VAL A 1 425 ? -3.548 -0.787 -7.543 1.00 76.25 425 VAL A N 1
ATOM 3363 C CA . VAL A 1 425 ? -2.248 -1.198 -8.088 1.00 76.25 425 VAL A CA 1
ATOM 3364 C C . VAL A 1 425 ? -2.455 -2.259 -9.170 1.00 76.25 425 VAL A C 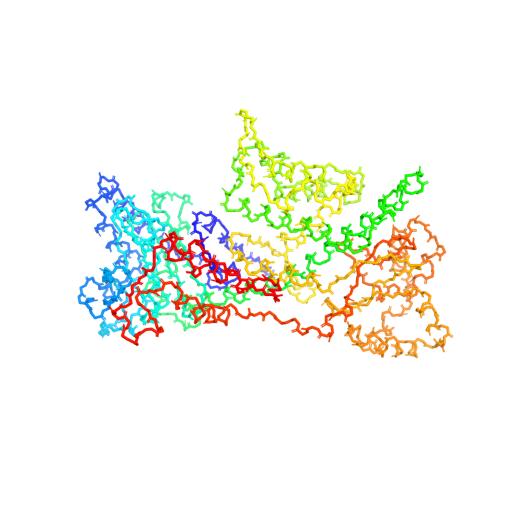1
ATOM 3366 O O . VAL A 1 425 ? -1.918 -2.126 -10.266 1.00 76.25 425 VAL A O 1
ATOM 3369 N N . TYR A 1 426 ? -3.272 -3.279 -8.898 1.00 76.94 426 TYR A N 1
ATOM 3370 C CA . TYR A 1 426 ? -3.567 -4.351 -9.851 1.00 76.94 426 TYR A CA 1
ATOM 3371 C C . TYR A 1 426 ? -4.298 -3.861 -11.112 1.00 76.94 426 TYR A C 1
ATOM 3373 O O . TYR A 1 426 ? -3.925 -4.227 -12.225 1.00 76.94 426 TYR A O 1
ATOM 3381 N N . GLU A 1 427 ? -5.307 -3.004 -10.970 1.00 74.50 427 GLU A N 1
ATOM 3382 C CA . GLU A 1 427 ? -6.065 -2.461 -12.103 1.00 74.50 427 GLU A CA 1
ATOM 3383 C C . GLU A 1 427 ? -5.186 -1.621 -13.036 1.00 74.50 427 GLU A C 1
ATOM 3385 O O . GLU A 1 427 ? -5.291 -1.730 -14.260 1.00 74.50 427 GLU A O 1
ATOM 3390 N N . GLY A 1 428 ? -4.257 -0.843 -12.471 1.00 75.69 428 GLY A N 1
ATOM 3391 C CA . GLY A 1 428 ? -3.256 -0.118 -13.250 1.00 75.69 428 GLY A CA 1
ATOM 3392 C C . GLY A 1 428 ? -2.408 -1.044 -14.127 1.00 75.69 428 GLY A C 1
ATOM 3393 O O . GLY A 1 428 ? -2.067 -0.677 -15.251 1.00 75.69 428 GLY A O 1
ATOM 3394 N N . LEU A 1 429 ? -2.121 -2.262 -13.660 1.00 80.19 429 LEU A N 1
ATOM 3395 C CA . LEU A 1 429 ? -1.384 -3.267 -14.428 1.00 80.19 429 LEU A CA 1
ATOM 3396 C C . LEU A 1 429 ? -2.233 -3.830 -15.575 1.00 80.19 429 LEU A C 1
ATOM 3398 O O . LEU A 1 429 ? -1.740 -3.928 -16.689 1.00 80.19 429 LEU A O 1
ATOM 3402 N N . LEU A 1 430 ? -3.530 -4.087 -15.383 1.00 75.81 430 LEU A N 1
ATOM 3403 C CA . LEU A 1 430 ? -4.404 -4.642 -16.437 1.00 75.81 430 LEU A CA 1
ATOM 3404 C C . LEU A 1 430 ? -4.468 -3.816 -17.735 1.00 75.81 430 LEU A C 1
ATOM 3406 O O . LEU A 1 430 ? -4.932 -4.309 -18.759 1.00 75.81 430 LEU A O 1
ATOM 3410 N N . SER A 1 431 ? -4.003 -2.569 -17.702 1.00 75.12 431 SER A N 1
ATOM 3411 C CA . SER A 1 431 ? -3.903 -1.692 -18.869 1.00 75.12 431 SER A CA 1
ATOM 3412 C C . SER A 1 431 ? -2.763 -2.050 -19.835 1.00 75.12 431 SER A C 1
ATOM 3414 O O . SER A 1 431 ? -2.650 -1.414 -20.880 1.00 75.12 431 SER A O 1
ATOM 3416 N N . PHE A 1 432 ? -1.917 -3.032 -19.512 1.00 85.38 432 PHE A N 1
ATOM 3417 C CA . PHE A 1 432 ? -0.726 -3.388 -20.285 1.00 85.38 432 PHE A CA 1
ATOM 3418 C C . PHE A 1 432 ? -0.822 -4.787 -20.897 1.00 85.38 432 PHE A C 1
ATOM 3420 O O . PHE A 1 432 ? -1.470 -5.691 -20.370 1.00 85.38 432 PHE A O 1
ATOM 3427 N N . GLU A 1 433 ? -0.119 -4.969 -22.009 1.00 88.06 433 GLU A N 1
ATOM 3428 C CA . GLU A 1 433 ? 0.054 -6.256 -22.675 1.00 88.06 433 GL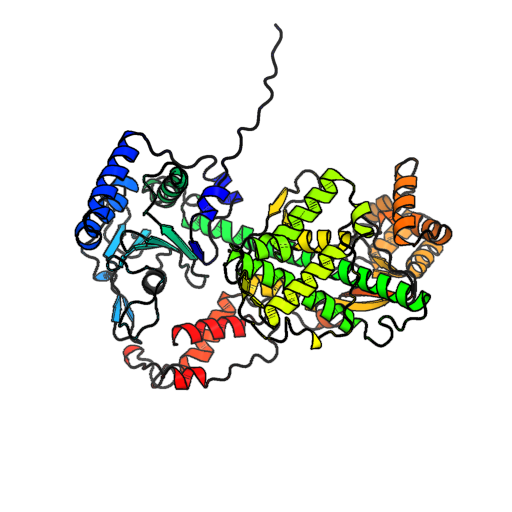U A CA 1
ATOM 3429 C C . GLU A 1 433 ? 1.539 -6.551 -22.899 1.00 88.06 433 GLU A C 1
ATOM 3431 O O . GLU A 1 433 ? 2.354 -5.640 -23.057 1.00 88.06 433 GLU A O 1
ATOM 3436 N N . GLY A 1 434 ? 1.886 -7.840 -22.883 1.00 91.94 434 GLY A N 1
ATOM 3437 C CA . GLY A 1 434 ? 3.237 -8.316 -23.160 1.00 91.94 434 GLY A CA 1
ATOM 3438 C C . GLY A 1 434 ? 3.428 -8.628 -24.641 1.00 91.94 434 GLY A C 1
ATOM 3439 O O . GLY A 1 434 ? 2.572 -9.258 -25.257 1.00 91.94 434 GLY A O 1
ATOM 3440 N N . PHE A 1 435 ? 4.577 -8.244 -25.192 1.00 92.25 435 PHE A N 1
ATOM 3441 C CA . PHE A 1 435 ? 4.943 -8.452 -26.593 1.00 92.25 435 PHE A CA 1
ATOM 3442 C C . PHE A 1 435 ? 6.368 -8.989 -26.721 1.00 92.25 435 PHE A C 1
ATOM 3444 O O . PHE A 1 435 ? 7.214 -8.792 -25.846 1.00 92.25 435 PHE A O 1
ATOM 3451 N N . ARG A 1 436 ? 6.650 -9.649 -27.849 1.00 92.88 436 ARG A N 1
ATOM 3452 C CA . ARG A 1 436 ? 8.017 -9.979 -28.274 1.00 92.88 436 ARG A CA 1
ATOM 3453 C C . ARG A 1 436 ? 8.491 -8.937 -29.270 1.00 92.88 436 ARG A C 1
ATOM 3455 O O . ARG A 1 436 ? 7.798 -8.647 -30.241 1.00 92.88 436 ARG A O 1
ATOM 3462 N N . ALA A 1 437 ? 9.668 -8.380 -29.031 1.00 92.75 437 ALA A N 1
ATOM 3463 C CA . ALA A 1 437 ? 10.247 -7.385 -29.915 1.00 92.75 437 ALA A CA 1
ATOM 3464 C C . ALA A 1 437 ? 10.687 -8.034 -31.237 1.00 92.75 437 ALA A C 1
ATOM 3466 O O . ALA A 1 437 ? 11.490 -8.963 -31.237 1.00 92.75 437 ALA A O 1
ATOM 3467 N N . GLU A 1 438 ? 10.184 -7.552 -32.371 1.00 91.50 438 GLU A N 1
ATOM 3468 C CA . GLU A 1 438 ? 10.650 -7.995 -33.698 1.00 91.50 438 GLU A CA 1
ATOM 3469 C C . GLU A 1 438 ? 11.978 -7.329 -34.096 1.00 91.50 438 GLU A C 1
ATOM 3471 O O . GLU A 1 438 ? 12.772 -7.892 -34.845 1.00 91.50 438 GLU A O 1
ATOM 3476 N N . ASP A 1 439 ? 12.220 -6.129 -33.568 1.00 93.06 439 ASP A N 1
ATOM 3477 C CA . ASP A 1 439 ? 13.393 -5.289 -33.804 1.00 93.06 439 ASP A CA 1
ATOM 3478 C C . ASP A 1 439 ? 13.833 -4.650 -32.475 1.00 93.06 439 ASP A C 1
ATOM 3480 O O . ASP A 1 439 ? 13.098 -4.690 -31.484 1.00 93.06 439 ASP A O 1
ATOM 3484 N N . VAL A 1 440 ? 15.016 -4.036 -32.442 1.00 96.00 440 VAL A N 1
ATOM 3485 C CA . VAL A 1 440 ? 15.496 -3.287 -31.278 1.00 96.00 440 VAL A CA 1
ATOM 3486 C C . VAL A 1 440 ? 14.477 -2.207 -30.934 1.00 96.00 440 VAL A C 1
ATOM 3488 O O . VAL A 1 440 ? 14.227 -1.295 -31.723 1.00 96.00 440 VAL A O 1
ATOM 3491 N N . THR A 1 441 ? 13.911 -2.305 -29.739 1.00 96.06 441 THR A N 1
ATOM 3492 C CA . THR A 1 441 ? 12.866 -1.415 -29.236 1.00 96.06 441 THR A CA 1
ATOM 3493 C C . THR A 1 441 ? 13.403 -0.636 -28.040 1.00 96.06 441 THR A C 1
ATOM 3495 O O . THR A 1 441 ? 14.150 -1.175 -27.227 1.00 96.06 441 THR A O 1
ATOM 3498 N N . VAL A 1 442 ? 13.069 0.648 -27.938 1.00 96.19 442 VAL A N 1
ATOM 3499 C CA . VAL A 1 442 ? 13.491 1.529 -26.843 1.00 96.19 442 VAL A CA 1
ATOM 3500 C C . VAL A 1 442 ? 12.277 2.152 -26.167 1.00 96.19 442 VAL A C 1
ATOM 3502 O O . VAL A 1 442 ? 11.332 2.553 -26.845 1.00 96.19 442 VAL A O 1
ATOM 3505 N N . GLY A 1 443 ? 12.311 2.260 -24.840 1.00 95.19 443 GLY A N 1
ATOM 3506 C CA . GLY A 1 443 ? 11.299 3.009 -24.092 1.00 95.19 443 GLY A CA 1
ATOM 3507 C C . GLY A 1 443 ? 11.628 4.491 -24.096 1.00 95.19 443 GLY A C 1
ATOM 3508 O O . GLY A 1 443 ? 12.719 4.882 -23.675 1.00 95.19 443 GLY A O 1
ATOM 3509 N N . LEU A 1 444 ? 10.702 5.327 -24.548 1.00 95.44 444 LEU A N 1
ATOM 3510 C CA . LEU A 1 444 ? 10.879 6.774 -24.539 1.00 95.44 444 LEU A CA 1
ATOM 3511 C C . LEU A 1 444 ? 10.515 7.377 -23.180 1.00 95.44 444 LEU A C 1
ATOM 3513 O O . LEU A 1 444 ? 9.636 6.893 -22.473 1.00 95.44 444 LEU A O 1
ATOM 3517 N N . ILE A 1 445 ? 11.168 8.482 -22.826 1.00 94.12 445 ILE A N 1
ATOM 3518 C CA . ILE A 1 445 ? 10.754 9.321 -21.697 1.00 94.12 445 ILE A CA 1
ATOM 3519 C C . ILE A 1 445 ? 9.342 9.853 -21.964 1.00 94.12 445 ILE A C 1
ATOM 3521 O O . ILE A 1 445 ? 9.091 10.444 -23.012 1.00 94.12 445 ILE A O 1
ATOM 3525 N N . GLY A 1 446 ? 8.454 9.729 -20.983 1.00 90.06 446 GLY A N 1
ATOM 3526 C CA . GLY A 1 446 ? 7.080 10.214 -21.057 1.00 90.06 446 GLY A CA 1
ATOM 3527 C C . GLY A 1 446 ? 6.500 10.500 -19.676 1.00 90.06 446 GLY A C 1
ATOM 3528 O O . GLY A 1 446 ? 7.225 10.549 -18.681 1.00 90.06 446 GLY A O 1
ATOM 3529 N N . LYS A 1 447 ? 5.187 10.718 -19.617 1.00 87.44 447 LYS A N 1
ATOM 3530 C CA . LYS A 1 447 ? 4.433 10.662 -18.362 1.00 87.44 447 LYS A CA 1
ATOM 3531 C C . LYS A 1 447 ? 4.311 9.194 -17.946 1.00 87.44 447 LYS A C 1
ATOM 3533 O O . LYS A 1 447 ? 3.941 8.372 -18.778 1.00 87.44 447 LYS A O 1
ATOM 3538 N N . ASP A 1 448 ? 4.548 8.907 -16.669 1.00 80.56 448 ASP A N 1
ATOM 3539 C CA . ASP A 1 448 ? 4.408 7.558 -16.117 1.00 80.56 448 ASP A CA 1
ATOM 3540 C C . ASP A 1 448 ? 3.053 6.926 -16.479 1.00 80.56 448 ASP A C 1
ATOM 3542 O O . ASP A 1 448 ? 1.991 7.527 -16.270 1.00 80.56 448 ASP A O 1
ATOM 3546 N N . GLY A 1 449 ? 3.098 5.714 -17.033 1.00 75.75 449 GLY A N 1
ATOM 3547 C CA . GLY A 1 449 ? 1.934 4.945 -17.470 1.00 75.75 449 GLY A CA 1
ATOM 3548 C C . GLY A 1 449 ? 1.412 5.299 -18.865 1.00 75.75 449 GLY A C 1
ATOM 3549 O O . GLY A 1 449 ? 0.427 4.704 -19.287 1.00 75.75 449 GLY A O 1
ATOM 3550 N N . ALA A 1 450 ? 2.038 6.252 -19.556 1.00 81.81 450 ALA A N 1
ATOM 3551 C CA . ALA A 1 450 ? 1.729 6.624 -20.935 1.00 81.81 450 ALA A CA 1
ATOM 3552 C C . ALA A 1 450 ? 2.988 6.630 -21.817 1.00 81.81 450 ALA A C 1
ATOM 3554 O O . ALA A 1 450 ? 2.972 7.244 -22.877 1.00 81.81 450 ALA A O 1
ATOM 3555 N N . GLU A 1 451 ? 4.101 6.047 -21.368 1.00 89.44 451 GLU A N 1
ATOM 3556 C CA . GLU A 1 451 ? 5.340 6.004 -22.146 1.00 89.44 451 GLU A CA 1
ATOM 3557 C C . GLU A 1 451 ? 5.176 5.182 -23.435 1.00 89.44 451 GLU A C 1
ATOM 3559 O O . GLU A 1 451 ? 4.381 4.249 -23.483 1.00 89.44 451 GLU A O 1
ATOM 3564 N N . ASP A 1 452 ? 5.934 5.538 -24.478 1.00 91.06 452 ASP A N 1
ATOM 3565 C CA . ASP A 1 452 ? 5.923 4.818 -25.755 1.00 91.06 452 ASP A CA 1
ATOM 3566 C C . ASP A 1 452 ? 7.147 3.899 -25.879 1.00 91.06 452 ASP A C 1
ATOM 3568 O O . ASP A 1 452 ? 8.293 4.347 -25.743 1.00 91.06 452 ASP A O 1
ATOM 3572 N N . GLU A 1 453 ? 6.918 2.642 -26.251 1.00 93.62 453 GLU A N 1
ATOM 3573 C CA . GLU A 1 453 ? 7.946 1.709 -26.712 1.00 93.62 453 GLU A CA 1
ATOM 3574 C C . GLU A 1 453 ? 8.038 1.752 -28.243 1.00 93.62 453 GLU A C 1
ATOM 3576 O O . GLU A 1 453 ? 7.090 1.428 -28.960 1.00 93.62 453 GLU A O 1
ATOM 3581 N N . VAL A 1 454 ? 9.190 2.175 -28.768 1.00 94.44 454 VAL A N 1
ATOM 3582 C CA . VAL A 1 454 ? 9.364 2.455 -30.202 1.00 94.44 454 VAL A CA 1
ATOM 3583 C C . VAL A 1 454 ? 10.540 1.695 -30.790 1.00 94.44 454 VAL A C 1
ATOM 3585 O O . VAL A 1 454 ? 11.576 1.527 -30.147 1.00 94.44 454 VAL A O 1
ATOM 3588 N N . ARG A 1 455 ? 10.427 1.280 -32.053 1.00 96.25 455 ARG A N 1
ATOM 3589 C CA . ARG A 1 455 ? 11.547 0.648 -32.759 1.00 96.25 455 ARG A CA 1
ATOM 3590 C C . ARG A 1 455 ? 12.649 1.668 -33.024 1.00 96.25 455 ARG A C 1
ATOM 3592 O O . ARG A 1 455 ? 12.385 2.792 -33.461 1.00 96.25 455 ARG A O 1
ATOM 3599 N N . LEU A 1 456 ? 13.899 1.257 -32.832 1.00 96.31 456 LEU A N 1
ATOM 3600 C CA . LEU A 1 456 ? 15.075 2.068 -33.143 1.00 96.31 456 LEU A CA 1
ATOM 3601 C C . LEU A 1 456 ? 15.082 2.481 -34.619 1.00 96.31 456 LEU A C 1
ATOM 3603 O O . LEU A 1 456 ? 15.378 3.630 -34.935 1.00 96.31 456 LEU A O 1
ATOM 3607 N N . THR A 1 457 ? 14.683 1.579 -35.513 1.00 95.81 457 THR A N 1
ATOM 3608 C CA . THR A 1 457 ? 14.582 1.843 -36.953 1.00 95.81 457 THR A CA 1
ATOM 3609 C C . THR A 1 457 ? 13.587 2.954 -37.290 1.00 95.81 457 THR A C 1
ATOM 3611 O O . THR A 1 457 ? 13.851 3.759 -38.184 1.00 95.81 457 THR A O 1
ATOM 3614 N N . ASP A 1 458 ? 12.489 3.081 -36.539 1.00 94.56 458 ASP A N 1
ATOM 3615 C CA . ASP A 1 458 ? 11.533 4.179 -36.714 1.00 94.56 458 ASP A CA 1
ATOM 3616 C C . ASP A 1 458 ? 12.136 5.527 -36.273 1.00 94.56 458 ASP A C 1
ATOM 3618 O O . ASP A 1 458 ? 11.893 6.554 -36.913 1.00 94.56 458 ASP A O 1
ATOM 3622 N N . LEU A 1 459 ? 12.952 5.547 -35.210 1.00 93.88 459 LEU A N 1
ATOM 3623 C CA . LEU A 1 459 ? 13.686 6.747 -34.781 1.00 93.88 459 LEU A CA 1
ATOM 3624 C C . LEU A 1 459 ? 14.788 7.132 -35.776 1.00 93.88 459 LEU A C 1
ATOM 3626 O O . LEU A 1 459 ? 14.934 8.308 -36.113 1.00 93.88 459 LEU A O 1
ATOM 3630 N N . GLU A 1 460 ? 15.531 6.152 -36.289 1.00 94.56 460 GLU A N 1
ATOM 3631 C CA . GLU A 1 460 ? 16.552 6.351 -37.321 1.00 94.56 460 GLU A CA 1
ATOM 3632 C C . GLU A 1 460 ? 15.935 6.891 -38.618 1.00 94.56 460 GLU A C 1
ATOM 3634 O O . GLU A 1 460 ? 16.480 7.815 -39.225 1.00 94.56 460 GLU A O 1
ATOM 3639 N N . ALA A 1 461 ? 14.762 6.388 -39.015 1.00 93.62 461 ALA A N 1
ATOM 3640 C CA . ALA A 1 461 ? 14.027 6.885 -40.174 1.00 93.62 461 ALA A CA 1
ATOM 3641 C C . ALA A 1 461 ? 13.587 8.349 -39.999 1.00 93.62 461 ALA A C 1
ATOM 3643 O O . ALA A 1 461 ? 13.723 9.144 -40.932 1.00 93.62 461 ALA A O 1
ATOM 3644 N N . LEU A 1 462 ? 13.115 8.731 -38.807 1.00 91.62 462 LEU A N 1
ATOM 3645 C CA . LEU A 1 462 ? 12.791 10.128 -38.489 1.00 91.62 462 LEU A CA 1
ATOM 3646 C C . LEU A 1 462 ? 14.038 11.023 -38.544 1.00 91.62 462 LEU A C 1
ATOM 3648 O O . LEU A 1 462 ? 13.991 12.110 -39.123 1.00 91.62 462 LEU A O 1
ATOM 3652 N N . ALA A 1 463 ? 15.165 10.559 -37.998 1.00 89.81 463 ALA A N 1
ATOM 3653 C CA . ALA A 1 463 ? 16.435 11.285 -38.038 1.00 89.81 463 ALA A CA 1
ATOM 3654 C C . ALA A 1 463 ? 16.976 11.448 -39.468 1.00 89.81 463 ALA A C 1
ATOM 3656 O O . ALA A 1 463 ? 17.515 12.497 -39.815 1.00 89.81 463 ALA A O 1
ATOM 3657 N N . ALA A 1 464 ? 16.786 10.450 -40.334 1.00 89.25 464 ALA A N 1
ATOM 3658 C CA . ALA A 1 464 ? 17.191 10.524 -41.735 1.00 89.25 464 ALA A CA 1
ATOM 3659 C C . ALA A 1 464 ? 16.386 11.565 -42.538 1.00 89.25 464 ALA A C 1
ATOM 3661 O O . ALA A 1 464 ? 16.929 12.188 -43.455 1.00 89.25 464 ALA A O 1
ATOM 3662 N N . GLN A 1 465 ? 15.110 11.770 -42.192 1.00 86.25 465 GLN A N 1
ATOM 3663 C CA . GLN A 1 465 ? 14.222 12.743 -42.841 1.00 86.25 465 GLN A CA 1
ATOM 3664 C C . GLN A 1 465 ? 14.506 14.194 -42.417 1.00 86.25 465 GLN A C 1
ATOM 3666 O O . GLN A 1 465 ? 14.240 15.117 -43.187 1.00 86.25 465 GLN A O 1
ATOM 3671 N N . HIS A 1 466 ? 15.090 14.406 -41.233 1.00 79.56 466 HIS A N 1
ATOM 3672 C CA . HIS A 1 466 ? 15.324 15.731 -40.654 1.00 79.56 466 HIS A CA 1
ATOM 3673 C C . HIS A 1 466 ? 16.774 15.884 -40.186 1.00 79.56 466 HIS A C 1
ATOM 3675 O O . HIS A 1 466 ? 17.124 15.543 -39.058 1.00 79.56 466 HIS A O 1
ATOM 3681 N N . ARG A 1 467 ? 17.632 16.416 -41.069 1.00 70.56 467 ARG A N 1
ATOM 3682 C CA . ARG A 1 467 ? 19.077 16.562 -40.806 1.00 70.56 467 ARG A CA 1
ATOM 3683 C C . ARG A 1 467 ? 19.420 17.655 -39.791 1.00 70.56 467 ARG A C 1
ATOM 3685 O O . ARG A 1 467 ? 20.536 17.664 -39.280 1.00 70.56 467 ARG A O 1
ATOM 3692 N N . ASP A 1 468 ? 18.507 18.582 -39.519 1.00 79.06 468 ASP A N 1
ATOM 3693 C CA . ASP A 1 468 ? 18.668 19.606 -38.496 1.00 79.06 468 ASP A CA 1
ATOM 3694 C C . ASP A 1 468 ? 18.020 19.166 -37.170 1.00 79.06 468 ASP A C 1
ATOM 3696 O O . ASP A 1 468 ? 16.863 18.744 -37.121 1.00 79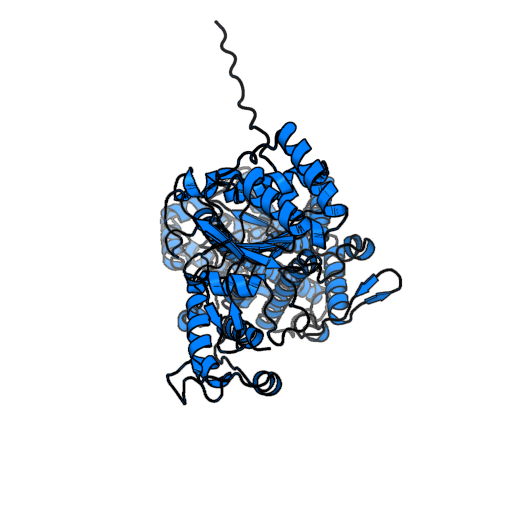.06 468 ASP A O 1
ATOM 3700 N N . ALA A 1 469 ? 18.771 19.284 -36.069 1.00 77.81 469 ALA A N 1
ATOM 3701 C CA . ALA A 1 469 ? 18.321 18.871 -34.735 1.00 77.81 469 ALA A CA 1
ATOM 3702 C C . ALA A 1 469 ? 16.971 19.491 -34.291 1.00 77.81 469 ALA A C 1
ATOM 3704 O O . ALA A 1 469 ? 16.169 18.774 -33.686 1.00 77.81 469 ALA A O 1
ATOM 3705 N N . PRO A 1 470 ? 16.653 20.769 -34.602 1.00 83.88 470 PRO A N 1
ATOM 3706 C CA . PRO A 1 470 ? 15.345 21.348 -34.289 1.00 83.88 470 PRO A CA 1
ATOM 3707 C C . PRO A 1 470 ? 14.188 20.695 -35.060 1.00 83.88 470 PRO A C 1
ATOM 3709 O O . PRO A 1 470 ? 13.121 20.476 -34.482 1.00 83.88 470 PRO A O 1
ATOM 3712 N N . GLY A 1 471 ? 14.394 20.365 -36.340 1.00 86.12 471 GLY A N 1
ATOM 3713 C CA . GLY A 1 471 ? 13.418 19.665 -37.174 1.00 86.12 471 GLY A CA 1
ATOM 3714 C C . GLY A 1 471 ? 13.078 18.277 -36.633 1.00 86.12 471 GLY A C 1
ATOM 3715 O O . GLY A 1 471 ? 11.900 17.970 -36.434 1.00 86.12 471 GLY A O 1
ATOM 3716 N N . LEU A 1 472 ? 14.100 17.479 -36.301 1.00 89.44 472 LEU A N 1
ATOM 3717 C CA . LEU A 1 472 ? 13.919 16.158 -35.688 1.00 89.44 472 LEU A CA 1
ATOM 3718 C C . LEU A 1 472 ? 13.173 16.258 -34.351 1.00 89.44 472 LEU A C 1
ATOM 3720 O O . LEU A 1 472 ? 12.196 15.545 -34.127 1.00 89.44 472 LEU A O 1
ATOM 3724 N N . ALA A 1 473 ? 13.585 17.183 -33.482 1.00 92.31 473 ALA A N 1
ATOM 3725 C CA . ALA A 1 473 ? 12.967 17.362 -32.175 1.00 92.31 473 ALA A CA 1
ATOM 3726 C C . ALA A 1 473 ? 11.488 17.762 -32.260 1.00 92.31 473 ALA A C 1
ATOM 3728 O O . ALA A 1 473 ? 10.674 17.278 -31.474 1.00 92.31 473 ALA A O 1
ATOM 3729 N N . LYS A 1 474 ? 11.120 18.614 -33.227 1.00 92.75 474 LYS A N 1
ATOM 3730 C CA . LYS A 1 474 ? 9.723 18.991 -33.472 1.00 92.75 474 LYS A CA 1
ATOM 3731 C C . LYS A 1 474 ? 8.881 17.788 -33.894 1.00 92.75 474 LYS A C 1
ATOM 3733 O O . LYS A 1 474 ? 7.776 17.626 -33.390 1.00 92.75 474 LYS A O 1
ATOM 3738 N N . MET A 1 475 ? 9.402 16.950 -34.786 1.00 91.75 475 MET A N 1
ATOM 3739 C CA . MET A 1 475 ? 8.692 15.763 -35.267 1.00 91.75 475 MET A CA 1
ATOM 3740 C C . MET A 1 475 ? 8.527 14.703 -34.183 1.00 91.75 475 MET A C 1
ATOM 3742 O O . MET A 1 475 ? 7.436 14.165 -34.027 1.00 91.75 475 MET A O 1
ATOM 3746 N N . VAL A 1 476 ? 9.578 14.437 -33.404 1.00 92.75 476 VAL A N 1
ATOM 3747 C CA . VAL A 1 476 ? 9.517 13.519 -32.256 1.00 92.75 476 VAL A CA 1
ATOM 3748 C C . VAL A 1 476 ? 8.506 14.025 -31.223 1.00 92.75 476 VAL A C 1
ATOM 3750 O O . VAL A 1 476 ? 7.659 13.255 -30.781 1.00 92.75 476 VAL A O 1
ATOM 3753 N N . ALA A 1 477 ? 8.531 15.321 -30.891 1.00 93.25 477 ALA A N 1
ATOM 3754 C CA . ALA A 1 477 ? 7.580 15.915 -29.952 1.00 93.25 477 ALA A CA 1
ATOM 3755 C C . ALA A 1 477 ? 6.124 15.856 -30.446 1.00 93.25 477 ALA A C 1
ATOM 3757 O O . ALA A 1 477 ? 5.226 15.642 -29.639 1.00 93.25 477 ALA A O 1
ATOM 3758 N N . GLU A 1 478 ? 5.879 16.040 -31.749 1.00 93.94 478 GLU A N 1
ATOM 3759 C CA . GLU A 1 478 ? 4.528 15.956 -32.319 1.00 93.94 478 GLU A CA 1
ATOM 3760 C C . GLU A 1 478 ? 4.032 14.508 -32.405 1.00 93.94 478 GLU A C 1
ATOM 3762 O O . GLU A 1 478 ? 2.881 14.236 -32.067 1.00 93.94 478 GLU A O 1
ATOM 3767 N N . LYS A 1 479 ? 4.895 13.575 -32.833 1.00 93.62 479 LYS A N 1
ATOM 3768 C CA . LYS A 1 479 ? 4.542 12.159 -32.995 1.00 93.62 479 LYS A CA 1
ATOM 3769 C C . LYS A 1 479 ? 4.223 11.495 -31.654 1.00 93.62 479 LYS A C 1
ATOM 3771 O O . LYS A 1 479 ? 3.256 10.749 -31.580 1.00 93.62 479 LYS A O 1
ATOM 3776 N N . TYR A 1 480 ? 4.995 11.805 -30.612 1.00 93.00 480 TYR A N 1
ATOM 3777 C CA . TYR A 1 480 ? 4.869 11.216 -29.271 1.00 93.00 480 TYR A CA 1
ATOM 3778 C C . TYR A 1 480 ? 4.290 12.221 -28.256 1.00 93.00 480 TYR A C 1
ATOM 3780 O O . TYR A 1 480 ? 4.670 12.280 -27.087 1.00 93.00 480 TYR A O 1
ATOM 3788 N N . LYS A 1 481 ? 3.371 13.088 -28.699 1.00 91.62 481 LYS A N 1
ATOM 3789 C CA . LYS A 1 481 ? 2.738 14.089 -27.821 1.00 91.62 481 LYS A CA 1
ATOM 3790 C C . LYS A 1 481 ? 1.800 13.473 -26.781 1.00 91.62 481 LYS A C 1
ATOM 3792 O O . LYS A 1 481 ? 1.594 14.065 -25.715 1.00 91.62 481 LYS A O 1
ATOM 3797 N N . ASP A 1 482 ? 1.222 12.316 -27.095 1.00 87.94 482 ASP A N 1
ATOM 3798 C CA . ASP A 1 482 ? 0.245 11.639 -26.241 1.00 87.94 482 ASP A CA 1
ATOM 3799 C C . ASP A 1 482 ? 0.930 11.021 -25.019 1.00 87.94 482 ASP A C 1
ATOM 3801 O O . ASP A 1 482 ? 0.442 11.216 -23.904 1.00 87.94 482 ASP A O 1
ATOM 3805 N N . SER A 1 483 ? 2.143 10.482 -25.193 1.00 88.38 483 SER A N 1
ATOM 3806 C CA . SER A 1 483 ? 3.019 10.040 -24.100 1.00 88.38 483 SER A CA 1
ATOM 3807 C C . SER A 1 483 ? 3.632 11.167 -23.280 1.00 88.38 483 SER A C 1
ATOM 3809 O O . SER A 1 483 ? 4.335 10.932 -22.299 1.00 88.38 483 SER A O 1
ATOM 3811 N N . LYS A 1 484 ? 3.353 12.427 -23.636 1.00 91.44 484 LYS A N 1
ATOM 3812 C CA . LYS A 1 484 ? 3.888 13.620 -22.963 1.00 91.44 484 LYS A CA 1
ATOM 3813 C C . LYS A 1 484 ? 5.419 13.643 -22.935 1.00 91.44 484 LYS A C 1
ATOM 3815 O O . LYS A 1 484 ? 6.002 14.140 -21.971 1.00 91.44 484 LYS A O 1
ATOM 3820 N N . ILE A 1 485 ? 6.064 13.213 -24.024 1.00 92.06 485 ILE A N 1
ATOM 3821 C CA . ILE A 1 485 ? 7.530 13.245 -24.168 1.00 92.06 485 ILE A CA 1
ATOM 3822 C C . ILE A 1 485 ? 8.132 14.627 -23.876 1.00 92.06 485 ILE A C 1
ATOM 3824 O O . ILE A 1 485 ? 9.247 14.736 -23.374 1.00 92.06 485 ILE A O 1
ATOM 3828 N N . GLY A 1 486 ? 7.393 15.708 -24.134 1.00 92.00 486 GLY A N 1
ATOM 3829 C CA . GLY A 1 486 ? 7.773 17.084 -23.818 1.00 92.00 486 GLY A CA 1
ATOM 3830 C C . GLY A 1 486 ? 7.687 18.010 -25.028 1.00 92.00 486 GLY A C 1
ATOM 3831 O O . GLY A 1 486 ? 7.376 17.592 -26.139 1.00 92.00 486 GLY A O 1
ATOM 3832 N N . SER A 1 487 ? 7.955 19.301 -24.817 1.00 94.06 487 SER A N 1
ATOM 3833 C CA . SER A 1 487 ? 7.970 20.279 -25.911 1.00 94.06 487 SER A CA 1
ATOM 3834 C C . SER A 1 487 ? 9.139 20.033 -26.871 1.00 94.06 487 SER A C 1
ATOM 3836 O O . SER A 1 487 ? 10.174 19.498 -26.474 1.00 94.06 487 SER A O 1
ATOM 3838 N N . ALA A 1 488 ? 9.028 20.509 -28.116 1.00 93.25 488 ALA A N 1
ATOM 3839 C CA . ALA A 1 488 ? 10.107 20.411 -29.106 1.00 93.25 488 ALA A CA 1
ATOM 3840 C C . ALA A 1 488 ? 11.452 20.957 -28.584 1.00 93.25 488 ALA A C 1
ATOM 3842 O O . ALA A 1 488 ? 12.501 20.386 -28.861 1.00 93.25 488 ALA A O 1
ATOM 3843 N N . ALA A 1 489 ? 11.433 22.018 -27.769 1.00 93.38 489 ALA A N 1
ATOM 3844 C CA . ALA A 1 489 ? 12.638 22.561 -27.142 1.00 93.38 489 ALA A CA 1
ATOM 3845 C C . ALA A 1 489 ? 13.246 21.610 -26.091 1.00 93.38 489 ALA A C 1
ATOM 3847 O O . ALA A 1 489 ? 14.465 21.458 -26.026 1.00 93.38 489 ALA A O 1
ATOM 3848 N N . ALA A 1 490 ? 12.412 20.948 -25.281 1.00 92.81 490 ALA A N 1
ATOM 3849 C CA . ALA A 1 490 ? 12.871 19.962 -24.303 1.00 92.81 490 ALA A CA 1
ATOM 3850 C C . ALA A 1 490 ? 13.443 18.710 -24.988 1.00 92.81 490 ALA A C 1
ATOM 3852 O O . ALA A 1 490 ? 14.496 18.216 -24.589 1.00 92.81 490 ALA A O 1
ATOM 3853 N N . VAL A 1 491 ? 12.789 18.240 -26.054 1.00 93.88 491 VAL A N 1
ATOM 3854 C CA . VAL A 1 491 ? 13.268 17.125 -26.885 1.00 93.88 491 VAL A CA 1
ATOM 3855 C C . VAL A 1 491 ? 14.587 17.487 -27.574 1.00 93.88 491 VAL A C 1
ATOM 3857 O O . VAL A 1 491 ? 15.526 16.700 -27.528 1.00 93.88 491 VAL A O 1
ATOM 3860 N N . ALA A 1 492 ? 14.716 18.699 -28.125 1.00 93.38 492 ALA A N 1
ATOM 3861 C CA . ALA A 1 492 ? 15.961 19.168 -28.740 1.00 93.38 492 ALA A CA 1
ATOM 3862 C C . ALA A 1 492 ? 17.125 19.186 -27.741 1.00 93.38 492 ALA A C 1
ATOM 3864 O O . ALA A 1 492 ? 18.234 18.790 -28.083 1.00 93.38 492 ALA A O 1
ATOM 3865 N N . LYS A 1 493 ? 16.866 19.592 -26.489 1.00 93.00 493 LYS A N 1
ATOM 3866 C CA . LYS A 1 493 ? 17.866 19.550 -25.414 1.00 93.00 493 LYS A CA 1
ATOM 3867 C C . LYS A 1 493 ? 18.327 18.121 -25.107 1.00 93.00 493 LYS A C 1
ATOM 3869 O O . LYS A 1 493 ? 19.503 17.920 -24.840 1.00 93.00 493 LYS A O 1
ATOM 3874 N N . ARG A 1 494 ? 17.421 17.141 -25.141 1.00 93.00 494 ARG A N 1
ATOM 3875 C CA . ARG A 1 494 ? 17.726 15.720 -24.889 1.00 93.00 494 ARG A CA 1
ATOM 3876 C C . ARG A 1 494 ? 18.439 15.028 -26.053 1.00 93.00 494 ARG A C 1
ATOM 3878 O O . ARG A 1 494 ? 19.196 14.096 -25.823 1.00 93.00 494 ARG A O 1
ATOM 3885 N N . LEU A 1 495 ? 18.201 15.488 -27.280 1.00 91.81 495 LEU A N 1
ATOM 3886 C CA . LEU A 1 495 ? 18.893 15.041 -28.494 1.00 91.81 495 LEU A CA 1
ATOM 3887 C C . LEU A 1 495 ? 20.241 15.742 -28.719 1.00 91.81 495 LEU A C 1
ATOM 3889 O O . LEU A 1 495 ? 20.931 15.445 -29.695 1.00 91.81 495 LEU A O 1
ATOM 3893 N N . ALA A 1 496 ? 20.608 16.703 -27.866 1.00 90.19 496 ALA A N 1
ATOM 3894 C CA . ALA A 1 496 ? 21.886 17.384 -27.983 1.00 90.19 496 ALA A CA 1
ATOM 3895 C C . ALA A 1 496 ? 23.038 16.364 -27.863 1.00 90.19 496 ALA A C 1
ATOM 3897 O O . ALA A 1 496 ? 22.969 15.468 -27.018 1.00 90.19 496 ALA A O 1
ATOM 3898 N N . PRO A 1 497 ? 24.096 16.473 -28.689 1.00 87.31 497 PRO A N 1
ATOM 3899 C CA . PRO A 1 497 ? 25.217 15.546 -28.629 1.00 87.31 497 PRO A CA 1
ATOM 3900 C C . PRO A 1 497 ? 25.852 15.524 -27.238 1.00 87.31 497 PRO A C 1
ATOM 3902 O O . PRO A 1 497 ? 26.217 16.568 -26.704 1.00 87.31 497 PRO A O 1
ATOM 3905 N N . LEU A 1 498 ? 26.019 14.324 -26.683 1.00 90.00 498 LEU A N 1
ATOM 3906 C CA . LEU A 1 498 ? 26.785 14.120 -25.457 1.00 90.00 498 LEU A CA 1
ATOM 3907 C C . LEU A 1 498 ? 28.285 14.260 -25.741 1.00 90.00 498 LEU A C 1
ATOM 3909 O O . LEU A 1 498 ? 28.791 13.696 -26.725 1.00 90.00 498 LEU A O 1
ATOM 3913 N N . GLU A 1 499 ? 28.996 14.944 -24.845 1.00 90.38 499 GLU A N 1
ATOM 3914 C CA . GLU A 1 499 ? 30.440 15.186 -24.912 1.00 90.38 499 GLU A CA 1
ATOM 3915 C C . GLU A 1 499 ? 31.162 14.678 -23.652 1.00 90.38 499 GLU A C 1
ATOM 3917 O O . GLU A 1 499 ? 30.576 14.547 -22.578 1.00 90.38 499 GLU A O 1
ATOM 3922 N N . GLY A 1 500 ? 32.460 14.389 -23.784 1.00 92.44 500 GLY A N 1
ATOM 3923 C CA . GLY A 1 500 ? 33.325 14.043 -22.654 1.00 92.44 500 GLY A CA 1
ATOM 3924 C C . GLY A 1 500 ? 32.832 12.848 -21.828 1.00 92.44 500 GLY A C 1
ATOM 3925 O O . GLY A 1 500 ? 32.565 11.776 -22.367 1.00 92.44 500 GLY A O 1
ATOM 3926 N N . ILE A 1 501 ? 32.753 13.044 -20.508 1.00 91.31 501 ILE A N 1
ATOM 3927 C CA . ILE A 1 501 ? 32.441 11.999 -19.518 1.00 91.31 501 ILE A CA 1
ATOM 3928 C C . ILE A 1 501 ? 31.014 11.462 -19.699 1.00 91.31 501 ILE A C 1
ATOM 3930 O O . ILE A 1 501 ? 30.826 10.249 -19.719 1.00 91.31 501 ILE A O 1
ATOM 3934 N N . GLU A 1 502 ? 30.031 12.341 -19.917 1.00 89.88 502 GLU A N 1
ATOM 3935 C CA . GLU A 1 502 ? 28.616 11.959 -20.059 1.00 89.88 502 GLU A CA 1
ATOM 3936 C C . GLU A 1 502 ? 28.401 10.999 -21.238 1.00 89.88 502 GLU A C 1
ATOM 3938 O O . GLU A 1 502 ? 27.614 10.055 -21.163 1.00 89.88 502 GLU A O 1
ATOM 3943 N N . ARG A 1 503 ? 29.147 11.200 -22.332 1.00 93.25 503 ARG A N 1
ATOM 3944 C CA . ARG A 1 503 ? 29.100 10.324 -23.507 1.00 93.25 503 ARG A CA 1
ATOM 3945 C C . ARG A 1 503 ? 29.628 8.922 -23.203 1.00 93.25 503 ARG A C 1
ATOM 3947 O O . ARG A 1 503 ? 29.032 7.942 -23.651 1.00 93.25 503 ARG A O 1
ATOM 3954 N N . GLU A 1 504 ? 30.745 8.822 -22.487 1.00 93.44 504 GLU A N 1
ATOM 3955 C CA . GLU A 1 504 ? 31.342 7.527 -22.142 1.00 93.44 504 GLU A CA 1
ATOM 3956 C C . GLU A 1 504 ? 30.502 6.778 -21.101 1.00 93.44 504 GLU A C 1
ATOM 3958 O O . GLU A 1 504 ? 30.331 5.565 -21.217 1.00 93.44 504 GLU A O 1
ATOM 3963 N N . GLU A 1 505 ? 29.891 7.482 -20.145 1.00 93.38 505 GLU A N 1
ATOM 3964 C CA . GLU A 1 505 ? 28.934 6.893 -19.201 1.00 93.38 505 GLU A CA 1
ATOM 3965 C C . GLU A 1 505 ? 27.685 6.358 -19.913 1.00 93.38 505 GLU A C 1
ATOM 3967 O O . GLU A 1 505 ? 27.312 5.197 -19.716 1.00 93.38 505 GLU A O 1
ATOM 3972 N N . ALA A 1 506 ? 27.082 7.154 -20.803 1.00 93.69 506 ALA A N 1
ATOM 3973 C CA . ALA A 1 506 ? 25.951 6.728 -21.626 1.00 93.69 506 ALA A CA 1
ATOM 3974 C C . ALA A 1 506 ? 26.297 5.493 -22.468 1.00 93.69 506 ALA A C 1
ATOM 3976 O O . ALA A 1 506 ? 25.538 4.524 -22.512 1.00 93.69 506 ALA A O 1
ATOM 3977 N N . ARG A 1 507 ? 27.479 5.488 -23.095 1.00 95.19 507 ARG A N 1
ATOM 3978 C CA . ARG A 1 507 ? 27.982 4.348 -23.868 1.00 95.19 507 ARG A CA 1
ATOM 3979 C C . ARG A 1 507 ? 28.193 3.109 -22.998 1.00 95.19 507 ARG A C 1
ATOM 3981 O O . ARG A 1 507 ? 27.809 2.025 -23.426 1.00 95.19 507 ARG A O 1
ATOM 3988 N N . LYS A 1 508 ? 28.770 3.243 -21.796 1.00 94.56 508 LYS A N 1
ATOM 3989 C CA . LYS A 1 508 ? 28.951 2.124 -20.853 1.00 94.56 508 LYS A CA 1
ATOM 3990 C C . LYS A 1 508 ? 27.601 1.501 -20.493 1.00 94.56 508 LYS A C 1
ATOM 3992 O O . LYS A 1 508 ? 27.459 0.283 -20.559 1.00 94.56 508 LYS A O 1
ATOM 3997 N N . LYS A 1 509 ? 26.604 2.329 -20.168 1.00 94.62 509 LYS A N 1
ATOM 3998 C CA . LYS A 1 509 ? 25.245 1.868 -19.854 1.00 94.62 509 LYS A CA 1
ATOM 3999 C C . LYS A 1 509 ? 24.573 1.178 -21.048 1.00 94.62 509 LYS A C 1
ATOM 4001 O O . LYS A 1 509 ? 23.964 0.129 -20.872 1.00 94.62 509 LYS A O 1
ATOM 4006 N N . LEU A 1 510 ? 24.716 1.723 -22.260 1.00 96.31 510 LEU A N 1
ATOM 4007 C CA . LEU A 1 510 ? 24.186 1.109 -23.486 1.00 96.31 510 LEU A CA 1
ATOM 4008 C C . LEU A 1 510 ? 24.850 -0.240 -23.797 1.00 96.31 510 LEU A C 1
ATOM 4010 O O . LEU A 1 510 ? 24.156 -1.191 -24.148 1.00 96.31 510 LEU A O 1
ATOM 4014 N N . LEU A 1 511 ? 26.166 -0.362 -23.604 1.00 95.25 511 LEU A N 1
ATOM 4015 C CA . LEU A 1 511 ? 26.877 -1.634 -23.767 1.00 95.25 511 LEU A CA 1
ATOM 4016 C C . LEU A 1 511 ? 26.378 -2.697 -22.783 1.00 95.25 511 LEU A C 1
ATOM 4018 O O . LEU A 1 511 ? 26.223 -3.853 -23.170 1.00 95.25 511 LEU A O 1
ATOM 4022 N N . ALA A 1 512 ? 26.079 -2.308 -21.541 1.00 91.44 512 ALA A N 1
ATOM 4023 C CA . ALA A 1 512 ? 25.551 -3.225 -20.534 1.00 91.44 512 ALA A CA 1
ATOM 4024 C C . ALA A 1 512 ? 24.189 -3.821 -20.941 1.00 91.44 512 ALA A C 1
ATOM 4026 O O . ALA A 1 512 ? 23.972 -5.019 -20.780 1.00 91.44 512 ALA A O 1
ATOM 4027 N N . VAL A 1 513 ? 23.289 -3.017 -21.520 1.00 91.62 513 VAL A N 1
ATOM 4028 C CA . VAL A 1 513 ? 21.942 -3.477 -21.922 1.00 91.62 513 VAL A CA 1
ATOM 4029 C C . VAL A 1 513 ? 21.886 -4.124 -23.309 1.00 91.62 513 VAL A C 1
ATOM 4031 O O . VAL A 1 513 ? 20.912 -4.795 -23.630 1.00 91.62 513 VAL A O 1
ATOM 4034 N N . THR A 1 514 ? 22.931 -3.967 -24.125 1.00 92.44 514 THR A N 1
ATOM 4035 C CA . THR A 1 514 ? 23.029 -4.555 -25.475 1.00 92.44 514 THR A CA 1
ATOM 4036 C C . THR A 1 514 ? 23.902 -5.811 -25.533 1.00 92.44 514 THR A C 1
ATOM 4038 O O . THR A 1 514 ? 24.251 -6.266 -26.618 1.00 92.44 514 THR A O 1
ATOM 4041 N N . GLY A 1 515 ? 24.296 -6.373 -24.384 1.00 87.44 515 GLY A N 1
ATOM 4042 C CA . GLY A 1 515 ? 25.159 -7.560 -24.340 1.00 87.44 515 GLY A CA 1
ATOM 4043 C C . GLY A 1 515 ? 26.567 -7.316 -24.897 1.00 87.44 515 GLY A C 1
ATOM 4044 O O . GLY A 1 515 ? 27.211 -8.242 -25.381 1.00 87.44 515 GLY A O 1
ATOM 4045 N N . GLY A 1 516 ? 27.047 -6.070 -24.855 1.00 91.12 516 GLY A N 1
ATOM 4046 C CA . GLY A 1 516 ? 28.354 -5.683 -25.385 1.00 91.12 516 GLY A CA 1
ATOM 4047 C C . GLY A 1 516 ? 28.387 -5.385 -26.888 1.00 91.12 516 GLY A C 1
ATOM 4048 O O . GLY A 1 516 ? 29.479 -5.193 -27.427 1.00 91.12 516 GLY A O 1
ATOM 4049 N N . ASP A 1 517 ? 27.239 -5.302 -27.571 1.00 94.31 517 ASP A N 1
ATOM 4050 C CA . ASP A 1 517 ? 27.190 -4.921 -28.986 1.00 94.31 517 ASP A CA 1
ATOM 4051 C C . ASP A 1 517 ? 27.577 -3.443 -29.177 1.00 94.31 517 ASP A C 1
ATOM 4053 O O . ASP A 1 517 ? 26.826 -2.501 -28.889 1.00 94.31 517 ASP A O 1
ATOM 4057 N N . TYR A 1 518 ? 28.794 -3.244 -29.686 1.00 95.06 518 TYR A N 1
ATOM 4058 C CA . TYR A 1 518 ? 29.361 -1.923 -29.911 1.00 95.06 518 TYR A CA 1
ATOM 4059 C C . TYR A 1 518 ? 28.673 -1.148 -31.040 1.00 95.06 518 TYR A C 1
ATOM 4061 O O . TYR A 1 518 ? 28.472 0.064 -30.910 1.00 95.06 518 TYR A O 1
ATOM 4069 N N . GLU A 1 519 ? 28.297 -1.816 -32.132 1.00 96.25 519 GLU A N 1
ATOM 4070 C CA . GLU A 1 519 ? 27.662 -1.145 -33.268 1.00 96.25 519 GLU A CA 1
ATOM 4071 C C . GLU A 1 519 ? 26.231 -0.739 -32.918 1.00 96.25 519 GLU A C 1
ATOM 4073 O O . GLU A 1 519 ? 25.820 0.389 -33.206 1.00 96.25 519 GLU A O 1
ATOM 4078 N N . LEU A 1 520 ? 25.495 -1.596 -32.207 1.00 95.94 520 LEU A N 1
ATOM 4079 C CA . LEU A 1 520 ? 24.172 -1.242 -31.709 1.00 95.94 520 LEU A CA 1
ATOM 4080 C C . LEU A 1 520 ? 24.233 -0.097 -30.691 1.00 95.94 520 LEU A C 1
ATOM 4082 O O . LEU A 1 520 ? 23.483 0.874 -30.803 1.00 95.94 520 LEU A O 1
ATOM 4086 N N . SER A 1 521 ? 25.174 -0.146 -29.746 1.00 95.81 521 SER A N 1
ATOM 4087 C CA . SER A 1 521 ? 25.380 0.940 -28.778 1.00 95.81 521 SER A CA 1
ATOM 4088 C C . SER A 1 521 ? 25.672 2.277 -29.464 1.00 95.81 521 SER A C 1
ATOM 4090 O O . SER A 1 521 ? 25.155 3.319 -29.057 1.00 95.81 521 SER A O 1
ATOM 4092 N N . LYS A 1 522 ? 26.459 2.268 -30.545 1.00 95.50 522 LYS A N 1
ATOM 4093 C CA . LYS A 1 522 ? 26.758 3.461 -31.347 1.00 95.50 522 LYS A CA 1
ATOM 4094 C C . LYS A 1 522 ? 25.520 4.015 -32.059 1.00 95.50 522 LYS A C 1
ATOM 4096 O O . LYS A 1 522 ? 25.398 5.235 -32.156 1.00 95.50 522 LYS A O 1
ATOM 4101 N N . ARG A 1 523 ? 24.615 3.150 -32.531 1.00 96.25 523 ARG A N 1
ATOM 4102 C CA . ARG A 1 523 ? 23.327 3.540 -33.140 1.00 96.25 523 ARG A CA 1
ATOM 4103 C C . ARG A 1 523 ? 22.343 4.124 -32.127 1.00 96.25 523 ARG A C 1
ATOM 4105 O O . ARG A 1 523 ? 21.614 5.051 -32.459 1.00 96.25 523 ARG A O 1
ATOM 4112 N N . LEU A 1 524 ? 22.351 3.623 -30.892 1.00 96.44 524 LEU A N 1
ATOM 4113 C CA . LEU A 1 524 ? 21.485 4.095 -29.804 1.00 96.44 524 LEU A CA 1
ATOM 4114 C C . LEU A 1 524 ? 21.954 5.419 -29.187 1.00 96.44 524 LEU A C 1
ATOM 4116 O O . LEU A 1 524 ? 21.135 6.216 -28.732 1.00 96.44 524 LEU A O 1
ATOM 4120 N N . LEU A 1 525 ? 23.264 5.676 -29.182 1.00 95.44 525 LEU A N 1
ATOM 4121 C CA . LEU A 1 525 ? 23.871 6.822 -28.501 1.00 95.44 525 LEU A CA 1
ATOM 4122 C C . LEU A 1 525 ? 23.269 8.200 -28.869 1.00 95.44 525 LEU A C 1
ATOM 4124 O O . LEU A 1 525 ? 23.060 8.989 -27.948 1.00 95.44 525 LEU A O 1
ATOM 4128 N N . PRO A 1 526 ? 22.937 8.516 -30.141 1.00 93.62 526 PRO A N 1
ATOM 4129 C CA . PRO A 1 526 ? 22.282 9.779 -30.502 1.00 93.62 526 PRO A CA 1
ATOM 4130 C C . PRO A 1 526 ? 20.906 9.982 -29.855 1.00 93.62 526 PRO A C 1
ATOM 4132 O O . PRO A 1 526 ? 20.462 11.116 -29.703 1.00 93.62 526 PRO A O 1
ATOM 4135 N N . PHE A 1 527 ? 20.232 8.894 -29.478 1.00 95.44 527 PHE A N 1
ATOM 4136 C CA . PHE A 1 527 ? 18.896 8.916 -28.889 1.00 95.44 527 PHE A CA 1
ATOM 4137 C C . PHE A 1 527 ? 18.910 8.708 -27.372 1.00 95.44 527 PHE A C 1
ATOM 4139 O O . PHE A 1 527 ? 17.849 8.774 -26.763 1.00 95.44 527 PHE A O 1
ATOM 4146 N N . HIS A 1 528 ? 20.076 8.503 -26.744 1.00 95.44 528 HIS A N 1
ATOM 4147 C CA . HIS A 1 528 ? 20.195 8.154 -25.321 1.00 95.44 528 HIS A CA 1
ATOM 4148 C C . HIS A 1 528 ? 19.393 9.077 -24.395 1.00 95.44 528 HIS A C 1
ATOM 4150 O O . HIS A 1 528 ? 18.683 8.593 -23.523 1.00 95.44 528 HIS A O 1
ATOM 4156 N N . GLY A 1 529 ? 19.437 10.394 -24.620 1.00 94.06 529 GLY A N 1
ATOM 4157 C CA . GLY A 1 529 ? 18.703 11.356 -23.794 1.00 94.06 529 GLY A CA 1
ATOM 4158 C C . GLY A 1 529 ? 17.177 11.299 -23.937 1.00 94.06 529 GLY A C 1
ATOM 4159 O O . GLY A 1 529 ? 16.481 11.942 -23.154 1.00 94.06 529 GLY A O 1
ATOM 4160 N N . LEU A 1 530 ? 16.645 10.570 -24.925 1.00 95.38 530 LEU A N 1
ATOM 4161 C CA . LEU A 1 530 ? 15.216 10.283 -25.080 1.00 95.38 530 LEU A CA 1
ATOM 4162 C C . LEU A 1 530 ? 14.806 8.941 -24.473 1.00 95.38 530 LEU A C 1
ATOM 4164 O O . LEU A 1 530 ? 13.609 8.727 -24.295 1.00 95.38 530 LEU A O 1
ATOM 4168 N N . ILE A 1 531 ? 15.760 8.054 -24.187 1.00 96.56 531 ILE A N 1
ATOM 4169 C CA . ILE A 1 531 ? 15.493 6.714 -23.666 1.00 96.56 531 ILE A CA 1
ATOM 4170 C C . ILE A 1 531 ? 15.299 6.820 -22.152 1.00 96.56 531 ILE A C 1
ATOM 4172 O O . ILE A 1 531 ? 16.145 7.379 -21.450 1.00 96.56 531 ILE A O 1
ATOM 4176 N N . ARG A 1 532 ? 14.180 6.302 -21.639 1.00 94.88 532 ARG A N 1
ATOM 4177 C CA . ARG A 1 532 ? 13.934 6.240 -20.192 1.00 94.88 532 ARG A CA 1
ATOM 4178 C C . ARG A 1 532 ? 14.801 5.169 -19.538 1.00 94.88 532 ARG A C 1
ATOM 4180 O O . ARG A 1 532 ? 15.246 4.230 -20.198 1.00 94.88 532 ARG A O 1
ATOM 4187 N N . THR A 1 533 ? 15.036 5.307 -18.241 1.00 94.44 533 THR A N 1
ATOM 4188 C CA . THR A 1 533 ? 15.744 4.294 -17.457 1.00 94.44 533 THR A CA 1
ATOM 4189 C C . THR A 1 533 ? 14.772 3.336 -16.773 1.00 94.44 533 THR A C 1
ATOM 4191 O O . THR A 1 533 ? 13.624 3.688 -16.499 1.00 94.44 533 THR A O 1
ATOM 4194 N N . ASP A 1 534 ? 15.228 2.110 -16.529 1.00 92.12 534 ASP A N 1
ATOM 4195 C CA . ASP A 1 534 ? 14.548 1.140 -15.672 1.00 92.12 534 ASP A CA 1
ATOM 4196 C C . ASP A 1 534 ? 14.904 1.359 -14.185 1.00 92.12 534 ASP A C 1
ATOM 4198 O O . ASP A 1 534 ? 15.662 2.265 -13.827 1.00 92.12 534 ASP A O 1
ATOM 4202 N N . LEU A 1 535 ? 14.389 0.502 -13.297 1.00 91.31 535 LEU A N 1
ATOM 4203 C CA . LEU A 1 535 ? 14.656 0.583 -11.851 1.00 91.31 535 LEU A CA 1
ATOM 4204 C C . LEU A 1 535 ? 16.142 0.415 -11.474 1.00 91.31 535 LEU A C 1
ATOM 4206 O O . LEU A 1 535 ? 16.533 0.783 -10.370 1.00 91.31 535 LEU A O 1
ATOM 4210 N N . ARG A 1 536 ? 16.980 -0.106 -12.381 1.00 90.88 536 ARG A N 1
ATOM 4211 C CA . ARG A 1 536 ? 18.433 -0.273 -12.201 1.00 90.88 536 ARG A CA 1
ATOM 4212 C C . ARG A 1 536 ? 19.226 0.945 -12.684 1.00 90.88 536 ARG A C 1
ATOM 4214 O O . ARG A 1 536 ? 20.455 0.886 -12.717 1.00 90.88 536 ARG A O 1
ATOM 4221 N N . ASP A 1 537 ? 18.542 2.016 -13.090 1.00 91.44 537 ASP A N 1
ATOM 4222 C CA . ASP A 1 537 ? 19.116 3.204 -13.732 1.00 91.44 537 ASP A CA 1
ATOM 4223 C C . ASP A 1 537 ? 19.829 2.894 -15.070 1.00 91.44 537 ASP A C 1
ATOM 4225 O O . ASP A 1 537 ? 20.769 3.584 -15.496 1.00 91.44 537 ASP A O 1
ATOM 4229 N N . LEU A 1 538 ? 19.380 1.836 -15.756 1.00 93.19 538 LEU A N 1
ATOM 4230 C CA . LEU A 1 538 ? 19.873 1.434 -17.071 1.00 93.19 538 LEU A CA 1
ATOM 4231 C C . LEU A 1 538 ? 18.884 1.845 -18.174 1.00 93.19 538 LEU A C 1
ATOM 4233 O O . LEU A 1 538 ? 17.678 1.796 -17.947 1.00 93.19 538 LEU A O 1
ATOM 4237 N N . PRO A 1 539 ? 19.353 2.243 -19.374 1.00 96.00 539 PRO A N 1
ATOM 4238 C CA . PRO A 1 539 ? 18.474 2.590 -20.489 1.00 96.00 539 PRO A CA 1
ATOM 4239 C C . PRO A 1 539 ? 17.565 1.420 -20.869 1.00 96.00 539 PRO A C 1
ATOM 4241 O O . PRO A 1 539 ? 18.055 0.306 -21.066 1.00 96.00 539 PRO A O 1
ATOM 4244 N N . LEU A 1 540 ? 16.265 1.671 -21.032 1.00 95.25 540 LEU A N 1
ATOM 4245 C CA . LEU A 1 540 ? 15.338 0.641 -21.482 1.00 95.25 540 LEU A CA 1
ATOM 4246 C C . LEU A 1 540 ? 15.544 0.355 -22.973 1.00 95.25 540 LEU A C 1
ATOM 4248 O O . LEU A 1 540 ? 15.061 1.084 -23.843 1.00 95.25 540 LEU A O 1
ATOM 4252 N N . VAL A 1 541 ? 16.254 -0.736 -23.247 1.00 95.25 541 VAL A N 1
ATOM 4253 C CA . VAL A 1 541 ? 16.508 -1.268 -24.585 1.00 95.25 541 VAL A CA 1
ATOM 4254 C C . VAL A 1 541 ? 16.105 -2.737 -24.595 1.00 95.25 541 VAL A C 1
ATOM 4256 O O . VAL A 1 541 ? 16.608 -3.537 -23.807 1.00 95.25 541 VAL A O 1
ATOM 4259 N N . VAL A 1 542 ? 15.201 -3.091 -25.498 1.00 94.00 542 VAL A N 1
ATOM 4260 C CA . VAL A 1 542 ? 14.680 -4.444 -25.684 1.00 94.00 542 VAL A CA 1
ATOM 4261 C C . VAL A 1 542 ? 15.240 -4.969 -27.001 1.00 94.00 542 VAL A C 1
ATOM 4263 O O . VAL A 1 542 ? 15.036 -4.375 -28.061 1.00 94.00 542 VAL A O 1
ATOM 4266 N N . LEU A 1 543 ? 15.988 -6.068 -26.931 1.00 93.19 543 LEU A N 1
ATOM 4267 C CA . LEU A 1 543 ? 16.611 -6.689 -28.099 1.00 93.19 543 LEU A CA 1
ATOM 4268 C C . LEU A 1 543 ? 15.599 -7.541 -28.888 1.00 93.19 543 LEU A C 1
ATOM 4270 O O . LEU A 1 543 ? 14.618 -8.010 -28.307 1.00 93.19 543 LEU A O 1
ATOM 4274 N N . PRO A 1 544 ? 15.841 -7.794 -30.188 1.00 90.94 544 PRO A N 1
ATOM 4275 C CA . PRO A 1 544 ? 14.998 -8.679 -30.983 1.00 90.94 544 PRO A CA 1
ATOM 4276 C C . PRO A 1 544 ? 14.792 -10.044 -30.309 1.00 90.94 544 PRO A C 1
ATOM 4278 O O . PRO A 1 544 ? 15.731 -10.668 -29.817 1.00 90.94 544 PRO A O 1
ATOM 4281 N N . GLY A 1 545 ? 13.546 -10.506 -30.275 1.00 87.94 545 GLY A N 1
ATOM 4282 C CA . GLY A 1 545 ? 13.113 -11.742 -29.630 1.00 87.94 545 GLY A CA 1
ATOM 4283 C C . GLY A 1 545 ? 12.953 -11.668 -28.108 1.00 87.94 545 GLY A C 1
ATOM 4284 O O . GLY A 1 545 ? 12.440 -12.631 -27.534 1.00 87.94 545 GLY A O 1
ATOM 4285 N N . ALA A 1 546 ? 13.362 -10.575 -27.455 1.00 90.88 546 ALA A N 1
ATOM 4286 C CA . ALA A 1 546 ? 13.128 -10.355 -26.031 1.00 90.88 546 ALA A CA 1
ATOM 4287 C C . ALA A 1 546 ? 11.696 -9.864 -25.762 1.00 90.88 546 ALA A C 1
ATOM 4289 O O . ALA A 1 546 ? 10.968 -9.459 -26.672 1.00 90.88 546 ALA A O 1
ATOM 4290 N N . LEU A 1 547 ? 11.295 -9.924 -24.494 1.00 93.12 547 LEU A N 1
ATOM 4291 C CA . LEU A 1 547 ? 9.960 -9.555 -24.035 1.00 93.12 547 LEU A CA 1
ATOM 4292 C C . LEU A 1 547 ? 9.933 -8.114 -23.523 1.00 93.12 547 LEU A C 1
ATOM 4294 O O . LEU A 1 547 ? 10.872 -7.671 -22.859 1.00 93.12 547 LEU A O 1
ATOM 4298 N N . PHE A 1 548 ? 8.837 -7.413 -23.793 1.00 92.69 548 PHE A N 1
ATOM 4299 C CA . PHE A 1 548 ? 8.546 -6.091 -23.244 1.00 92.69 548 PHE A CA 1
ATOM 4300 C C . PHE A 1 548 ? 7.047 -5.925 -23.002 1.00 92.69 548 PHE A C 1
ATOM 4302 O O . PHE A 1 548 ? 6.251 -6.769 -23.417 1.00 92.69 548 PHE A O 1
ATOM 4309 N N . ILE A 1 549 ? 6.673 -4.845 -22.321 1.00 91.62 549 ILE A N 1
ATOM 4310 C CA . ILE A 1 549 ? 5.276 -4.477 -22.094 1.00 91.62 549 ILE A CA 1
ATOM 4311 C C . ILE A 1 549 ? 4.998 -3.116 -22.723 1.00 91.62 549 ILE A C 1
ATOM 4313 O O . ILE A 1 549 ? 5.886 -2.270 -22.759 1.00 91.62 549 ILE A O 1
ATOM 4317 N N . THR A 1 550 ? 3.774 -2.902 -23.193 1.00 88.19 550 THR A N 1
ATOM 4318 C CA . THR A 1 550 ? 3.290 -1.579 -23.612 1.00 88.19 550 THR A CA 1
ATOM 4319 C C . THR A 1 550 ? 1.796 -1.450 -23.313 1.00 88.19 550 THR A C 1
ATOM 4321 O O . THR A 1 550 ? 1.141 -2.441 -22.967 1.00 88.19 550 THR A O 1
ATOM 4324 N N . GLU A 1 551 ? 1.255 -0.232 -23.358 1.00 81.00 551 GLU A N 1
ATOM 4325 C CA . GLU A 1 551 ? -0.163 0.008 -23.075 1.00 81.00 551 GLU A CA 1
ATOM 4326 C C . GLU A 1 551 ? -1.041 -0.709 -24.116 1.00 81.00 551 GLU A C 1
ATOM 4328 O O . GLU A 1 551 ? -0.842 -0.585 -25.327 1.00 81.00 551 GLU A O 1
ATOM 4333 N N . SER A 1 552 ? -2.033 -1.467 -23.647 1.00 71.56 552 SER A N 1
ATOM 4334 C CA . SER A 1 552 ? -2.979 -2.151 -24.524 1.00 71.56 552 SER A CA 1
ATOM 4335 C C . SER A 1 552 ? -3.851 -1.141 -25.269 1.00 71.56 552 SER A C 1
ATOM 4337 O O . SER A 1 552 ? -4.392 -0.189 -24.694 1.00 71.56 552 SER A O 1
ATOM 4339 N N . ALA A 1 553 ? -4.098 -1.401 -26.555 1.00 60.59 553 ALA A N 1
ATOM 4340 C CA . ALA A 1 553 ? -5.049 -0.630 -27.353 1.00 60.59 553 ALA A CA 1
ATOM 4341 C C . ALA A 1 553 ? -6.488 -0.672 -26.787 1.00 60.59 553 ALA A C 1
ATOM 4343 O O . ALA A 1 553 ? -7.290 0.216 -27.090 1.00 60.59 553 ALA A O 1
ATOM 4344 N N . LEU A 1 554 ? -6.822 -1.668 -25.954 1.00 52.78 554 LEU A N 1
ATOM 4345 C CA . LEU A 1 554 ? -8.154 -1.858 -25.370 1.00 52.78 554 LEU A CA 1
ATOM 4346 C C . LEU A 1 554 ? -8.534 -0.749 -24.377 1.00 52.78 554 LEU A C 1
ATOM 4348 O O . LEU A 1 554 ? -9.691 -0.330 -24.359 1.00 52.78 554 LEU A O 1
ATOM 4352 N N . ARG A 1 555 ? -7.583 -0.198 -23.610 1.00 48.75 555 ARG A N 1
ATOM 4353 C CA . ARG A 1 555 ? -7.869 0.813 -22.573 1.00 48.75 555 ARG A CA 1
ATOM 4354 C C . ARG A 1 555 ? -8.434 2.115 -23.140 1.00 48.75 555 ARG A C 1
ATOM 4356 O O . ARG A 1 555 ? -9.335 2.714 -22.553 1.00 48.75 555 ARG A O 1
ATOM 4363 N N . ARG A 1 556 ? -7.964 2.524 -24.327 1.00 47.94 556 ARG A N 1
ATOM 4364 C CA . ARG A 1 556 ? -8.467 3.716 -25.035 1.00 47.94 556 ARG A CA 1
ATOM 4365 C C . ARG A 1 556 ? -9.974 3.619 -25.336 1.00 47.94 556 ARG A C 1
ATOM 4367 O O . ARG A 1 556 ? -10.609 4.650 -25.536 1.00 47.94 556 ARG A O 1
ATOM 4374 N N . ASN A 1 557 ? -10.531 2.402 -25.315 1.00 41.16 557 ASN A N 1
ATOM 4375 C CA . ASN A 1 557 ? -11.929 2.103 -25.618 1.00 41.16 557 ASN A CA 1
ATOM 4376 C C . ASN A 1 557 ? -12.779 1.696 -24.396 1.00 41.16 557 ASN A C 1
ATOM 4378 O O . ASN A 1 557 ? -14.001 1.782 -24.492 1.00 41.16 557 ASN A O 1
ATOM 4382 N N . THR A 1 558 ? -12.195 1.257 -23.271 1.00 47.12 558 THR A N 1
ATOM 4383 C CA . THR A 1 558 ? -12.968 0.708 -22.133 1.00 47.12 558 THR A CA 1
ATOM 4384 C C . THR A 1 558 ? -13.305 1.705 -21.024 1.00 47.12 558 THR A C 1
ATOM 4386 O O . THR A 1 558 ? -14.159 1.394 -20.200 1.00 47.12 558 THR A O 1
ATOM 4389 N N . GLY A 1 559 ? -12.699 2.901 -20.995 1.00 45.19 559 GLY A N 1
ATOM 4390 C CA . GLY A 1 559 ? -13.065 3.944 -20.023 1.00 45.19 559 GLY A CA 1
ATOM 4391 C C . GLY A 1 559 ? -12.943 3.493 -18.562 1.00 45.19 559 GLY A C 1
ATOM 4392 O O . GLY A 1 559 ? -13.777 3.862 -17.738 1.00 45.19 559 GLY A O 1
ATOM 4393 N N . THR A 1 560 ? -11.941 2.662 -18.255 1.00 51.22 560 THR A N 1
ATOM 4394 C CA . THR A 1 560 ? -11.677 2.117 -16.915 1.00 51.22 560 THR A CA 1
ATOM 4395 C C . THR A 1 560 ? -11.341 3.248 -15.949 1.00 51.22 560 THR A C 1
ATOM 4397 O O . THR A 1 560 ? -10.207 3.735 -15.903 1.00 51.22 560 THR A O 1
ATOM 4400 N N . HIS A 1 561 ? -12.352 3.689 -15.213 1.00 55.81 561 HIS A N 1
ATOM 4401 C CA . HIS A 1 561 ? -12.213 4.571 -14.073 1.00 55.81 561 HIS A CA 1
ATOM 4402 C C . HIS A 1 561 ? -12.504 3.775 -12.811 1.00 55.81 561 HIS A C 1
ATOM 4404 O O . HIS A 1 561 ? -13.471 3.013 -12.757 1.00 55.81 561 HIS A O 1
ATOM 4410 N N . TYR A 1 562 ? -11.674 4.001 -11.797 1.00 64.06 562 TYR A N 1
ATOM 4411 C CA . TYR A 1 562 ? -11.892 3.449 -10.472 1.00 64.06 562 TYR A CA 1
ATOM 4412 C C . TYR A 1 562 ? -13.297 3.831 -9.982 1.00 64.06 562 TYR A C 1
ATOM 4414 O O . TYR A 1 562 ? -13.739 4.969 -10.169 1.00 64.06 562 TYR A O 1
ATOM 4422 N N . THR A 1 563 ? -13.997 2.881 -9.358 1.00 71.31 563 THR A N 1
ATOM 4423 C CA . THR A 1 563 ? -15.262 3.173 -8.675 1.00 71.31 563 THR A CA 1
ATOM 4424 C C . THR A 1 563 ? -14.945 3.657 -7.262 1.00 71.31 563 THR A C 1
ATOM 4426 O O . THR A 1 563 ? -14.411 2.867 -6.479 1.00 71.31 563 THR A O 1
ATOM 4429 N N . PRO A 1 564 ? -15.281 4.912 -6.898 1.00 72.88 564 PRO A N 1
ATOM 4430 C CA . PRO A 1 564 ? -15.144 5.400 -5.532 1.00 72.88 564 PRO A CA 1
ATOM 4431 C C . PRO A 1 564 ? -15.761 4.446 -4.529 1.00 72.88 564 PRO A C 1
ATOM 4433 O O . PRO A 1 564 ? -16.902 4.027 -4.704 1.00 72.88 564 PRO A O 1
ATOM 4436 N N . ARG A 1 565 ? -15.029 4.142 -3.453 1.00 73.50 565 ARG A N 1
ATOM 4437 C CA . ARG A 1 565 ? -15.496 3.237 -2.396 1.00 73.50 565 ARG A CA 1
ATOM 4438 C C . ARG A 1 565 ? -16.901 3.595 -1.925 1.00 73.50 565 ARG A C 1
ATOM 4440 O O . ARG A 1 565 ? -17.760 2.729 -1.878 1.00 73.50 565 ARG A O 1
ATOM 4447 N N . LYS A 1 566 ? -17.140 4.880 -1.657 1.00 74.81 566 LYS A N 1
ATOM 4448 C CA . LYS A 1 566 ? -18.452 5.384 -1.247 1.00 74.81 566 LYS A CA 1
ATOM 4449 C C . LYS A 1 566 ? -19.551 5.031 -2.255 1.00 74.81 566 LYS A C 1
ATOM 4451 O O . LYS A 1 566 ? -20.620 4.593 -1.858 1.00 74.81 566 LYS A O 1
ATOM 4456 N N . LEU A 1 567 ? -19.272 5.177 -3.552 1.00 82.69 567 LEU A N 1
ATOM 4457 C CA . LEU A 1 567 ? -20.221 4.822 -4.606 1.00 82.69 567 LEU A CA 1
ATOM 4458 C C . LEU A 1 567 ? -20.460 3.306 -4.655 1.00 82.69 567 LEU A C 1
ATOM 4460 O O . LEU A 1 567 ? -21.600 2.872 -4.796 1.00 82.69 567 LEU A O 1
ATOM 4464 N N . ALA A 1 568 ? -19.402 2.502 -4.515 1.00 86.94 568 ALA A N 1
ATOM 4465 C CA . ALA A 1 568 ? -19.524 1.049 -4.453 1.00 86.94 568 ALA A CA 1
ATOM 4466 C C . ALA A 1 568 ? -20.355 0.600 -3.239 1.00 86.94 568 ALA A C 1
ATOM 4468 O O . ALA A 1 568 ? -21.241 -0.234 -3.390 1.00 86.94 568 ALA A O 1
ATOM 4469 N N . GLU A 1 569 ? -20.110 1.181 -2.062 1.00 85.44 569 GLU A N 1
ATOM 4470 C CA . GLU A 1 569 ? -20.848 0.904 -0.826 1.00 85.44 569 GLU A CA 1
ATOM 4471 C C . GLU A 1 569 ? -22.326 1.300 -0.943 1.00 85.44 569 GLU A C 1
ATOM 4473 O O . GLU A 1 569 ? -23.179 0.474 -0.635 1.00 85.44 569 GLU A O 1
ATOM 4478 N N . GLU A 1 570 ? -22.641 2.496 -1.455 1.00 86.19 570 GLU A N 1
ATOM 4479 C CA . GLU A 1 570 ? -24.025 2.961 -1.653 1.00 86.19 570 GLU A CA 1
ATOM 4480 C C . GLU A 1 570 ? -24.809 2.051 -2.615 1.00 86.19 570 GLU A C 1
ATOM 4482 O O . GLU A 1 570 ? -25.958 1.691 -2.353 1.00 86.19 570 GLU A O 1
ATOM 4487 N N . ILE A 1 571 ? -24.186 1.643 -3.726 1.00 91.19 571 ILE A N 1
ATOM 4488 C CA . ILE A 1 571 ? -24.817 0.745 -4.703 1.00 91.19 571 ILE A CA 1
ATOM 4489 C C . ILE A 1 571 ? -25.015 -0.651 -4.108 1.00 91.19 571 ILE A C 1
ATOM 4491 O O . ILE A 1 571 ? -26.081 -1.241 -4.278 1.00 91.19 571 ILE A O 1
ATOM 4495 N N . VAL A 1 572 ? -24.005 -1.188 -3.419 1.00 93.25 572 VAL A N 1
ATOM 4496 C CA . VAL A 1 572 ? -24.082 -2.505 -2.776 1.00 93.25 572 VAL A CA 1
ATOM 4497 C C . VAL A 1 572 ? -25.144 -2.521 -1.688 1.00 93.25 572 VAL A C 1
ATOM 4499 O O . VAL A 1 572 ? -25.905 -3.481 -1.624 1.00 93.25 572 VAL A O 1
ATOM 4502 N N . GLU A 1 573 ? -25.222 -1.481 -0.860 1.00 90.19 573 GLU A N 1
ATOM 4503 C CA . GLU A 1 573 ? -26.250 -1.343 0.169 1.00 90.19 573 GLU A CA 1
ATOM 4504 C C . GLU A 1 573 ? -27.641 -1.378 -0.463 1.00 90.19 573 GLU A C 1
ATOM 4506 O O . GLU A 1 573 ? -28.422 -2.271 -0.148 1.00 90.19 573 GLU A O 1
ATOM 4511 N N . GLY A 1 574 ? -27.912 -0.528 -1.457 1.00 89.81 574 GLY A N 1
ATOM 4512 C CA . GLY A 1 574 ? -29.202 -0.542 -2.152 1.00 89.81 574 GLY A CA 1
ATOM 4513 C C . GLY A 1 574 ? -29.519 -1.863 -2.871 1.00 89.81 574 GLY A C 1
ATOM 4514 O O . GLY A 1 574 ? -30.687 -2.234 -2.990 1.00 89.81 574 GLY A O 1
ATOM 4515 N N . ALA A 1 575 ? -28.503 -2.587 -3.351 1.00 93.31 575 ALA A N 1
ATOM 4516 C CA . ALA A 1 575 ? -28.678 -3.850 -4.071 1.00 93.31 575 ALA A CA 1
ATOM 4517 C C . ALA A 1 575 ? -28.868 -5.066 -3.148 1.00 93.31 575 ALA A C 1
ATOM 4519 O O . ALA A 1 575 ? -29.624 -5.977 -3.488 1.00 93.31 575 ALA A O 1
ATOM 4520 N N . LEU A 1 576 ? -28.169 -5.109 -2.011 1.00 94.69 576 LEU A N 1
ATOM 4521 C CA . LEU A 1 576 ? -28.138 -6.265 -1.113 1.00 94.69 576 LEU A CA 1
ATOM 4522 C C . LEU A 1 576 ? -29.060 -6.120 0.100 1.00 94.69 576 LEU A C 1
ATOM 4524 O O . LEU A 1 576 ? -29.503 -7.147 0.610 1.00 94.69 576 LEU A O 1
ATOM 4528 N N . GLU A 1 577 ? -29.408 -4.903 0.530 1.00 92.06 577 GLU A N 1
ATOM 4529 C CA . GLU A 1 577 ? -30.333 -4.667 1.650 1.00 92.06 577 GLU A CA 1
ATOM 4530 C C . GLU A 1 577 ? -31.668 -5.415 1.474 1.00 92.06 577 GLU A C 1
ATOM 4532 O O . GLU A 1 577 ? -32.073 -6.145 2.381 1.00 92.06 577 GLU A O 1
ATOM 4537 N N . PRO A 1 578 ? -32.314 -5.408 0.292 1.00 93.00 578 PRO A N 1
ATOM 4538 C CA . PRO A 1 578 ? -33.519 -6.207 0.068 1.00 93.00 578 PRO A CA 1
ATOM 4539 C C . PRO A 1 578 ? -33.350 -7.724 0.184 1.00 93.00 578 PRO A C 1
ATOM 4541 O O . PRO A 1 578 ? -34.343 -8.439 0.299 1.00 93.00 578 PRO A O 1
ATOM 4544 N N . LEU A 1 579 ? -32.121 -8.228 0.068 1.00 94.12 579 LEU A N 1
ATOM 4545 C CA . LEU A 1 579 ? -31.823 -9.658 0.044 1.00 94.12 579 LEU A CA 1
ATOM 4546 C C . LEU A 1 579 ? -31.460 -10.198 1.426 1.00 94.12 579 LEU A C 1
ATOM 4548 O O . LEU A 1 579 ? -31.572 -11.405 1.637 1.00 94.12 579 LEU A O 1
ATOM 4552 N N . VAL A 1 580 ? -31.053 -9.329 2.355 1.00 93.56 580 VAL A N 1
ATOM 4553 C CA . VAL A 1 580 ? -30.672 -9.709 3.724 1.00 93.56 580 VAL A CA 1
ATOM 4554 C C . VAL A 1 580 ? -31.810 -9.555 4.735 1.00 93.56 580 VAL A C 1
ATOM 4556 O O . VAL A 1 580 ? -31.666 -10.046 5.850 1.00 93.56 580 VAL A O 1
ATOM 4559 N N . TYR A 1 581 ? -32.956 -8.971 4.355 1.00 92.31 581 TYR A N 1
ATOM 4560 C CA . TYR A 1 581 ? -34.158 -8.879 5.198 1.00 92.31 581 TYR A CA 1
ATOM 4561 C C . TYR A 1 581 ? -35.385 -9.550 4.572 1.00 92.31 581 TYR A C 1
ATOM 4563 O O . TYR A 1 581 ? -35.610 -9.462 3.366 1.00 92.31 581 TYR A O 1
ATOM 4571 N N . GLU A 1 582 ? -36.229 -10.172 5.400 1.00 90.12 582 GLU A N 1
ATOM 4572 C CA . GLU A 1 582 ? -37.561 -10.649 5.015 1.00 90.12 582 GLU A CA 1
ATOM 4573 C C . GLU A 1 582 ? -38.516 -10.757 6.231 1.00 90.12 582 GLU A C 1
ATOM 4575 O O . GLU A 1 582 ? -38.326 -11.615 7.095 1.00 90.12 582 GLU A O 1
ATOM 4580 N N . PRO A 1 583 ? -39.582 -9.932 6.317 1.00 89.94 583 PRO A N 1
ATOM 4581 C CA . PRO A 1 583 ? -39.880 -8.792 5.444 1.00 89.94 583 PRO A CA 1
ATOM 4582 C C . PRO A 1 583 ? -38.782 -7.720 5.535 1.00 89.94 583 PRO A C 1
ATOM 4584 O O . PRO A 1 583 ? -38.130 -7.585 6.566 1.00 89.94 583 PRO A O 1
ATOM 4587 N N . GLY A 1 584 ? -38.576 -6.977 4.450 1.00 89.94 584 GLY A N 1
ATOM 4588 C CA . GLY A 1 584 ? -37.549 -5.944 4.317 1.00 89.94 584 GLY A CA 1
ATOM 4589 C C . GLY A 1 584 ? -38.030 -4.746 3.485 1.00 89.94 584 GLY A C 1
ATOM 4590 O O . GLY A 1 584 ? -39.246 -4.550 3.347 1.00 89.94 584 GLY A O 1
ATOM 4591 N N . PRO A 1 585 ? -37.114 -3.961 2.882 1.00 89.69 585 PRO A N 1
ATOM 4592 C CA . PRO A 1 585 ? -37.448 -2.723 2.162 1.00 89.69 585 PRO A CA 1
ATOM 4593 C C . PRO A 1 585 ? -38.417 -2.904 0.989 1.00 89.69 585 PRO A C 1
ATOM 4595 O O . PRO A 1 585 ? -39.151 -1.978 0.647 1.00 89.69 585 PRO A O 1
ATOM 4598 N N . LEU A 1 586 ? -38.463 -4.090 0.371 1.00 90.44 586 LEU A N 1
ATOM 4599 C CA . LEU A 1 586 ? -39.395 -4.372 -0.729 1.00 90.44 586 LEU A CA 1
ATOM 4600 C C . LEU A 1 586 ? -40.817 -4.696 -0.254 1.00 90.44 586 LEU A C 1
ATOM 4602 O O . LEU A 1 586 ? -41.751 -4.627 -1.051 1.00 90.44 586 LEU A O 1
ATOM 4606 N N . GLN A 1 587 ? -40.995 -5.066 1.015 1.00 92.56 587 GLN A N 1
ATOM 4607 C CA . GLN A 1 587 ? -42.289 -5.452 1.579 1.00 92.56 587 GLN A CA 1
ATOM 4608 C C . GLN A 1 587 ? -42.901 -4.344 2.440 1.00 92.56 587 GLN A C 1
ATOM 4610 O O . GLN A 1 587 ? -44.122 -4.198 2.461 1.00 92.56 587 GLN A O 1
ATOM 4615 N N . THR A 1 588 ? -42.086 -3.564 3.152 1.00 89.81 588 THR A N 1
ATOM 4616 C CA . THR A 1 588 ? -42.565 -2.487 4.025 1.00 89.81 588 THR A CA 1
ATOM 4617 C C . THR A 1 588 ? -41.541 -1.363 4.147 1.00 89.81 588 THR A C 1
ATOM 4619 O O . THR A 1 588 ? -40.345 -1.607 4.281 1.00 89.81 588 THR A O 1
ATOM 4622 N N . ALA A 1 589 ? -42.022 -0.117 4.142 1.00 88.50 589 ALA A N 1
ATOM 4623 C CA . ALA A 1 589 ? -41.195 1.067 4.383 1.00 88.50 589 ALA A CA 1
ATOM 4624 C C . ALA A 1 589 ? -40.909 1.304 5.881 1.00 88.50 589 ALA A C 1
ATOM 4626 O O . ALA A 1 589 ? -40.083 2.145 6.223 1.00 88.50 589 ALA A O 1
ATOM 4627 N N . ASP A 1 590 ? -41.607 0.596 6.777 1.00 88.88 590 ASP A N 1
ATOM 4628 C CA . ASP A 1 590 ? -41.377 0.678 8.220 1.00 88.88 590 ASP A CA 1
ATOM 4629 C C . ASP A 1 590 ? -40.202 -0.223 8.616 1.00 88.88 590 ASP A C 1
ATOM 4631 O O . ASP A 1 590 ? -40.360 -1.435 8.778 1.00 88.88 590 ASP A O 1
ATOM 4635 N N . THR A 1 591 ? -39.023 0.381 8.786 1.00 83.75 591 THR A N 1
ATOM 4636 C CA . THR A 1 591 ? -37.772 -0.314 9.135 1.00 83.75 591 THR A CA 1
ATOM 4637 C C . THR A 1 591 ? -37.855 -1.082 10.453 1.00 83.75 591 THR A C 1
ATOM 4639 O O . THR A 1 591 ? -37.129 -2.050 10.645 1.00 83.75 591 THR A O 1
ATOM 4642 N N . LYS A 1 592 ? -38.789 -0.736 11.350 1.00 83.81 592 LYS A N 1
ATOM 4643 C CA . LYS A 1 592 ? -39.006 -1.473 12.609 1.00 83.81 592 LYS A CA 1
ATOM 4644 C C . LYS A 1 592 ? -39.592 -2.867 12.398 1.00 83.81 592 LYS A C 1
ATOM 4646 O O . LYS A 1 592 ? -39.574 -3.683 13.314 1.00 83.81 592 LYS A O 1
ATOM 4651 N N . GLN A 1 593 ? -40.164 -3.125 11.225 1.00 86.06 593 GLN A N 1
ATOM 4652 C CA . GLN A 1 593 ? -40.730 -4.424 10.870 1.00 86.06 593 GLN A CA 1
ATOM 4653 C C . GLN A 1 593 ? -39.726 -5.315 10.142 1.00 86.06 593 GLN A C 1
ATOM 4655 O O . GLN A 1 593 ? -40.043 -6.479 9.890 1.00 86.06 593 GLN A O 1
ATOM 4660 N N . TRP A 1 594 ? -38.554 -4.785 9.784 1.00 90.19 594 TRP A N 1
ATOM 4661 C CA . TRP A 1 594 ? -37.559 -5.536 9.036 1.00 90.19 594 TRP A CA 1
ATOM 4662 C C . TRP A 1 594 ? -36.966 -6.646 9.898 1.00 90.19 594 TRP A C 1
ATOM 4664 O O . TRP A 1 594 ? -36.707 -6.459 11.087 1.00 90.19 594 TRP A O 1
ATOM 4674 N N . LYS A 1 595 ? -36.787 -7.828 9.304 1.00 87.38 595 LYS A N 1
ATOM 4675 C CA . LYS A 1 595 ? -36.224 -8.995 9.995 1.00 87.38 595 LYS A CA 1
ATOM 4676 C C . LYS A 1 595 ? -35.053 -9.560 9.209 1.00 87.38 595 LYS A C 1
ATOM 4678 O O . LYS A 1 595 ? -35.261 -9.906 8.046 1.00 87.38 595 LYS A O 1
ATOM 4683 N N . PRO A 1 596 ? -33.848 -9.651 9.794 1.00 88.56 596 PRO A N 1
ATOM 4684 C CA . PRO A 1 596 ? -32.700 -10.183 9.079 1.00 88.56 596 PRO A CA 1
ATOM 4685 C C . PRO A 1 596 ? -32.903 -11.668 8.769 1.00 88.56 596 PRO A C 1
ATOM 4687 O O . PRO A 1 596 ? -33.459 -12.419 9.577 1.00 88.56 596 PRO A O 1
ATOM 4690 N N . LYS A 1 597 ? -32.446 -12.085 7.590 1.00 91.19 597 LYS A N 1
ATOM 4691 C CA . LYS A 1 597 ? -32.379 -13.492 7.191 1.00 91.19 597 LYS A CA 1
ATOM 4692 C C . LYS A 1 597 ? -31.328 -14.237 8.004 1.00 91.19 597 LYS A C 1
ATOM 4694 O O . LYS A 1 597 ? -30.430 -13.639 8.595 1.00 91.19 597 LYS A O 1
ATOM 4699 N N . SER A 1 598 ? -31.434 -15.561 8.029 1.00 89.56 598 SER A N 1
ATOM 4700 C CA . SER A 1 598 ? -30.445 -16.399 8.706 1.00 89.56 598 SER A CA 1
ATOM 4701 C C . SER A 1 598 ? -29.086 -16.366 7.996 1.00 89.56 598 SER A C 1
ATOM 4703 O O . SER A 1 598 ? -29.008 -16.189 6.779 1.00 89.56 598 SER A O 1
ATOM 4705 N N . SER A 1 599 ? -28.000 -16.613 8.737 1.00 90.25 599 SER A N 1
ATOM 4706 C CA . SER A 1 599 ? -26.650 -16.687 8.159 1.00 90.25 599 SER A CA 1
ATOM 4707 C C . SER A 1 599 ? -26.545 -17.744 7.051 1.00 90.25 599 SER A C 1
ATOM 4709 O O . SER A 1 599 ? -25.803 -17.548 6.096 1.00 90.25 599 SER A O 1
ATOM 4711 N N . GLU A 1 600 ? -27.301 -18.845 7.135 1.00 92.69 600 GLU A N 1
ATOM 4712 C CA . GLU A 1 600 ? -27.350 -19.879 6.090 1.00 92.69 600 GLU A CA 1
ATOM 4713 C C . GLU A 1 600 ? -27.930 -19.335 4.776 1.00 92.69 600 GLU A C 1
ATOM 4715 O O . GLU A 1 600 ? -27.349 -19.536 3.709 1.00 92.69 600 GLU A O 1
ATOM 4720 N N . GLU A 1 601 ? -29.032 -18.588 4.850 1.00 93.38 601 GLU A N 1
ATOM 4721 C CA . GLU A 1 601 ? -29.645 -17.948 3.682 1.00 93.38 601 GLU A CA 1
ATOM 4722 C C . GLU A 1 601 ? -28.729 -16.881 3.075 1.00 93.38 601 GLU A C 1
ATOM 4724 O O . GLU A 1 601 ? -28.623 -16.783 1.852 1.00 93.38 601 GLU A O 1
ATOM 4729 N N . ILE A 1 602 ? -28.027 -16.117 3.915 1.00 93.69 602 ILE A N 1
ATOM 4730 C CA . ILE A 1 602 ? -27.070 -15.097 3.470 1.00 93.69 602 ILE A CA 1
ATOM 4731 C C . ILE A 1 602 ? -25.856 -15.748 2.792 1.00 93.69 602 ILE A C 1
ATOM 4733 O O . ILE A 1 602 ? -25.458 -15.320 1.710 1.00 93.69 602 ILE A O 1
ATOM 4737 N N . LEU A 1 603 ? -25.296 -16.820 3.362 1.00 93.62 603 LEU A N 1
ATOM 4738 C CA . LEU A 1 603 ? -24.183 -17.575 2.765 1.00 93.62 603 LEU A CA 1
ATOM 4739 C C . LEU A 1 603 ? -24.569 -18.277 1.453 1.00 93.62 603 LEU A C 1
ATOM 4741 O O . LEU A 1 603 ? -23.699 -18.573 0.626 1.00 93.62 603 LEU A O 1
ATOM 4745 N N . ALA A 1 604 ? -25.859 -18.541 1.238 1.00 95.56 604 ALA A N 1
ATOM 4746 C CA . ALA A 1 604 ? -26.363 -19.098 -0.011 1.00 95.56 604 ALA A CA 1
ATOM 4747 C C . ALA A 1 604 ? -26.407 -18.069 -1.159 1.00 95.56 604 ALA A C 1
ATOM 4749 O O . ALA A 1 604 ? -26.450 -18.476 -2.327 1.00 95.56 604 ALA A O 1
ATOM 4750 N N . LEU A 1 605 ? -26.355 -16.762 -0.864 1.00 95.38 605 LEU A N 1
ATOM 4751 C CA . LEU A 1 605 ? -26.361 -15.708 -1.880 1.00 95.38 605 LEU A CA 1
ATOM 4752 C C . LEU A 1 605 ? -25.155 -15.830 -2.821 1.00 95.38 605 LEU A C 1
ATOM 4754 O O . LEU A 1 605 ? -24.031 -16.145 -2.426 1.00 95.38 605 LEU A O 1
ATOM 4758 N N . LYS A 1 606 ? -25.398 -15.550 -4.104 1.00 95.31 606 LYS A N 1
ATOM 4759 C CA . LYS A 1 606 ? -24.367 -15.470 -5.142 1.00 95.31 606 LYS A CA 1
ATOM 4760 C C . LYS A 1 606 ? -24.342 -14.054 -5.689 1.00 95.31 606 LYS A C 1
ATOM 4762 O O . LYS A 1 606 ? -25.300 -13.621 -6.322 1.00 95.31 606 LYS A O 1
ATOM 4767 N N . VAL A 1 607 ? -23.244 -13.350 -5.438 1.00 93.75 607 VAL A N 1
ATOM 4768 C CA . VAL A 1 607 ? -23.005 -12.000 -5.953 1.00 93.75 607 VAL A CA 1
ATOM 4769 C C . VAL A 1 607 ? -22.058 -12.107 -7.140 1.00 93.75 607 VAL A C 1
ATOM 4771 O O . VAL A 1 607 ? -21.010 -12.744 -7.040 1.00 93.75 607 VAL A O 1
ATOM 4774 N N . ALA A 1 608 ? -22.439 -11.509 -8.264 1.00 94.06 608 ALA A N 1
ATOM 4775 C CA . ALA A 1 608 ? -21.642 -11.498 -9.481 1.00 94.06 608 ALA A CA 1
ATOM 4776 C C . ALA A 1 608 ? -21.524 -10.069 -10.010 1.00 94.06 608 ALA A C 1
ATOM 4778 O O . ALA A 1 608 ? -22.530 -9.382 -10.179 1.00 94.06 608 ALA A O 1
ATOM 4779 N N . ASP A 1 609 ? -20.295 -9.661 -10.304 1.00 90.31 609 ASP A N 1
ATOM 4780 C CA . ASP A 1 609 ? -19.978 -8.438 -11.028 1.00 90.31 609 ASP A CA 1
ATOM 4781 C C . ASP A 1 609 ? -19.308 -8.842 -12.346 1.00 90.31 609 ASP A C 1
ATOM 4783 O O . ASP A 1 609 ? -18.251 -9.472 -12.358 1.00 90.31 609 ASP A O 1
ATOM 4787 N N . ILE A 1 610 ? -19.985 -8.557 -13.459 1.00 87.00 610 ILE A N 1
ATOM 4788 C CA . ILE A 1 610 ? -19.618 -9.033 -14.802 1.00 87.00 610 ILE A CA 1
ATOM 4789 C C . ILE A 1 610 ? -18.489 -8.173 -15.405 1.00 87.00 610 ILE A C 1
ATOM 4791 O O . ILE A 1 610 ? -17.839 -8.591 -16.362 1.00 87.00 610 ILE A O 1
ATOM 4795 N N . ALA A 1 611 ? -18.222 -6.995 -14.836 1.00 81.94 611 ALA A N 1
ATOM 4796 C CA . ALA A 1 611 ? -17.194 -6.060 -15.289 1.00 81.94 611 ALA A CA 1
ATOM 4797 C C . ALA A 1 611 ? -16.401 -5.515 -14.092 1.00 81.94 611 ALA A C 1
ATOM 4799 O O . ALA A 1 611 ? -16.199 -4.312 -13.946 1.00 81.94 611 ALA A O 1
ATOM 4800 N N . MET A 1 612 ? -15.947 -6.432 -13.240 1.00 80.00 612 MET A N 1
ATOM 4801 C CA . MET A 1 612 ? -15.510 -6.128 -11.882 1.00 80.00 612 MET A CA 1
ATOM 4802 C C . MET A 1 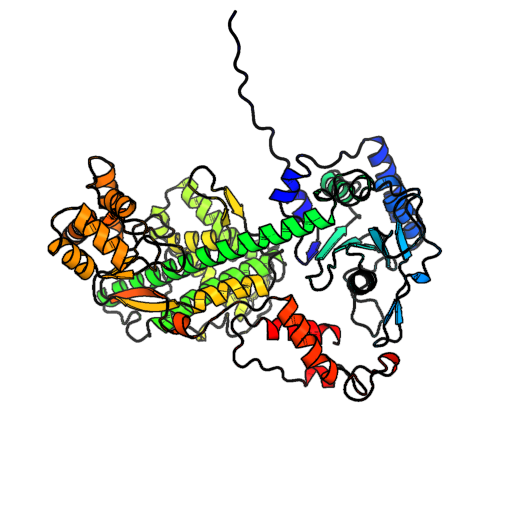612 ? -14.270 -5.246 -11.756 1.00 80.00 612 MET A C 1
ATOM 4804 O O . MET A 1 612 ? -14.089 -4.637 -10.706 1.00 80.00 612 MET A O 1
ATOM 4808 N N . GLY A 1 613 ? -13.409 -5.163 -12.776 1.00 77.12 613 GLY A N 1
ATOM 4809 C CA . GLY A 1 613 ? -12.165 -4.387 -12.692 1.00 77.12 613 GLY A CA 1
ATOM 4810 C C . GLY A 1 613 ? -11.342 -4.774 -11.453 1.00 77.12 613 GLY A C 1
ATOM 4811 O O . GLY A 1 613 ? -11.041 -5.951 -11.256 1.00 77.12 613 GLY A O 1
ATOM 4812 N N . SER A 1 614 ? -11.040 -3.802 -10.585 1.00 73.50 614 SER A N 1
ATOM 4813 C CA . SER A 1 614 ? -10.398 -3.991 -9.265 1.00 73.50 614 SER A CA 1
ATOM 4814 C C . SER A 1 614 ? -11.258 -4.708 -8.212 1.00 73.50 614 SER A C 1
ATOM 4816 O O . SER A 1 614 ? -10.826 -4.875 -7.073 1.00 73.50 614 SER A O 1
ATOM 4818 N N . ALA A 1 615 ? -12.461 -5.153 -8.574 1.00 83.25 615 ALA A N 1
ATOM 4819 C CA . ALA A 1 615 ? -13.437 -5.826 -7.725 1.00 83.25 615 ALA A CA 1
ATOM 4820 C C . ALA A 1 615 ? -14.017 -4.950 -6.599 1.00 83.25 615 ALA A C 1
ATOM 4822 O O . ALA A 1 615 ? -14.463 -5.478 -5.581 1.00 83.25 615 ALA A O 1
ATOM 4823 N N . ALA A 1 616 ? -14.078 -3.625 -6.788 1.00 82.75 616 ALA A N 1
ATOM 4824 C CA . ALA A 1 616 ? -14.589 -2.679 -5.787 1.00 82.75 616 ALA A CA 1
ATOM 4825 C C . ALA A 1 616 ? -15.993 -3.052 -5.263 1.00 82.75 616 ALA A C 1
ATOM 4827 O O . ALA A 1 616 ? -16.206 -3.092 -4.050 1.00 82.75 616 ALA A O 1
ATOM 4828 N N . PHE A 1 617 ? -16.930 -3.410 -6.152 1.00 89.00 617 PHE A N 1
ATOM 4829 C CA . PHE A 1 617 ? -18.273 -3.854 -5.756 1.00 89.00 617 PHE A CA 1
ATOM 4830 C C . PHE A 1 617 ? -18.266 -5.199 -5.028 1.00 89.00 617 PHE A C 1
ATOM 4832 O O . PHE A 1 617 ? -19.009 -5.371 -4.068 1.00 89.00 617 PHE A O 1
ATOM 4839 N N . LEU A 1 618 ? -17.423 -6.151 -5.440 1.00 91.12 618 LEU A N 1
ATOM 4840 C CA . LEU A 1 618 ? -17.337 -7.464 -4.791 1.00 91.12 618 LEU A CA 1
ATOM 4841 C C . LEU A 1 618 ? -16.728 -7.360 -3.388 1.00 91.12 618 LEU A C 1
ATOM 4843 O O . LEU A 1 618 ? -17.207 -8.012 -2.462 1.00 91.12 618 LEU A O 1
ATOM 4847 N N . VAL A 1 619 ? -15.716 -6.509 -3.206 1.00 87.38 619 VAL A N 1
ATOM 4848 C CA . VAL A 1 619 ? -15.133 -6.208 -1.891 1.00 87.38 619 VAL A CA 1
ATOM 4849 C C . VAL A 1 619 ? -16.168 -5.520 -0.999 1.00 87.38 619 VAL A C 1
ATOM 4851 O O . VAL A 1 619 ? -16.358 -5.931 0.147 1.00 87.38 619 VAL A O 1
ATOM 4854 N N . ALA A 1 620 ? -16.883 -4.519 -1.523 1.00 87.44 620 ALA A N 1
ATOM 4855 C CA . ALA A 1 620 ? -17.964 -3.855 -0.799 1.00 87.44 620 ALA A CA 1
ATOM 4856 C C . ALA A 1 620 ? -19.091 -4.836 -0.430 1.00 87.44 620 ALA A C 1
ATOM 4858 O O . ALA A 1 620 ? -19.542 -4.833 0.712 1.00 87.44 620 ALA A O 1
ATOM 4859 N N . ALA A 1 621 ? -19.485 -5.733 -1.338 1.00 92.62 621 ALA A N 1
ATOM 4860 C CA . ALA A 1 621 ? -20.474 -6.781 -1.088 1.00 92.62 621 ALA A CA 1
ATOM 4861 C C . ALA A 1 621 ? -20.023 -7.755 0.005 1.00 92.62 621 ALA A C 1
ATOM 4863 O O . ALA A 1 621 ? -20.794 -8.046 0.916 1.00 92.62 621 ALA A O 1
ATOM 4864 N N . ALA A 1 622 ? -18.769 -8.215 -0.035 1.00 90.56 622 ALA A N 1
ATOM 4865 C CA . ALA A 1 622 ? -18.218 -9.098 0.989 1.00 90.56 622 ALA A CA 1
ATOM 4866 C C . ALA A 1 622 ? -18.235 -8.438 2.376 1.00 90.56 622 ALA A C 1
ATOM 4868 O O . ALA A 1 622 ? -18.646 -9.066 3.351 1.00 90.56 622 ALA A O 1
ATOM 4869 N N . ARG A 1 623 ? -17.855 -7.155 2.468 1.00 83.12 623 ARG A N 1
ATOM 4870 C CA . ARG A 1 623 ? -17.951 -6.395 3.724 1.00 83.12 623 ARG A CA 1
ATOM 4871 C C . ARG A 1 623 ? -19.391 -6.187 4.164 1.00 83.12 623 ARG A C 1
ATOM 4873 O O . ARG A 1 623 ? -19.679 -6.361 5.342 1.00 83.12 623 ARG A O 1
ATOM 4880 N N . TYR A 1 624 ? -20.278 -5.819 3.239 1.00 87.31 624 TYR A N 1
ATOM 4881 C CA . TYR A 1 624 ? -21.689 -5.587 3.524 1.00 87.31 624 TYR A CA 1
ATOM 4882 C C . TYR A 1 624 ? -22.319 -6.840 4.127 1.00 87.31 624 TYR A C 1
ATOM 4884 O O . TYR A 1 624 ? -22.807 -6.776 5.251 1.00 87.31 624 TYR A O 1
ATOM 4892 N N . LEU A 1 625 ? -22.226 -7.975 3.426 1.00 90.06 625 LEU A N 1
ATOM 4893 C CA . LEU A 1 625 ? -22.773 -9.261 3.862 1.00 90.06 625 LEU A CA 1
ATOM 4894 C C . LEU A 1 625 ? -22.101 -9.765 5.141 1.00 90.06 625 LEU A C 1
ATOM 4896 O O . LEU A 1 625 ? -22.783 -10.291 6.012 1.00 90.06 625 LEU A O 1
ATOM 4900 N N . GLY A 1 626 ? -20.792 -9.546 5.297 1.00 85.12 626 GLY A N 1
ATOM 4901 C CA . GLY A 1 626 ? -20.047 -9.929 6.496 1.00 85.12 626 GLY A CA 1
ATOM 4902 C C . GLY A 1 626 ? -20.541 -9.272 7.788 1.00 85.12 626 GLY A C 1
ATOM 4903 O O . GLY A 1 626 ? -20.299 -9.817 8.855 1.00 85.12 626 GLY A O 1
ATOM 4904 N N . ARG A 1 627 ? -21.264 -8.143 7.720 1.00 77.69 627 ARG A N 1
ATOM 4905 C CA . ARG A 1 627 ? -21.907 -7.526 8.900 1.00 77.69 627 ARG A CA 1
ATOM 4906 C C . ARG A 1 627 ? -23.142 -8.289 9.388 1.00 77.69 627 ARG A C 1
ATOM 4908 O O . ARG A 1 627 ? -23.564 -8.076 10.522 1.00 77.69 627 ARG A O 1
ATOM 4915 N N . TYR A 1 628 ? -23.709 -9.138 8.534 1.00 77.56 628 TYR A N 1
ATOM 4916 C CA . TYR A 1 628 ? -24.916 -9.926 8.792 1.00 77.56 628 TYR A CA 1
ATOM 4917 C C . TYR A 1 628 ? -24.619 -11.415 9.043 1.00 77.56 628 TYR A C 1
ATOM 4919 O O . TYR A 1 628 ? -25.545 -12.198 9.261 1.00 77.56 628 TYR A O 1
ATOM 4927 N N . LEU A 1 629 ? -23.341 -11.807 9.001 1.00 76.50 629 LEU A N 1
ATOM 4928 C CA . LEU A 1 629 ? -22.840 -13.134 9.368 1.00 76.50 629 LEU A CA 1
ATOM 4929 C C . LEU A 1 629 ? -22.316 -13.113 10.806 1.00 76.50 629 LEU A C 1
ATOM 4931 O O . LEU A 1 629 ? -22.556 -14.114 11.520 1.00 76.50 629 LEU A O 1
#

Sequence (629 aa):
MRGSYRRHTAAADYDHKTWLSLIEVSGPFASIPVLRQTWPTLDPLDKPERERLRTHHADWLTDQAAGQPAWCDYVLGDLLGWGDALHHTGLDDLAVTVADHDTVLTPDFVLVQPGEEIKPDTVRILGMNCPAGSRPTARVKDSTWAATPADRLALMCRHHEVELGLATDGRFWTLVWAPRGGATTMATFDTVAWPEAAERDVVRAFRSLLHRHRFFAVPDDEKLVPLLRRSLDNQEEITEALGVQVRQAVELLVAAFGRIDVRDRELGGRGLQDVDAHEVYRGAVSVMMRIVFLLFAEERRLLPADNELYATAYSAGRLCAELEQRVTEGSEEDLEHSTAAWQRLIALFNAVFHGVDHSRLTMHGHDGSLFDPQGMPWLPLNVDDRTVLHMLRAVQFVQIGRGAKTSERRTVSFRTLDVEQIGYVYEGLLSFEGFRAEDVTVGLIGKDGAEDEVRLTDLEALAAQHRDAPGLAKMVAEKYKDSKIGSAAAVAKRLAPLEGIEREEARKKLLAVTGGDYELSKRLLPFHGLIRTDLRDLPLVVLPGALFITESALRRNTGTHYTPRKLAEEIVEGALEPLVYEPGPLQTADTKQWKPKSSEEILALKVADIAMGSAAFLVAAARYLGRYL

Foldseek 3Di:
DDDDDDDPPDDPQDDPVQLLLQWAKDAQFFDPVLCCVLPSDFDDQDPVNLVVLVVLLVVCVVPVQVSLVVLVCCCCCPLLVLPQQKDQDPQVVLWDQDLQQRDIDTFRMWGFQHPDDDALVRTQEGEEEDGAPDEQCAADPPGPFRDGVLRSRLVSCQVSVRQWYWYDPSAKIWIWGRHHLDDIMIIIDGCNCCSPPSCVVNSSVVSRLRHPCLVHPDPPCSRNVVSSVVSVVVVLVQLVLLLLLLLLLLQLLLLLLQVQQVVCVVVVHNRCVVPDQQNSSVVSLLLLLLLLVLLLCLLVVVAVCVQPCCVPQARLLVLLVVLVVVCVVPNLVVQQVDLSSVQSPLVNLVCQQCPDDDPRGGGDHPHDPSSDCVNCVSDDSRRTRSSSNSSSQSNQWGFDDDDDVGTDTDGDRSSHDDLLSSLVSSLLSVQKGKDAAQAKWFWFDAPRSLIDIGHLVVLVVLCVVDVDLLSSLCVVCVVSVRRVSDHSVVSSVLLPQDDDPRLVVLLVLLCVSVVNPNVVSVSCSSCSSGFDARSVRGGGIAHGRGMGMDGDPCCVPPVDDDDPLSNLLVVLCVVCQVQQWVVGPVNDPPRSPTHGDDLVSLVPDDDDDPPQSSPSNVVSNCVVSVSSD

Mean predicted aligned error: 10.61 Å

Secondary structure (DSSP, 8-state):
---------PPPPP-THHHHHHSEEESS---HHHHHHH-SSPPP--HHHHHHHHHHHHHHHH-HHHHHHHHHHIIIIIIS--GGGEE-SS-GGG-EEEGGGTEEE--SEEEE-TTS-S-TTTEEEEEEEPPTT--TTSPPTT-SS---HHHHHHHHHHHTT--EEEEESSSEEEEEE--TTS--EEEEEE-TTTTSSTTHHHHHHHHHHHSTHHHHSS-GGGSHHHHHHHHHHHHHHHHHHHHHHHHHHHHHHHHHHHHHHHHHHHTT--TTTTS-HHHHHHHHHHHHHHHHHHHHHHHTTSS-TTSHHHHHHT-HHHHHHHHHHHHHHS-SGGGGG--HHHHHHHHHHHHHHH-EEETTEEE-----TTT-GGG-TT--S---HHHHHHHHHHHHEEEESSSTTT-EEEE--TTS--HHHHHHHHHHHHTEEEEE-SS-EEEBP-STT-PPEEEHHHHHHHHHH--SHHHHHHHHHHHTTTTT---HHHHHHHTSPP-HHHHHHHHHHHHHHTTT-HHHHHHHGGGGGGBPB-TTS-B-EE-TT-EEEEE-TTHHHH---PPPHHHHHHHHHHHHHHHHBSS-TTT-S-GGG--BPPHHHHHH-----TT-TTTHHHHHHHHHHHT--